Protein AF-0000000080440929 (afdb_homodimer)

Secondary structure (DSSP, 8-state):
--HHHHHHHHTS-HHHHHHHHTT-TTS-HHHHHHHHHHHHHTT-----SSHHHHSSSS---EEEEEES-TTSHHHHHHHHHHHHHHHHTT-EEEEEEPPTT--THHHHHHHHHHHHHTT-SEEEEET-EEEEE-TTTTTT--S-EEEES-EEEESSS--SS-EEEEE-HHHHHHHHHHHHHHTT--SEEEEES-SS--HHHHHHHHHHHHHHHHTTPPP-GGGEEE-TTSHHHHHHHHHHHHHH-TT--EEEESSHHHHHHHHHHHHHTTPPBTTTBEEEEEE--HHHHTSSSPPEEEE--HHHHHHHHHHHHHHHHTT-----EEEEPPEEE----/--HHHHHHHHTS-HHHHHHHHTT-TTS-HHHHHHHHHHHHHTT-----SSHHHHSSSS---EEEEEES-TTSHHHHHHHHHHHHHHHHTT-EEEEEEPPTT--THHHHHHHHHHHHHTTEEEEEEET-EEEEE-TTTTTT--S-EEEES-EEEESSS--SS-EEEEE-HHHHHHHHHHHHHHTT--SEEEEES-SS--HHHHHHHHHHHHHHHHTTPPP-GGGEEE-TTSHHHHHHHHHHHHHH-TT--EEEESSHHHHHHHHHHHHHTTPPBTTTBEEEEEE--HHHHTSSSPPEEEE--HHHHHHHHHHHHHHHHTT-----EEEEPPEEE----

Structure (mmCIF, N/CA/C/O backbone):
data_AF-0000000080440929-model_v1
#
loop_
_entity.id
_entity.type
_entity.pdbx_description
1 polymer 'HTH lacI-type domain-containing protein'
#
loop_
_atom_site.group_PDB
_atom_site.id
_atom_site.type_symbol
_atom_site.label_atom_id
_atom_site.label_alt_id
_atom_site.label_comp_id
_atom_site.label_asym_id
_atom_site.label_entity_id
_atom_site.label_seq_id
_atom_site.pdbx_PDB_ins_code
_atom_site.Cartn_x
_atom_site.Cartn_y
_atom_site.Cartn_z
_atom_site.occupancy
_atom_site.B_iso_or_equiv
_atom_site.auth_seq_id
_atom_site.auth_comp_id
_atom_site.auth_asym_id
_atom_site.auth_atom_id
_atom_site.pdbx_PDB_model_num
ATOM 1 N N . MET A 1 1 ? 13.79 40.424 4.493 1 50.85 1 MET A N 1
ATOM 2 C CA . MET A 1 1 ? 13.232 41.357 3.518 1 50.85 1 MET A CA 1
ATOM 3 C C . MET A 1 1 ? 11.727 41.158 3.375 1 50.85 1 MET A C 1
ATOM 5 O O . MET A 1 1 ? 11.249 40.024 3.314 1 50.85 1 MET A O 1
ATOM 9 N N . ASN A 1 2 ? 10.98 42.193 3.665 1 64.5 2 ASN A N 1
ATOM 10 C CA . ASN A 1 2 ? 9.523 42.126 3.685 1 64.5 2 ASN A CA 1
ATOM 11 C C . ASN A 1 2 ? 8.912 42.828 2.476 1 64.5 2 ASN A C 1
ATOM 13 O O . ASN A 1 2 ? 9.635 43.339 1.619 1 64.5 2 ASN A O 1
ATOM 17 N N . ILE A 1 3 ? 7.655 42.638 2.34 1 71.79 3 ILE A N 1
ATOM 18 C CA . ILE A 1 3 ? 6.923 43.206 1.213 1 71.79 3 ILE A CA 1
ATOM 19 C C . ILE A 1 3 ? 7.24 44.695 1.09 1 71.79 3 ILE A C 1
ATOM 21 O O . ILE A 1 3 ? 7.242 45.247 -0.013 1 71.79 3 ILE A O 1
ATOM 25 N N . LYS A 1 4 ? 7.606 45.338 2.154 1 76.85 4 LYS A N 1
ATOM 26 C CA . LYS A 1 4 ? 7.93 46.762 2.13 1 76.85 4 LYS A CA 1
ATOM 27 C C . LYS A 1 4 ? 9.27 47.01 1.443 1 76.85 4 LYS A C 1
ATOM 29 O O . LYS A 1 4 ? 9.424 47.986 0.706 1 76.85 4 LYS A O 1
ATOM 34 N N . ASP A 1 5 ? 10.173 46.032 1.652 1 78.2 5 ASP A N 1
ATOM 35 C CA . ASP A 1 5 ? 11.485 46.172 1.03 1 78.2 5 ASP A CA 1
ATOM 36 C C . ASP A 1 5 ? 11.398 45.986 -0.484 1 78.2 5 ASP A C 1
ATOM 38 O O . ASP A 1 5 ? 12.05 46.707 -1.241 1 78.2 5 ASP A O 1
ATOM 42 N N . ILE A 1 6 ? 10.549 45.043 -0.817 1 78.5 6 ILE A N 1
ATOM 43 C CA . ILE A 1 6 ? 10.329 44.776 -2.234 1 78.5 6 ILE A CA 1
ATOM 44 C C . ILE A 1 6 ? 9.687 45.993 -2.896 1 78.5 6 ILE A C 1
ATOM 46 O O . ILE A 1 6 ? 10.07 46.379 -4.003 1 78.5 6 ILE A O 1
ATOM 50 N N . ALA A 1 7 ? 8.799 46.552 -2.208 1 81.19 7 ALA A N 1
ATOM 51 C CA . ALA A 1 7 ? 8.118 47.742 -2.712 1 81.19 7 ALA A CA 1
ATOM 52 C C . ALA A 1 7 ? 9.105 48.881 -2.949 1 81.19 7 ALA A C 1
ATOM 54 O O . ALA A 1 7 ? 9.047 49.558 -3.978 1 81.19 7 ALA A O 1
ATOM 55 N N . LYS A 1 8 ? 9.998 48.984 -2.041 1 81.5 8 LYS A N 1
ATOM 56 C CA . LYS A 1 8 ? 11.018 50.024 -2.147 1 81.5 8 LYS A CA 1
ATOM 57 C C . LYS A 1 8 ? 11.965 49.747 -3.311 1 81.5 8 LYS A C 1
ATOM 59 O O . LYS A 1 8 ? 12.312 50.657 -4.066 1 81.5 8 LYS A O 1
ATOM 64 N N . MET A 1 9 ? 12.316 48.527 -3.44 1 81.77 9 MET A N 1
ATOM 65 C CA . MET A 1 9 ? 13.282 48.153 -4.469 1 81.77 9 MET A CA 1
ATOM 66 C C . MET A 1 9 ? 12.66 48.249 -5.858 1 81.77 9 MET A C 1
ATOM 68 O O . MET A 1 9 ? 13.34 48.599 -6.825 1 81.77 9 MET A O 1
ATOM 72 N N . ALA A 1 10 ? 11.36 47.959 -5.944 1 80.88 10 ALA A N 1
ATOM 73 C CA . ALA A 1 10 ? 10.635 47.985 -7.211 1 80.88 10 ALA A CA 1
ATOM 74 C C . ALA A 1 10 ? 9.999 49.352 -7.451 1 80.88 10 ALA A C 1
ATOM 76 O O . ALA A 1 10 ? 9.424 49.598 -8.514 1 80.88 10 ALA A O 1
ATOM 77 N N . ASN A 1 11 ? 10.104 50.278 -6.434 1 85.11 11 ASN A N 1
ATOM 78 C CA . ASN A 1 11 ? 9.55 51.626 -6.487 1 85.11 11 ASN A CA 1
ATOM 79 C C . ASN A 1 11 ? 8.049 51.605 -6.761 1 85.11 11 ASN A C 1
ATOM 81 O O . ASN A 1 11 ? 7.564 52.321 -7.639 1 85.11 11 ASN A O 1
ATOM 85 N N . VAL A 1 12 ? 7.494 50.66 -6.139 1 82.53 12 VAL A N 1
ATOM 86 C CA . VAL A 1 12 ? 6.037 50.58 -6.18 1 82.53 12 VAL A CA 1
ATOM 87 C C . VAL A 1 12 ? 5.48 50.577 -4.758 1 82.53 12 VAL A C 1
ATOM 89 O O . VAL A 1 12 ? 6.235 50.463 -3.789 1 82.53 12 VAL A O 1
ATOM 92 N N . GLY A 1 13 ? 4.142 50.839 -4.526 1 79.7 13 GLY A N 1
ATOM 93 C CA . GLY A 1 13 ? 3.51 50.746 -3.22 1 79.7 13 GLY A CA 1
ATOM 94 C C . GLY A 1 13 ? 3.448 49.327 -2.687 1 79.7 13 GLY A C 1
ATOM 95 O O . GLY A 1 13 ? 3.494 48.366 -3.457 1 79.7 13 GLY A O 1
ATOM 96 N N . VAL A 1 14 ? 3.431 49.227 -1.406 1 78.25 14 VAL A N 1
ATOM 97 C CA . VAL A 1 14 ? 3.346 47.928 -0.748 1 78.25 14 VAL A CA 1
ATOM 98 C C . VAL A 1 14 ? 2.109 47.179 -1.239 1 78.25 14 VAL A C 1
ATOM 100 O O . VAL A 1 14 ? 2.149 45.963 -1.436 1 78.25 14 VAL A O 1
ATOM 103 N N . GLY A 1 15 ? 1.062 47.897 -1.641 1 77.88 15 GLY A N 1
ATOM 104 C CA . GLY A 1 15 ? -0.157 47.315 -2.179 1 77.88 15 GLY A CA 1
ATOM 105 C C . GLY A 1 15 ? 0.027 46.713 -3.559 1 77.88 15 GLY A C 1
ATOM 106 O O . GLY A 1 15 ? -0.554 45.672 -3.871 1 77.88 15 GLY A O 1
ATOM 107 N N . THR A 1 16 ? 0.81 47.331 -4.283 1 78.76 16 THR A N 1
ATOM 108 C CA . THR A 1 16 ? 1.074 46.858 -5.637 1 78.76 16 THR A CA 1
ATOM 109 C C . THR A 1 16 ? 1.875 45.559 -5.61 1 78.76 16 THR A C 1
ATOM 111 O O . THR A 1 16 ? 1.597 44.636 -6.378 1 78.76 16 THR A O 1
ATOM 114 N N . VAL A 1 17 ? 2.89 45.49 -4.636 1 77.22 17 VAL A N 1
ATOM 115 C CA . VAL A 1 17 ? 3.664 44.262 -4.486 1 77.22 17 VAL A CA 1
ATOM 116 C C . VAL A 1 17 ? 2.746 43.121 -4.053 1 77.22 17 VAL A C 1
ATOM 118 O O . VAL A 1 17 ? 2.825 42.014 -4.59 1 77.22 17 VAL A O 1
ATOM 121 N N . SER A 1 18 ? 1.798 43.466 -3.246 1 73.17 18 SER A N 1
ATOM 122 C CA . SER A 1 18 ? 0.812 42.488 -2.798 1 73.17 18 SER A CA 1
ATOM 123 C C . SER A 1 18 ? -0.07 42.024 -3.952 1 73.17 18 SER A C 1
ATOM 125 O O . SER A 1 18 ? -0.334 40.828 -4.097 1 73.17 18 SER A O 1
ATOM 127 N N . ARG A 1 19 ? -0.437 42.91 -4.806 1 75.41 19 ARG A N 1
ATOM 128 C CA . ARG A 1 19 ? -1.277 42.598 -5.958 1 75.41 19 ARG A CA 1
ATOM 129 C C . ARG A 1 19 ? -0.517 41.758 -6.979 1 75.41 19 ARG A C 1
ATOM 131 O O . ARG A 1 19 ? -1.08 40.839 -7.577 1 75.41 19 ARG A O 1
ATOM 138 N N . VAL A 1 20 ? 0.695 41.992 -7.132 1 76.64 20 VAL A N 1
ATOM 139 C CA . VAL A 1 20 ? 1.526 41.243 -8.068 1 76.64 20 VAL A CA 1
ATOM 140 C C . VAL A 1 20 ? 1.769 39.834 -7.531 1 76.64 20 VAL A C 1
ATOM 142 O O . VAL A 1 20 ? 1.653 38.853 -8.269 1 76.64 20 VAL A O 1
ATOM 145 N N . LEU A 1 21 ? 2.039 39.757 -6.184 1 71.59 21 LEU A N 1
ATOM 146 C CA . LEU A 1 21 ? 2.324 38.47 -5.56 1 71.59 21 LEU A CA 1
ATOM 147 C C . LEU A 1 21 ? 1.075 37.595 -5.524 1 71.59 21 LEU A C 1
ATOM 149 O O . LEU A 1 21 ? 1.171 36.367 -5.578 1 71.59 21 LEU A O 1
ATOM 153 N N . ASN A 1 22 ? -0.131 38.275 -5.689 1 66.96 22 ASN A N 1
ATOM 154 C CA . ASN A 1 22 ? -1.413 37.578 -5.672 1 66.96 22 ASN A CA 1
ATOM 155 C C . ASN A 1 22 ? -2.028 37.501 -7.066 1 66.96 22 ASN A C 1
ATOM 157 O O . ASN A 1 22 ? -3.22 37.222 -7.209 1 66.96 22 ASN A O 1
ATOM 161 N N . ASN A 1 23 ? -1.331 37.701 -7.949 1 66.74 23 ASN A N 1
ATOM 162 C CA . ASN A 1 23 ? -1.695 37.665 -9.361 1 66.74 23 ASN A CA 1
ATOM 163 C C . ASN A 1 23 ? -2.976 38.449 -9.63 1 66.74 23 ASN A C 1
ATOM 165 O O . ASN A 1 23 ? -3.834 38.003 -10.394 1 66.74 23 ASN A O 1
ATOM 169 N N . HIS A 1 24 ? -3.138 39.549 -9.053 1 70.11 24 HIS A N 1
ATOM 170 C CA . HIS A 1 24 ? -4.291 40.413 -9.284 1 70.11 24 HIS A CA 1
ATOM 171 C C . HIS A 1 24 ? -4.27 40.995 -10.693 1 70.11 24 HIS A C 1
ATOM 173 O O . HIS A 1 24 ? -3.233 41.476 -11.156 1 70.11 24 HIS A O 1
ATOM 179 N N . PRO A 1 25 ? -5.343 40.79 -11.345 1 71.84 25 PRO A N 1
ATOM 180 C CA . PRO A 1 25 ? -5.401 41.184 -12.754 1 71.84 25 PRO A CA 1
ATOM 181 C C . PRO A 1 25 ? -5.186 42.682 -12.958 1 71.84 25 PRO A C 1
ATOM 183 O O . PRO A 1 25 ? -4.77 43.108 -14.038 1 71.84 25 PRO A O 1
ATOM 186 N N . ASN A 1 26 ? -5.409 43.53 -12.058 1 71.83 26 ASN A N 1
ATOM 187 C CA . ASN A 1 26 ? -5.382 44.969 -12.298 1 71.83 26 ASN A CA 1
ATOM 188 C C . ASN A 1 26 ? -3.991 45.55 -12.066 1 71.83 26 ASN A C 1
ATOM 190 O O . ASN A 1 26 ? -3.855 46.66 -11.548 1 71.83 26 ASN A O 1
ATOM 194 N N . VAL A 1 27 ? -2.982 44.792 -12.325 1 76.71 27 VAL A N 1
ATOM 195 C CA . VAL A 1 27 ? -1.621 45.317 -12.279 1 76.71 27 VAL A CA 1
ATOM 196 C C . VAL A 1 27 ? -1.022 45.325 -13.684 1 76.71 27 VAL A C 1
ATOM 198 O O . VAL A 1 27 ? -1.138 44.343 -14.421 1 76.71 27 VAL A O 1
ATOM 201 N N . LYS A 1 28 ? -0.549 46.509 -14.166 1 80.47 28 LYS A N 1
ATOM 202 C CA . LYS A 1 28 ? 0.058 46.638 -15.487 1 80.47 28 LYS A CA 1
ATOM 203 C C . LYS A 1 28 ? 1.221 45.664 -15.656 1 80.47 28 LYS A C 1
ATOM 205 O O . LYS A 1 28 ? 1.975 45.421 -14.711 1 80.47 28 LYS A O 1
ATOM 210 N N . GLU A 1 29 ? 1.31 45.085 -16.786 1 78.34 29 GLU A N 1
ATOM 211 C CA . GLU A 1 29 ? 2.311 44.064 -17.081 1 78.34 29 GLU A CA 1
ATOM 212 C C . GLU A 1 29 ? 3.722 44.582 -16.817 1 78.34 29 GLU A C 1
ATOM 214 O O . GLU A 1 29 ? 4.582 43.838 -16.34 1 78.34 29 GLU A O 1
ATOM 219 N N . SER A 1 30 ? 4.003 45.861 -17.109 1 81.36 30 SER A N 1
ATOM 220 C CA . SER A 1 30 ? 5.319 46.454 -16.891 1 81.36 30 SER A CA 1
ATOM 221 C C . SER A 1 30 ? 5.668 46.495 -15.407 1 81.36 30 SER A C 1
ATOM 223 O O . SER A 1 30 ? 6.803 46.207 -15.023 1 81.36 30 SER A O 1
ATOM 225 N N . THR A 1 31 ? 4.704 46.673 -14.547 1 80.79 31 THR A N 1
ATOM 226 C CA . THR A 1 31 ? 4.885 46.735 -13.101 1 80.79 31 THR A CA 1
ATOM 227 C C . THR A 1 31 ? 5.046 45.335 -12.516 1 80.79 31 THR A C 1
ATOM 229 O O . THR A 1 31 ? 5.873 45.118 -11.627 1 80.79 31 THR A O 1
ATOM 232 N N . ARG A 1 32 ? 4.3 44.478 -13.029 1 81.48 32 ARG A N 1
ATOM 233 C CA . ARG A 1 32 ? 4.395 43.08 -12.622 1 81.48 32 ARG A CA 1
ATOM 234 C C . ARG A 1 32 ? 5.794 42.53 -12.878 1 81.48 32 ARG A C 1
ATOM 236 O O . ARG A 1 32 ? 6.373 41.866 -12.016 1 81.48 32 ARG A O 1
ATOM 243 N N . LYS A 1 33 ? 6.235 42.794 -14.025 1 81.53 33 LYS A N 1
ATOM 244 C CA . LYS A 1 33 ? 7.569 42.323 -14.387 1 81.53 33 LYS A CA 1
ATOM 245 C C . LYS A 1 33 ? 8.631 42.919 -13.467 1 81.53 33 LYS A C 1
ATOM 247 O O . LYS A 1 33 ? 9.54 42.216 -13.022 1 81.53 33 LYS A O 1
ATOM 252 N N . LYS A 1 34 ? 8.551 44.189 -13.182 1 80.99 34 LYS A N 1
ATOM 253 C CA . LYS A 1 34 ? 9.501 44.878 -12.314 1 80.99 34 LYS A CA 1
ATOM 254 C C . LYS A 1 34 ? 9.515 44.263 -10.917 1 80.99 34 LYS A C 1
ATOM 256 O O . LYS A 1 34 ? 10.582 44.044 -10.34 1 80.99 34 LYS A O 1
ATOM 261 N N . VAL A 1 35 ? 8.333 43.978 -10.381 1 80.63 35 VAL A N 1
ATOM 262 C CA . VAL A 1 35 ? 8.198 43.401 -9.048 1 80.63 35 VAL A CA 1
ATOM 263 C C . VAL A 1 35 ? 8.724 41.967 -9.05 1 80.63 35 VAL A C 1
ATOM 265 O O . VAL A 1 35 ? 9.461 41.569 -8.145 1 80.63 35 VAL A O 1
ATOM 268 N N . MET A 1 36 ? 8.379 41.27 -10.108 1 79.07 36 MET A N 1
ATOM 269 C CA . MET A 1 36 ? 8.817 39.88 -10.198 1 79.07 36 MET A CA 1
ATOM 270 C C . MET A 1 36 ? 10.329 39.796 -10.379 1 79.07 36 MET A C 1
ATOM 272 O O . MET A 1 36 ? 10.971 38.883 -9.859 1 79.07 36 MET A O 1
ATOM 276 N N . ASP A 1 37 ? 10.913 40.69 -11.062 1 77.76 37 ASP A N 1
ATOM 277 C CA . ASP A 1 37 ? 12.36 40.757 -11.243 1 77.76 37 ASP A CA 1
ATOM 278 C C . ASP A 1 37 ? 13.072 40.955 -9.907 1 77.76 37 ASP A C 1
ATOM 280 O O . ASP A 1 37 ? 14.097 40.323 -9.644 1 77.76 37 ASP A O 1
ATOM 284 N N . VAL A 1 38 ? 12.524 41.833 -9.049 1 77.03 38 VAL A N 1
ATOM 285 C CA . VAL A 1 38 ? 13.108 42.077 -7.734 1 77.03 38 VAL A CA 1
ATOM 286 C C . VAL A 1 38 ? 12.956 40.832 -6.862 1 77.03 38 VAL A C 1
ATOM 288 O O . VAL A 1 38 ? 13.898 40.43 -6.174 1 77.03 38 VAL A O 1
ATOM 291 N N . ILE A 1 39 ? 11.79 40.277 -6.992 1 71.28 39 ILE A N 1
ATOM 292 C CA . ILE A 1 39 ? 11.499 39.081 -6.208 1 71.28 39 ILE A CA 1
ATOM 293 C C . ILE A 1 39 ? 12.471 37.967 -6.587 1 71.28 39 ILE A C 1
ATOM 295 O O . ILE A 1 39 ? 13.006 37.279 -5.714 1 71.28 39 ILE A O 1
ATOM 299 N N . ASN A 1 40 ? 12.697 37.925 -7.81 1 69.82 40 ASN A N 1
ATOM 300 C CA . ASN A 1 40 ? 13.622 36.921 -8.325 1 69.82 40 ASN A CA 1
ATOM 301 C C . ASN A 1 40 ? 15.065 37.242 -7.945 1 69.82 40 ASN A C 1
ATOM 303 O O . ASN A 1 40 ? 15.843 36.34 -7.631 1 69.82 40 ASN A O 1
ATOM 307 N N . GLU A 1 41 ? 15.36 38.478 -8.022 1 66.24 41 GLU A N 1
ATOM 308 C CA . GLU A 1 41 ? 16.715 38.934 -7.728 1 66.24 41 GLU A CA 1
ATOM 309 C C . GLU A 1 41 ? 17.062 38.722 -6.257 1 66.24 41 GLU A C 1
ATOM 311 O O . GLU A 1 41 ? 18.197 38.374 -5.925 1 66.24 41 GLU A O 1
ATOM 316 N N . ILE A 1 42 ? 16.034 38.997 -5.381 1 61.01 42 ILE A N 1
ATOM 317 C CA . ILE A 1 42 ? 16.356 38.913 -3.961 1 61.01 42 ILE A CA 1
ATOM 318 C C . ILE A 1 42 ? 15.859 37.584 -3.396 1 61.01 42 ILE A C 1
ATOM 320 O O . ILE A 1 42 ? 15.927 37.352 -2.187 1 61.01 42 ILE A O 1
ATOM 324 N N . ASN A 1 43 ? 15.509 36.745 -4.236 1 54.01 43 ASN A N 1
ATOM 325 C CA . ASN A 1 43 ? 14.959 35.448 -3.854 1 54.01 43 ASN A CA 1
ATOM 326 C C . ASN A 1 43 ? 13.958 35.579 -2.709 1 54.01 43 ASN A C 1
ATOM 328 O O . ASN A 1 43 ? 14.054 34.865 -1.71 1 54.01 43 ASN A O 1
ATOM 332 N N . TYR A 1 44 ? 13.167 36.617 -2.812 1 48.19 44 TYR A N 1
ATOM 333 C CA . TYR A 1 44 ? 12.148 36.885 -1.803 1 48.19 44 TYR A CA 1
ATOM 334 C C . TYR A 1 44 ? 11.059 35.819 -1.831 1 48.19 44 TYR A C 1
ATOM 336 O O . TYR A 1 44 ? 10.519 35.502 -2.893 1 48.19 44 TYR A O 1
ATOM 344 N N . ILE A 1 45 ? 10.987 35.144 -0.812 1 45.42 45 ILE A N 1
ATOM 345 C CA . ILE A 1 45 ? 9.83 34.29 -0.567 1 45.42 45 ILE A CA 1
ATOM 346 C C . ILE A 1 45 ? 8.795 35.048 0.261 1 45.42 45 ILE A C 1
ATOM 348 O O . ILE A 1 45 ? 9.092 35.507 1.367 1 45.42 45 ILE A O 1
ATOM 352 N N . PRO A 1 46 ? 7.718 35.634 -0.351 1 41.75 46 PRO A N 1
ATOM 353 C CA . PRO A 1 46 ? 6.723 36.37 0.432 1 41.75 46 PRO A CA 1
ATOM 354 C C . PRO A 1 46 ? 6.436 35.718 1.783 1 41.75 46 PRO A C 1
ATOM 356 O O . PRO A 1 46 ? 6.341 34.492 1.874 1 41.75 46 PRO A O 1
ATOM 359 N N . ASN A 1 47 ? 7.009 36.229 2.809 1 35.98 47 ASN A N 1
ATOM 360 C CA . ASN A 1 47 ? 6.591 35.804 4.141 1 35.98 47 ASN A CA 1
ATOM 361 C C . ASN A 1 47 ? 5.095 36.013 4.353 1 35.98 47 ASN A C 1
ATOM 363 O O . ASN A 1 47 ? 4.628 37.151 4.438 1 35.98 47 ASN A O 1
ATOM 367 N N . ASN A 1 48 ? 4.219 35.376 3.677 1 33.74 48 ASN A N 1
ATOM 368 C CA . ASN A 1 48 ? 2.791 35.519 3.936 1 33.74 48 ASN A CA 1
ATOM 369 C C . ASN A 1 48 ? 2.489 35.511 5.432 1 33.74 48 ASN A C 1
ATOM 371 O O . ASN A 1 48 ? 1.332 35.376 5.835 1 33.74 48 ASN A O 1
ATOM 375 N N . SER A 1 49 ? 3.338 35.739 6.347 1 30.87 49 SER A N 1
ATOM 376 C CA . SER A 1 49 ? 2.947 35.617 7.748 1 30.87 49 SER A CA 1
ATOM 377 C C . SER A 1 49 ? 1.977 36.723 8.149 1 30.87 49 SER A C 1
ATOM 379 O O . SER A 1 49 ? 1.024 36.481 8.893 1 30.87 49 SER A O 1
ATOM 381 N N . ALA A 1 50 ? 2.273 38.109 8.185 1 31.85 50 ALA A N 1
ATOM 382 C CA . ALA A 1 50 ? 1.527 39.165 8.865 1 31.85 50 ALA A CA 1
ATOM 383 C C . ALA A 1 50 ? 0.219 39.467 8.139 1 31.85 50 ALA A C 1
ATOM 385 O O . ALA A 1 50 ? -0.812 39.701 8.775 1 31.85 50 ALA A O 1
ATOM 386 N N . ARG A 1 51 ? 0.251 40.051 6.967 1 31.32 51 ARG A N 1
ATOM 387 C CA . ARG A 1 51 ? -0.98 40.511 6.332 1 31.32 51 ARG A CA 1
ATOM 388 C C . ARG A 1 51 ? -1.92 39.344 6.051 1 31.32 51 ARG A C 1
ATOM 390 O O . ARG A 1 51 ? -3.14 39.483 6.158 1 31.32 51 ARG A O 1
ATOM 397 N N . ASN A 1 52 ? -1.384 38.214 5.389 1 32.12 52 ASN A N 1
ATOM 398 C CA . ASN A 1 52 ? -2.278 37.097 5.102 1 32.12 52 ASN A CA 1
ATOM 399 C C . ASN A 1 52 ? -2.63 36.321 6.368 1 32.12 52 ASN A C 1
ATOM 401 O O . ASN A 1 52 ? -3.216 35.239 6.295 1 32.12 52 ASN A O 1
ATOM 405 N N . LEU A 1 53 ? -2.325 36.671 7.5 1 30.53 53 LEU A N 1
ATOM 406 C CA . LEU A 1 53 ? -2.792 36.18 8.792 1 30.53 53 LEU A CA 1
ATOM 407 C C . LEU A 1 53 ? -4.274 36.483 8.986 1 30.53 53 LEU A C 1
ATOM 409 O O . LEU A 1 53 ? -5.013 35.662 9.533 1 30.53 53 LEU A O 1
ATOM 413 N N . LYS A 1 54 ? -4.696 37.763 8.962 1 33.31 54 LYS A N 1
ATOM 414 C CA . LYS A 1 54 ? -6.123 38.049 9.085 1 33.31 54 LYS A CA 1
ATOM 415 C C . LYS A 1 54 ? -6.906 37.45 7.92 1 33.31 54 LYS A C 1
ATOM 417 O O . LYS A 1 54 ? -8.003 36.921 8.109 1 33.31 54 LYS A O 1
ATOM 422 N N . GLN A 1 55 ? -6.796 37.883 6.714 1 33.62 55 GLN A N 1
ATOM 423 C CA . GLN A 1 55 ? -7.469 37.348 5.535 1 33.62 55 GLN A CA 1
ATOM 424 C C . GLN A 1 55 ? -6.887 35.994 5.137 1 33.62 55 GLN A C 1
ATOM 426 O O . GLN A 1 55 ? -7.55 35.201 4.466 1 33.62 55 GLN A O 1
ATOM 431 N N . THR A 1 56 ? -5.544 35.663 5.295 1 34.51 56 THR A N 1
ATOM 432 C CA . THR A 1 56 ? -4.787 34.466 4.944 1 34.51 56 THR A CA 1
ATOM 433 C C . THR A 1 56 ? -4.952 33.388 6.011 1 34.51 56 THR A C 1
ATOM 435 O O . THR A 1 56 ? -4.404 32.292 5.884 1 34.51 56 THR A O 1
ATOM 438 N N . LYS A 1 57 ? -5.042 33.689 7.144 1 40.96 57 LYS A N 1
ATOM 439 C CA . LYS A 1 57 ? -5.535 32.827 8.214 1 40.96 57 LYS A CA 1
ATOM 440 C C . LYS A 1 57 ? -6.593 31.857 7.696 1 40.96 57 LYS A C 1
ATOM 442 O O . LYS A 1 57 ? -6.657 30.707 8.136 1 40.96 57 LYS A O 1
ATOM 447 N N . ASN A 1 58 ? -7.595 32.455 7.057 1 40.45 58 ASN A N 1
ATOM 448 C CA . ASN A 1 58 ? -8.796 31.824 6.522 1 40.45 58 ASN A CA 1
ATOM 449 C C . ASN A 1 58 ? -8.478 30.94 5.319 1 40.45 58 ASN A C 1
ATOM 451 O O . ASN A 1 58 ? -9.36 30.261 4.791 1 40.45 58 ASN A O 1
ATOM 455 N N . ASN A 1 59 ? -7.518 31.228 4.508 1 48.92 59 ASN A N 1
ATOM 456 C CA . ASN A 1 59 ? -7.572 30.563 3.21 1 48.92 59 ASN A CA 1
ATOM 457 C C . ASN A 1 59 ? -6.698 29.313 3.184 1 48.92 59 ASN A C 1
ATOM 459 O O . ASN A 1 59 ? -5.78 29.209 2.368 1 48.92 59 ASN A O 1
ATOM 463 N N . SER A 1 60 ? -6.422 28.779 4.116 1 63.9 60 SER A N 1
ATOM 464 C CA . SER A 1 60 ? -5.74 27.499 3.953 1 63.9 60 SER A CA 1
ATOM 465 C C . SER A 1 60 ? -6.353 26.687 2.817 1 63.9 60 SER A C 1
ATOM 467 O O . SER A 1 60 ? -7.576 26.639 2.67 1 63.9 60 SER A O 1
ATOM 469 N N . ARG A 1 61 ? -5.679 26.671 1.684 1 81.04 61 ARG A N 1
ATOM 470 C CA . ARG A 1 61 ? -6.15 25.814 0.601 1 81.04 61 ARG A CA 1
ATOM 471 C C . ARG A 1 61 ? -5.863 24.346 0.901 1 81.04 61 ARG A C 1
ATOM 473 O O . ARG A 1 61 ? -5.437 23.599 0.018 1 81.04 61 ARG A O 1
ATOM 480 N N . ALA A 1 62 ? -6.032 24.083 2.29 1 83.41 62 ALA A N 1
ATOM 481 C CA . ALA A 1 62 ? -5.696 22.716 2.681 1 83.41 62 ALA A CA 1
ATOM 482 C C . ALA A 1 62 ? -6.953 21.863 2.828 1 83.41 62 ALA A C 1
ATOM 484 O O . ALA A 1 62 ? -7.974 22.333 3.335 1 83.41 62 ALA A O 1
ATOM 485 N N . ILE A 1 63 ? -6.876 20.712 2.317 1 90.6 63 ILE A N 1
ATOM 486 C CA . ILE A 1 63 ? -7.884 19.678 2.523 1 90.6 63 ILE A CA 1
ATOM 487 C C . ILE A 1 63 ? -7.312 18.567 3.401 1 90.6 63 ILE A C 1
ATOM 489 O O . ILE A 1 63 ? -6.208 18.076 3.152 1 90.6 63 ILE A O 1
ATOM 493 N N . GLY A 1 64 ? -8.047 18.234 4.497 1 88.92 64 GLY A N 1
ATOM 494 C CA . GLY A 1 64 ? -7.631 17.147 5.37 1 88.92 64 GLY A CA 1
ATOM 495 C C . GLY A 1 64 ? -8.17 15.796 4.938 1 88.92 64 GLY A C 1
ATOM 496 O O . GLY A 1 64 ? -9.348 15.672 4.597 1 88.92 64 GLY A O 1
ATOM 497 N N . VAL A 1 65 ? -7.256 14.862 4.922 1 89.18 65 VAL A N 1
ATOM 498 C CA . VAL A 1 65 ? -7.639 13.482 4.64 1 89.18 65 VAL A CA 1
ATOM 499 C C . VAL A 1 65 ? -7.284 12.594 5.83 1 89.18 65 VAL A C 1
ATOM 501 O O . VAL A 1 65 ? -6.117 12.501 6.218 1 89.18 65 VAL A O 1
ATOM 504 N N . LEU A 1 66 ? -8.293 12.058 6.405 1 86.63 66 LEU A N 1
ATOM 505 C CA . LEU A 1 66 ? -8.109 11.053 7.446 1 86.63 66 LEU A CA 1
ATOM 506 C C . LEU A 1 66 ? -8.268 9.646 6.878 1 86.63 66 LEU A C 1
ATOM 508 O O . LEU A 1 66 ? -9.244 9.361 6.179 1 86.63 66 LEU A O 1
ATOM 512 N N . ILE A 1 67 ? -7.257 8.821 7.178 1 83.26 67 ILE A N 1
ATOM 513 C CA . ILE A 1 67 ? -7.287 7.487 6.59 1 83.26 67 ILE A CA 1
ATOM 514 C C . ILE A 1 67 ? -7.152 6.435 7.688 1 83.26 67 ILE A C 1
ATOM 516 O O . ILE A 1 67 ? -6.343 6.587 8.606 1 83.26 67 ILE A O 1
ATOM 520 N N . ARG A 1 68 ? -7.875 5.367 7.858 1 72.98 68 ARG A N 1
ATOM 521 C CA . ARG A 1 68 ? -7.839 4.286 8.838 1 72.98 68 ARG A CA 1
ATOM 522 C C . ARG A 1 68 ? -6.744 3.279 8.503 1 72.98 68 ARG A C 1
ATOM 524 O O . ARG A 1 68 ? -6.164 2.662 9.399 1 72.98 68 ARG A O 1
ATOM 531 N N . GLY A 1 69 ? -6.277 3.153 7.449 1 65.23 69 GLY A N 1
ATOM 532 C CA . GLY A 1 69 ? -5.333 2.102 7.103 1 65.23 69 GLY A CA 1
ATOM 533 C C . GLY A 1 69 ? -4.473 2.445 5.901 1 65.23 69 GLY A C 1
ATOM 534 O O . GLY A 1 69 ? -4.568 1.794 4.858 1 65.23 69 GLY A O 1
ATOM 535 N N . VAL A 1 70 ? -3.662 3.313 6.243 1 56.86 70 VAL A N 1
ATOM 536 C CA . VAL A 1 70 ? -2.816 3.734 5.132 1 56.86 70 VAL A CA 1
ATOM 537 C C . VAL A 1 70 ? -2.008 2.544 4.618 1 56.86 70 VAL A C 1
ATOM 539 O O . VAL A 1 70 ? -1.562 2.539 3.468 1 56.86 70 VAL A O 1
ATOM 542 N N . PHE A 1 71 ? -2.146 1.384 5.372 1 62.3 71 PHE A N 1
ATOM 543 C CA . PHE A 1 71 ? -1.287 0.241 5.089 1 62.3 71 PHE A CA 1
ATOM 544 C C . PHE A 1 71 ? -1.98 -0.736 4.146 1 62.3 71 PHE A C 1
ATOM 546 O O . PHE A 1 71 ? -1.364 -1.694 3.674 1 62.3 71 PHE A O 1
ATOM 553 N N . ASN A 1 72 ? -3.111 -0.382 3.987 1 71.18 72 ASN A N 1
ATOM 554 C CA . ASN A 1 72 ? -3.827 -1.199 3.014 1 71.18 72 ASN A CA 1
ATOM 555 C C . ASN A 1 72 ? -3.57 -0.725 1.587 1 71.18 72 ASN A C 1
ATOM 557 O O . ASN A 1 72 ? -3.873 0.419 1.244 1 71.18 72 ASN A O 1
ATOM 561 N N . PRO A 1 73 ? -2.952 -1.605 0.786 1 74.36 73 PRO A N 1
ATOM 562 C CA . PRO A 1 73 ? -2.618 -1.185 -0.577 1 74.36 73 PRO A CA 1
ATOM 563 C C . PRO A 1 73 ? -3.825 -0.644 -1.34 1 74.36 73 PRO A C 1
ATOM 565 O O . PRO A 1 73 ? -3.671 0.196 -2.231 1 74.36 73 PRO A O 1
ATOM 568 N N . PHE A 1 74 ? -4.94 -1.11 -0.996 1 78.6 74 PHE A N 1
ATOM 569 C CA . PHE A 1 74 ? -6.152 -0.601 -1.627 1 78.6 74 PHE A CA 1
ATOM 570 C C . PHE A 1 74 ? -6.307 0.894 -1.375 1 78.6 74 PHE A C 1
ATOM 572 O O . PHE A 1 74 ? -6.576 1.66 -2.302 1 78.6 74 PHE A O 1
ATOM 579 N N . PHE A 1 75 ? -6.065 1.379 -0.242 1 80.3 75 PHE A N 1
ATOM 580 C CA . PHE A 1 75 ? -6.227 2.78 0.127 1 80.3 75 PHE A CA 1
ATOM 581 C C . PHE A 1 75 ? -5.063 3.615 -0.394 1 80.3 75 PHE A C 1
ATOM 583 O O . PHE A 1 75 ? -5.243 4.777 -0.763 1 80.3 75 PHE A O 1
ATOM 590 N N . SER A 1 76 ? -3.9 2.968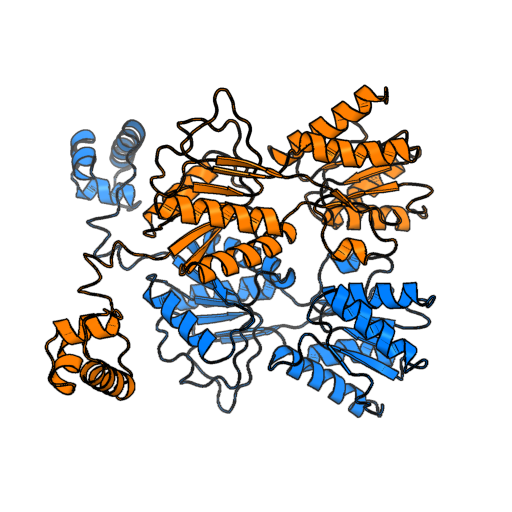 -0.342 1 76.56 76 SER A N 1
ATOM 591 C CA . SER A 1 76 ? -2.74 3.72 -0.809 1 76.56 76 SER A CA 1
ATOM 592 C C . SER A 1 76 ? -2.926 4.183 -2.25 1 76.56 76 SER A C 1
ATOM 594 O O . SER A 1 76 ? -2.552 5.304 -2.601 1 76.56 76 SER A O 1
ATOM 596 N N . GLN A 1 77 ? -3.492 3.364 -3.054 1 77.61 77 GLN A N 1
ATOM 597 C CA . GLN A 1 77 ? -3.737 3.719 -4.448 1 77.61 77 GLN A CA 1
ATOM 598 C C . GLN A 1 77 ? -4.796 4.812 -4.56 1 77.61 77 GLN A C 1
ATOM 600 O O . GLN A 1 77 ? -4.728 5.659 -5.453 1 77.61 77 GLN A O 1
ATOM 605 N N . MET A 1 78 ? -5.714 4.809 -3.667 1 85.74 78 MET A N 1
ATOM 606 C CA . MET A 1 78 ? -6.751 5.836 -3.673 1 85.74 78 MET A CA 1
ATOM 607 C C . MET A 1 78 ? -6.18 7.19 -3.264 1 85.74 78 MET A C 1
ATOM 609 O O . MET A 1 78 ? -6.575 8.224 -3.804 1 85.74 78 MET A O 1
ATOM 613 N N . VAL A 1 79 ? -5.305 7.135 -2.317 1 83.09 79 VAL A N 1
ATOM 614 C CA . VAL A 1 79 ? -4.704 8.361 -1.804 1 83.09 79 VAL A CA 1
ATOM 615 C C . VAL A 1 79 ? -3.977 9.091 -2.931 1 83.09 79 VAL A C 1
ATOM 617 O O . VAL A 1 79 ? -4.001 10.323 -2.998 1 83.09 79 VAL A O 1
ATOM 620 N N . ASP A 1 80 ? -3.412 8.32 -3.78 1 79.56 80 ASP A N 1
ATOM 621 C CA . ASP A 1 80 ? -2.717 8.919 -4.916 1 79.56 80 ASP A CA 1
ATOM 622 C C . ASP A 1 80 ? -3.686 9.693 -5.806 1 79.56 80 ASP A C 1
ATOM 624 O O . ASP A 1 80 ? -3.411 10.833 -6.188 1 79.56 80 ASP A O 1
ATOM 628 N N . THR A 1 81 ? -4.736 9.09 -6.117 1 86.47 81 THR A N 1
ATOM 629 C CA . THR A 1 81 ? -5.757 9.719 -6.947 1 86.47 81 THR A CA 1
ATOM 630 C C . THR A 1 81 ? -6.339 10.946 -6.251 1 86.47 81 THR A C 1
ATOM 632 O O . THR A 1 81 ? -6.516 11.994 -6.874 1 86.47 81 THR A O 1
ATOM 635 N N . ILE A 1 82 ? -6.56 10.828 -4.992 1 90.98 82 ILE A N 1
ATOM 636 C CA . ILE A 1 82 ? -7.121 11.918 -4.202 1 90.98 82 ILE A CA 1
ATOM 637 C C . ILE A 1 82 ? -6.154 13.1 -4.193 1 90.98 82 ILE A C 1
ATOM 639 O O . ILE A 1 82 ? -6.559 14.243 -4.418 1 90.98 82 ILE A O 1
ATOM 643 N N . ASN A 1 83 ? -4.964 12.801 -3.982 1 84.92 83 ASN A N 1
ATOM 644 C CA . ASN A 1 83 ? -3.954 13.854 -3.956 1 84.92 83 ASN A CA 1
ATOM 645 C C . ASN A 1 83 ? -3.872 14.584 -5.293 1 84.92 83 ASN A C 1
ATOM 647 O O . ASN A 1 83 ? -3.822 15.815 -5.331 1 84.92 83 ASN A O 1
ATOM 651 N N . LYS A 1 84 ? -3.797 13.836 -6.34 1 85.15 84 LYS A N 1
ATOM 652 C CA . LYS A 1 84 ? -3.717 14.423 -7.674 1 85.15 84 LYS A CA 1
ATOM 653 C C . LYS A 1 84 ? -4.906 15.34 -7.943 1 85.15 84 LYS A C 1
ATOM 655 O O . LYS A 1 84 ? -4.734 16.465 -8.417 1 85.15 84 LYS A O 1
ATOM 660 N N . LYS A 1 85 ? -6.047 14.883 -7.563 1 91.93 85 LYS A N 1
ATOM 661 C CA . LYS A 1 85 ? -7.269 15.642 -7.813 1 91.93 85 LYS A CA 1
ATOM 662 C C . LYS A 1 85 ? -7.326 16.895 -6.944 1 91.93 85 LYS A C 1
ATOM 664 O O . LYS A 1 85 ? -7.743 17.959 -7.407 1 91.93 85 LYS A O 1
ATOM 669 N N . ILE A 1 86 ? -6.927 16.787 -5.733 1 90.93 86 ILE A N 1
ATOM 670 C CA . ILE A 1 86 ? -6.906 17.922 -4.817 1 90.93 86 ILE A CA 1
ATOM 671 C C . ILE A 1 86 ? -5.938 18.984 -5.332 1 90.93 86 ILE A C 1
ATOM 673 O O . ILE A 1 86 ? -6.269 20.171 -5.366 1 90.93 86 ILE A O 1
ATOM 677 N N . THR A 1 87 ? -4.837 18.528 -5.771 1 84.29 87 THR A N 1
ATOM 678 C CA . THR A 1 87 ? -3.815 19.434 -6.285 1 84.29 87 THR A CA 1
ATOM 679 C C . THR A 1 87 ? -4.29 20.114 -7.566 1 84.29 87 THR A C 1
ATOM 681 O O . THR A 1 87 ? -4.113 21.322 -7.736 1 84.29 87 THR A O 1
ATOM 684 N N . GLU A 1 88 ? -4.869 19.363 -8.399 1 89.29 88 GLU A N 1
ATOM 685 C CA . GLU A 1 88 ? -5.399 19.897 -9.649 1 89.29 88 GLU A CA 1
ATOM 686 C C . GLU A 1 88 ? -6.457 20.965 -9.388 1 89.29 88 GLU A C 1
ATOM 688 O O . GLU A 1 88 ? -6.622 21.89 -10.186 1 89.29 88 GLU A O 1
ATOM 693 N N . ALA A 1 89 ? -7.114 20.828 -8.27 1 92.51 89 ALA A N 1
ATOM 694 C CA . ALA A 1 89 ? -8.168 21.776 -7.92 1 92.51 89 ALA A CA 1
ATOM 695 C C . ALA A 1 89 ? -7.591 23.004 -7.22 1 92.51 89 ALA A C 1
ATOM 697 O O . ALA A 1 89 ? -8.327 23.925 -6.861 1 92.51 89 ALA A O 1
ATOM 698 N N . GLY A 1 90 ? -6.272 22.979 -6.989 1 87.09 90 GLY A N 1
ATOM 699 C CA . GLY A 1 90 ? -5.617 24.15 -6.43 1 87.09 90 GLY A CA 1
ATOM 700 C C . GLY A 1 90 ? -5.501 24.104 -4.918 1 87.09 90 GLY A C 1
ATOM 701 O O . GLY A 1 90 ? -5.298 25.136 -4.275 1 87.09 90 GLY A O 1
ATOM 702 N N . TYR A 1 91 ? -5.732 22.895 -4.351 1 87.79 91 TYR A N 1
ATOM 703 C CA . TYR A 1 91 ? -5.635 22.734 -2.904 1 87.79 91 TYR A CA 1
ATOM 704 C C . TYR A 1 91 ? -4.415 21.901 -2.529 1 87.79 91 TYR A C 1
ATOM 706 O O . TYR A 1 91 ? -3.784 21.288 -3.393 1 87.79 91 TYR A O 1
ATOM 714 N N . THR A 1 92 ? -4.091 21.963 -1.236 1 80.02 92 THR A N 1
ATOM 715 C CA . THR A 1 92 ? -3.057 21.104 -0.671 1 80.02 92 THR A CA 1
ATOM 716 C C . THR A 1 92 ? -3.672 20.033 0.226 1 80.02 92 THR A C 1
ATOM 718 O O . THR A 1 92 ? -4.634 20.3 0.95 1 80.02 92 THR A O 1
ATOM 721 N N . MET A 1 93 ? -3.082 18.879 0.138 1 84.64 93 MET A N 1
ATOM 722 C CA . MET A 1 93 ? -3.599 17.779 0.948 1 84.64 93 MET A CA 1
ATOM 723 C C . MET A 1 93 ? -2.78 17.612 2.224 1 84.64 93 MET A C 1
ATOM 725 O O . MET A 1 93 ? -1.549 17.613 2.182 1 84.64 93 MET A O 1
ATOM 729 N N . ILE A 1 94 ? -3.513 17.456 3.309 1 78.98 94 ILE A N 1
ATOM 730 C CA . ILE A 1 94 ? -2.921 17.065 4.584 1 78.98 94 ILE A CA 1
ATOM 731 C C . ILE A 1 94 ? -3.455 15.696 5.002 1 78.98 94 ILE A C 1
ATOM 733 O O . ILE A 1 94 ? -4.662 15.522 5.182 1 78.98 94 ILE A O 1
ATOM 737 N N . LEU A 1 95 ? -2.498 14.799 5.122 1 80.21 95 LEU A N 1
ATOM 738 C CA . LEU A 1 95 ? -2.897 13.425 5.407 1 80.21 95 LEU A CA 1
ATOM 739 C C . LEU A 1 95 ? -2.617 13.07 6.863 1 80.21 95 LEU A C 1
ATOM 741 O O . LEU A 1 95 ? -1.555 13.401 7.395 1 80.21 95 LEU A O 1
ATOM 745 N N . ARG A 1 96 ? -3.649 12.508 7.471 1 77.34 96 ARG A N 1
ATOM 746 C CA . ARG A 1 96 ? -3.506 11.99 8.828 1 77.34 96 ARG A CA 1
ATOM 747 C C . ARG A 1 96 ? -3.995 10.549 8.918 1 77.34 96 ARG A C 1
ATOM 749 O O . ARG A 1 96 ? -5.005 10.191 8.307 1 77.34 96 ARG A O 1
ATOM 756 N N . GLN A 1 97 ? -3.248 9.743 9.621 1 75.43 97 GLN A N 1
ATOM 757 C CA . GLN A 1 97 ? -3.629 8.342 9.768 1 75.43 97 GLN A CA 1
ATOM 758 C C . GLN A 1 97 ? -4.288 8.09 11.121 1 75.43 97 GLN A C 1
ATOM 760 O O . GLN A 1 97 ? -3.869 8.65 12.135 1 75.43 97 GLN A O 1
ATOM 765 N N . ASN A 1 98 ? -5.339 7.322 11.017 1 67.26 98 ASN A N 1
ATOM 766 C CA . ASN A 1 98 ? -5.978 6.807 12.223 1 67.26 98 ASN A CA 1
ATOM 767 C C . ASN A 1 98 ? -5.589 5.355 12.486 1 67.26 98 ASN A C 1
ATOM 769 O O . ASN A 1 98 ? -5.442 4.567 11.549 1 67.26 98 ASN A O 1
ATOM 773 N N . ASP A 1 99 ? -5.182 5.068 13.679 1 59.46 99 ASP A N 1
ATOM 774 C CA . ASP A 1 99 ? -4.87 3.686 14.029 1 59.46 99 ASP A CA 1
ATOM 775 C C . ASP A 1 99 ? -6.093 2.787 13.863 1 59.46 99 ASP A C 1
ATOM 777 O O . ASP A 1 99 ? -7.225 3.225 14.079 1 59.46 99 ASP A O 1
ATOM 781 N N . TYR A 1 100 ? -5.928 1.606 13.296 1 53.42 100 TYR A N 1
ATOM 782 C CA . TYR A 1 100 ? -6.998 0.631 13.118 1 53.42 100 TYR A CA 1
ATOM 783 C C . TYR A 1 100 ? -7.716 0.363 14.435 1 53.42 100 TYR A C 1
ATOM 785 O O . TYR A 1 100 ? -8.9 0.017 14.445 1 53.42 100 TYR A O 1
ATOM 793 N N . ALA A 1 101 ? -6.946 0.487 15.391 1 50.32 101 ALA A N 1
ATOM 794 C CA . ALA A 1 101 ? -7.528 0.095 16.673 1 50.32 101 ALA A CA 1
ATOM 795 C C . ALA A 1 101 ? -8.587 1.097 17.124 1 50.32 101 ALA A C 1
ATOM 797 O O . ALA A 1 101 ? -9.398 0.8 18.004 1 50.32 101 ALA A O 1
ATOM 798 N N . ARG A 1 102 ? -8.651 2.215 16.366 1 53.75 102 ARG A N 1
ATOM 799 C CA . ARG A 1 102 ? -9.598 3.232 16.812 1 53.75 102 ARG A CA 1
ATOM 800 C C . ARG A 1 102 ? -10.893 3.164 16.009 1 53.75 102 ARG A C 1
ATOM 802 O O . ARG A 1 102 ? -10.867 2.941 14.797 1 53.75 102 ARG A O 1
ATOM 809 N N . SER A 1 103 ? -12.01 2.86 16.683 1 57.02 103 SER A N 1
ATOM 810 C CA . SER A 1 103 ? -13.298 2.802 15.999 1 57.02 103 SER A CA 1
ATOM 811 C C . SER A 1 103 ? -14.313 3.736 16.651 1 57.02 103 SER A C 1
ATOM 813 O O . SER A 1 103 ? -14.062 4.278 17.729 1 57.02 103 SER A O 1
ATOM 815 N N . GLY A 1 104 ? -15.285 4.095 15.866 1 60.87 104 GLY A N 1
ATOM 816 C CA . GLY A 1 104 ? -16.445 4.822 16.356 1 60.87 104 GLY A CA 1
ATOM 817 C C . GLY A 1 104 ? -16.135 6.261 16.723 1 60.87 104 GLY A C 1
ATOM 818 O O . GLY A 1 104 ? -15.587 7.01 15.911 1 60.87 104 GLY A O 1
ATOM 819 N N . ASP A 1 105 ? -16.378 6.586 17.92 1 63.2 105 ASP A N 1
ATOM 820 C CA . ASP A 1 105 ? -16.333 7.952 18.432 1 63.2 105 ASP A CA 1
ATOM 821 C C . ASP A 1 105 ? -14.918 8.522 18.355 1 63.2 105 ASP A C 1
ATOM 823 O O . ASP A 1 105 ? -14.737 9.721 18.136 1 63.2 105 ASP A O 1
ATOM 827 N N . ASP A 1 106 ? -14.061 7.613 18.409 1 70.57 106 ASP A N 1
ATOM 828 C CA . ASP A 1 106 ? -12.674 8.066 18.383 1 70.57 106 ASP A CA 1
ATOM 829 C C . ASP A 1 106 ? -12.294 8.594 17.002 1 70.57 106 ASP A C 1
ATOM 831 O O . ASP A 1 106 ? -11.542 9.564 16.887 1 70.57 106 ASP A O 1
ATOM 835 N N . GLU A 1 107 ? -12.91 8.027 16.047 1 74 107 GLU A N 1
ATOM 836 C CA . GLU A 1 107 ? -12.638 8.467 14.682 1 74 107 GLU A CA 1
ATOM 837 C C . GLU A 1 107 ? -13.197 9.864 14.431 1 74 107 GLU A C 1
ATOM 839 O O . GLU A 1 107 ? -12.535 10.703 13.816 1 74 107 GLU A O 1
ATOM 844 N N . VAL A 1 108 ? -14.39 10.073 14.966 1 75.95 108 VAL A N 1
ATOM 845 C CA . VAL A 1 108 ? -15.038 11.369 14.793 1 75.95 108 VAL A CA 1
ATOM 846 C C . VAL A 1 108 ? -14.247 12.445 15.534 1 75.95 108 VAL A C 1
ATOM 848 O O . VAL A 1 108 ? -14.046 13.544 15.013 1 75.95 108 VAL A O 1
ATOM 851 N N . ARG A 1 109 ? -13.783 12.106 16.632 1 74.67 109 ARG A N 1
ATOM 852 C CA . ARG A 1 109 ? -12.991 13.043 17.423 1 74.67 109 ARG A CA 1
ATOM 853 C C . ARG A 1 109 ? -11.708 13.426 16.695 1 74.67 109 ARG A C 1
ATOM 855 O O . ARG A 1 109 ? -11.29 14.585 16.73 1 74.67 109 ARG A O 1
ATOM 862 N N . ASN A 1 110 ? -11.159 12.465 16.073 1 75.05 110 ASN A N 1
ATOM 863 C CA . ASN A 1 110 ? -9.934 12.727 15.324 1 75.05 110 ASN A CA 1
ATOM 864 C C . ASN A 1 110 ? -10.19 13.648 14.135 1 75.05 110 ASN A C 1
ATOM 866 O O . ASN A 1 110 ? -9.355 14.493 13.808 1 75.05 110 ASN A O 1
ATOM 870 N N . LEU A 1 111 ? -11.288 13.45 13.557 1 76.38 111 LEU A N 1
ATOM 871 C CA . LEU A 1 111 ? -11.68 14.316 12.451 1 76.38 111 LEU A CA 1
ATOM 872 C C . LEU A 1 111 ? -11.856 15.755 12.923 1 76.38 111 LEU A C 1
ATOM 874 O O . LEU A 1 111 ? -11.392 16.69 12.266 1 76.38 111 LEU A O 1
ATOM 878 N N . ILE A 1 112 ? -12.513 15.851 14.04 1 73.53 112 ILE A N 1
ATOM 879 C CA . ILE A 1 112 ? -12.753 17.167 14.623 1 73.53 112 ILE A CA 1
ATOM 880 C C . ILE A 1 112 ? -11.421 17.831 14.964 1 73.53 112 ILE A C 1
ATOM 882 O O . ILE A 1 112 ? -11.212 19.008 14.662 1 73.53 112 ILE A O 1
ATOM 886 N N . ALA A 1 113 ? -10.583 17.078 15.516 1 71.6 113 ALA A N 1
ATOM 887 C CA . ALA A 1 113 ? -9.273 17.588 15.913 1 71.6 113 ALA A CA 1
ATOM 888 C C . ALA A 1 113 ? -8.478 18.062 14.699 1 71.6 113 ALA A C 1
ATOM 890 O O . ALA A 1 113 ? -7.816 19.101 14.75 1 71.6 113 ALA A O 1
ATOM 891 N N . LEU A 1 114 ? -8.519 17.299 13.691 1 71.82 114 LEU A N 1
ATOM 892 C CA . LEU A 1 114 ? -7.82 17.652 12.46 1 71.82 114 LEU A CA 1
ATOM 893 C C . LEU A 1 114 ? -8.346 18.967 11.894 1 71.82 114 LEU A C 1
ATOM 895 O O . LEU A 1 114 ? -7.567 19.807 11.437 1 71.82 114 LEU A O 1
ATOM 899 N N . GLY A 1 115 ? -9.561 19.16 11.951 1 68.8 115 GLY A N 1
ATOM 900 C CA . GLY A 1 115 ? -10.178 20.384 11.464 1 68.8 115 GLY A CA 1
ATOM 901 C C . GLY A 1 115 ? -9.825 21.602 12.295 1 68.8 115 GLY A C 1
ATOM 902 O O . GLY A 1 115 ? -9.623 22.692 11.755 1 68.8 115 GLY A O 1
ATOM 903 N N . LYS A 1 116 ? -9.757 21.388 13.524 1 66.03 116 LYS A N 1
ATOM 904 C CA . LYS A 1 116 ? -9.511 22.496 14.442 1 66.03 116 LYS A CA 1
ATOM 905 C C . LYS A 1 116 ? -8.043 22.911 14.421 1 66.03 116 LYS A C 1
ATOM 907 O O . LYS A 1 116 ? -7.723 24.091 14.582 1 66.03 116 LYS A O 1
ATOM 912 N N . GLU A 1 117 ? -7.207 21.941 14.264 1 64.28 117 GLU A N 1
ATOM 913 C CA . GLU A 1 117 ? -5.772 22.2 14.336 1 64.28 117 GLU A CA 1
ATOM 914 C C . GLU A 1 117 ? -5.286 22.961 13.106 1 64.28 117 GLU A C 1
ATOM 916 O O . GLU A 1 117 ? -4.36 23.77 13.196 1 64.28 117 GLU A O 1
ATOM 921 N N . ILE A 1 118 ? -5.903 22.572 12.031 1 63.98 118 ILE A N 1
ATOM 922 C CA . ILE A 1 118 ? -5.525 23.158 10.75 1 63.98 118 ILE A CA 1
ATOM 923 C C . ILE A 1 118 ? -6.747 23.796 10.094 1 63.98 118 ILE A C 1
ATOM 925 O O . ILE A 1 118 ? -7.863 23.284 10.214 1 63.98 118 ILE A O 1
ATOM 929 N N . ARG A 1 119 ? -6.764 25.05 9.852 1 74.64 119 ARG A N 1
ATOM 930 C CA . ARG A 1 119 ? -7.874 25.665 9.131 1 74.64 119 ARG A CA 1
ATOM 931 C C . ARG A 1 119 ? -8.103 24.978 7.789 1 74.64 119 ARG A C 1
ATOM 933 O O . ARG A 1 119 ? -7.574 25.413 6.764 1 74.64 119 ARG A O 1
ATOM 940 N N . LEU A 1 120 ? -8.878 23.917 7.759 1 83.87 120 LEU A N 1
ATOM 941 C CA . LEU A 1 120 ? -9.124 23.116 6.564 1 83.87 120 LEU A CA 1
ATOM 942 C C . LEU A 1 120 ? -10.345 23.629 5.808 1 83.87 120 LEU A C 1
ATOM 944 O O . LEU A 1 120 ? -11.305 24.103 6.419 1 83.87 120 LEU A O 1
ATOM 948 N N . GLN A 1 121 ? -10.25 23.559 4.538 1 91.3 121 GLN A N 1
ATOM 949 C CA . GLN A 1 121 ? -11.382 23.952 3.706 1 91.3 121 GLN A CA 1
ATOM 950 C C . GLN A 1 121 ? -12.349 22.788 3.507 1 91.3 121 GLN A C 1
ATOM 952 O O . GLN A 1 121 ? -13.494 22.989 3.096 1 91.3 121 GLN A O 1
ATOM 957 N N . GLY A 1 122 ? -11.891 21.628 3.733 1 94.02 122 GLY A N 1
ATOM 958 C CA . GLY A 1 122 ? -12.674 20.411 3.583 1 94.02 122 GLY A CA 1
ATOM 959 C C . GLY A 1 122 ? -11.996 19.189 4.173 1 94.02 122 GLY A C 1
ATOM 960 O O . GLY A 1 122 ? -10.804 19.224 4.485 1 94.02 122 GLY A O 1
ATOM 961 N N . LEU A 1 123 ? -12.845 18.119 4.315 1 93.71 123 LEU A N 1
ATOM 962 C CA . LEU A 1 123 ? -12.366 16.887 4.932 1 93.71 123 LEU A CA 1
ATOM 963 C C . LEU A 1 123 ? -12.815 15.669 4.132 1 93.71 123 LEU A C 1
ATOM 965 O O . LEU A 1 123 ? -13.95 15.619 3.653 1 93.71 123 LEU A O 1
ATOM 969 N N . ILE A 1 124 ? -11.861 14.8 4.026 1 93.91 124 ILE A N 1
ATOM 970 C CA . ILE A 1 124 ? -12.161 13.487 3.465 1 93.91 124 ILE A CA 1
ATOM 971 C C . ILE A 1 124 ? -11.829 12.401 4.486 1 93.91 124 ILE A C 1
ATOM 973 O O . ILE A 1 124 ? -10.757 12.42 5.095 1 93.91 124 ILE A O 1
ATOM 977 N N . TYR A 1 125 ? -12.708 11.568 4.722 1 91.19 125 TYR A N 1
ATOM 978 C CA . TYR A 1 125 ? -12.451 10.379 5.527 1 91.19 125 TYR A CA 1
ATOM 979 C C . TYR A 1 125 ? -12.458 9.124 4.663 1 91.19 125 TYR A C 1
ATOM 981 O O . TYR A 1 125 ? -13.51 8.704 4.176 1 91.19 125 TYR A O 1
ATOM 989 N N . LEU A 1 126 ? -11.309 8.581 4.538 1 89.44 126 LEU A N 1
ATOM 990 C CA . LEU A 1 126 ? -11.116 7.403 3.7 1 89.44 126 LEU A CA 1
ATOM 991 C C . LEU A 1 126 ? -11.15 6.129 4.537 1 89.44 126 LEU A C 1
ATOM 993 O O . LEU A 1 126 ? -10.265 5.9 5.364 1 89.44 126 LEU A O 1
ATOM 997 N N . GLY A 1 127 ? -12.144 5.266 4.337 1 86.57 127 GLY A N 1
ATOM 998 C CA . GLY A 1 127 ? -12.246 4 5.044 1 86.57 127 GLY A CA 1
ATOM 999 C C . GLY A 1 127 ? -12.911 4.126 6.402 1 86.57 127 GLY A C 1
ATOM 1000 O O . GLY A 1 127 ? -12.541 3.427 7.347 1 86.57 127 GLY A O 1
ATOM 1001 N N . CYS A 1 128 ? -13.846 4.967 6.517 1 80.68 128 CYS A N 1
ATOM 1002 C CA . CYS A 1 128 ? -14.553 5.21 7.77 1 80.68 128 CYS A CA 1
ATOM 1003 C C . CYS A 1 128 ? -15.245 3.943 8.26 1 80.68 128 CYS A C 1
ATOM 1005 O O . CYS A 1 128 ? -15.797 3.184 7.462 1 80.68 128 CYS A O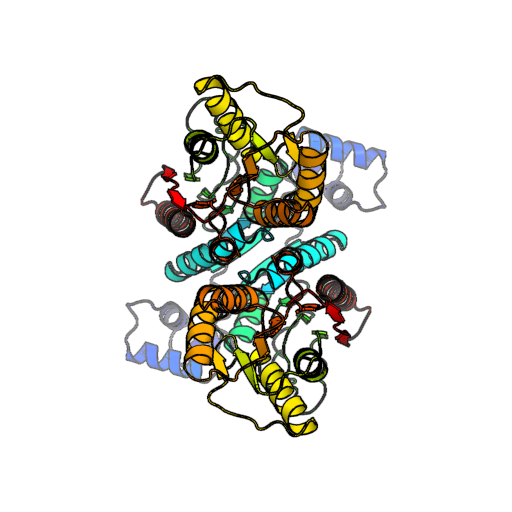 1
ATOM 1007 N N . ASN A 1 129 ? -15.083 3.704 9.538 1 80.14 129 ASN A N 1
ATOM 1008 C CA . ASN A 1 129 ? -15.737 2.585 10.21 1 80.14 129 ASN A CA 1
ATOM 1009 C C . ASN A 1 129 ? -16.627 3.061 11.354 1 80.14 129 ASN A C 1
ATOM 1011 O O . ASN A 1 129 ? -16.351 2.777 12.521 1 80.14 129 ASN A O 1
ATOM 1015 N N . ILE A 1 130 ? -17.694 3.775 11.018 1 77.59 130 ILE A N 1
ATOM 1016 C CA . ILE A 1 130 ? -18.612 4.312 12.017 1 77.59 130 ILE A CA 1
ATOM 1017 C C . ILE A 1 130 ? -19.978 3.644 11.876 1 77.59 130 ILE A C 1
ATOM 1019 O O . ILE A 1 130 ? -20.561 3.635 10.789 1 77.59 130 ILE A O 1
ATOM 1023 N N . ASP A 1 131 ? -20.269 3.148 12.94 1 73.5 131 ASP A N 1
ATOM 1024 C CA . ASP A 1 131 ? -21.578 2.501 12.972 1 73.5 131 ASP A CA 1
ATOM 1025 C C . ASP A 1 131 ? -22.679 3.506 13.302 1 73.5 131 ASP A C 1
ATOM 1027 O O . ASP A 1 131 ? -22.485 4.398 14.13 1 73.5 131 ASP A O 1
ATOM 1031 N N . GLU A 1 132 ? -23.813 3.462 12.632 1 76.27 132 GLU A N 1
ATOM 1032 C CA . GLU A 1 132 ? -25.038 4.193 12.942 1 76.27 132 GLU A CA 1
ATOM 1033 C C . GLU A 1 132 ? -24.817 5.701 12.862 1 76.27 132 GLU A C 1
ATOM 1035 O O . GLU A 1 132 ? -25.082 6.424 13.824 1 76.27 132 GLU A O 1
ATOM 1040 N N . ILE A 1 133 ? -24.405 6.117 11.808 1 80.37 133 ILE A N 1
ATOM 1041 C CA . ILE A 1 133 ? -24.216 7.548 11.592 1 80.37 133 ILE A CA 1
ATOM 1042 C C . ILE A 1 133 ? -25.566 8.259 11.635 1 80.37 133 ILE A C 1
ATOM 1044 O O . ILE A 1 133 ? -26.535 7.804 11.023 1 80.37 133 ILE A O 1
ATOM 1048 N N . ASN A 1 134 ? -25.625 9.31 12.439 1 79.83 134 ASN A N 1
ATOM 1049 C CA . ASN A 1 134 ? -26.802 10.17 12.501 1 79.83 134 ASN A CA 1
ATOM 1050 C C . ASN A 1 134 ? -26.423 11.646 12.415 1 79.83 134 ASN A C 1
ATOM 1052 O O . ASN A 1 134 ? -25.267 11.98 12.149 1 79.83 134 ASN A O 1
ATOM 1056 N N . GLU A 1 135 ? -27.4 12.538 12.521 1 77.57 135 GLU A N 1
ATOM 1057 C CA . GLU A 1 135 ? -27.2 13.972 12.335 1 77.57 135 GLU A CA 1
ATOM 1058 C C . GLU A 1 135 ? -26.224 14.532 13.367 1 77.57 135 GLU A C 1
ATOM 1060 O O . GLU A 1 135 ? -25.572 15.549 13.124 1 77.57 135 GLU A O 1
ATOM 1065 N N . GLU A 1 136 ? -26.076 13.745 14.426 1 82.52 136 GLU A N 1
ATOM 1066 C CA . GLU A 1 136 ? -25.258 14.246 15.526 1 82.52 136 GLU A CA 1
ATOM 1067 C C . GLU A 1 136 ? -23.802 13.818 15.371 1 82.52 136 GLU A C 1
ATOM 1069 O O . GLU A 1 136 ? -22.91 14.39 16.002 1 82.52 136 GLU A O 1
ATOM 1074 N N . THR A 1 137 ? -23.642 12.864 14.589 1 83.14 137 THR A N 1
ATOM 1075 C CA . THR A 1 137 ? -22.326 12.238 14.516 1 83.14 137 THR A CA 1
ATOM 1076 C C . THR A 1 137 ? -21.266 13.256 14.106 1 83.14 137 THR A C 1
ATOM 1078 O O . THR A 1 137 ? -20.192 13.319 14.709 1 83.14 137 THR A O 1
ATOM 1081 N N . PHE A 1 138 ? -21.664 14.123 13.068 1 87.48 138 PHE A N 1
ATOM 1082 C CA . PHE A 1 138 ? -20.673 15.049 12.534 1 87.48 138 PHE A CA 1
ATOM 1083 C C . PHE A 1 138 ? -21.087 16.493 12.792 1 87.48 138 PHE A C 1
ATOM 1085 O O . PHE A 1 138 ? -20.668 17.402 12.073 1 87.48 138 PHE A O 1
ATOM 1092 N N . LYS A 1 139 ? -21.853 16.755 13.753 1 85.66 139 LYS A N 1
ATOM 1093 C CA . LYS A 1 139 ? -22.44 18.065 14.016 1 85.66 139 LYS A CA 1
ATOM 1094 C C . LYS A 1 139 ? -21.362 19.097 14.333 1 85.66 139 LYS A C 1
ATOM 1096 O O . LYS A 1 139 ? -21.526 20.284 14.044 1 85.66 139 LYS A O 1
ATOM 1101 N N . ASP A 1 140 ? -20.251 18.624 14.891 1 85.54 140 ASP A N 1
ATOM 1102 C CA . ASP A 1 140 ? -19.215 19.548 15.342 1 85.54 140 ASP A CA 1
ATOM 1103 C C . ASP A 1 140 ? -18.175 19.782 14.248 1 85.54 140 ASP A C 1
ATOM 1105 O O . ASP A 1 140 ? -17.154 20.432 14.484 1 85.54 140 ASP A O 1
ATOM 1109 N N . ILE A 1 141 ? -18.443 19.243 13.115 1 87.2 141 ILE A N 1
ATOM 1110 C CA . ILE A 1 141 ? -17.574 19.478 11.966 1 87.2 141 ILE A CA 1
ATOM 1111 C C . ILE A 1 141 ? -18.188 20.548 11.065 1 87.2 141 ILE A C 1
ATOM 1113 O O . ILE A 1 141 ? -19.259 20.344 10.489 1 87.2 141 ILE A O 1
ATOM 1117 N N . ASN A 1 142 ? -17.512 21.592 10.911 1 85.89 142 ASN A N 1
ATOM 1118 C CA . ASN A 1 142 ? -18.05 22.73 10.175 1 85.89 142 ASN A CA 1
ATOM 1119 C C . ASN A 1 142 ? -17.616 22.708 8.712 1 85.89 142 ASN A C 1
ATOM 1121 O O . ASN A 1 142 ? -18.209 23.388 7.873 1 85.89 142 ASN A O 1
ATOM 1125 N N . GLU A 1 143 ? -16.617 21.966 8.463 1 90.44 143 GLU A N 1
ATOM 1126 C CA . GLU A 1 143 ? -16.098 21.871 7.102 1 90.44 143 GLU A CA 1
ATOM 1127 C C . GLU A 1 143 ? -16.864 20.83 6.29 1 90.44 143 GLU A C 1
ATOM 1129 O O . GLU A 1 143 ? -17.347 19.839 6.841 1 90.44 143 GLU A O 1
ATOM 1134 N N . PRO A 1 144 ? -17.005 21.079 4.981 1 94.75 144 PRO A N 1
ATOM 1135 C CA . PRO A 1 144 ? -17.554 20.012 4.139 1 94.75 144 PRO A CA 1
ATOM 1136 C C . PRO A 1 144 ? -16.846 18.675 4.346 1 94.75 144 PRO A C 1
ATOM 1138 O O . PRO A 1 144 ? -15.616 18.63 4.431 1 94.75 144 PRO A O 1
ATOM 1141 N N . LEU A 1 145 ? -17.653 17.607 4.461 1 94.42 145 LEU A N 1
ATOM 1142 C CA . LEU A 1 145 ? -17.131 16.282 4.779 1 94.42 145 LEU A CA 1
ATOM 1143 C C . LEU A 1 145 ? -17.612 15.251 3.763 1 94.42 145 LEU A C 1
ATOM 1145 O O . LEU A 1 145 ? -18.805 15.183 3.459 1 94.42 145 LEU A O 1
ATOM 1149 N N . VAL A 1 146 ? -16.653 14.52 3.242 1 95.46 146 VAL A N 1
ATOM 1150 C CA . VAL A 1 146 ? -16.995 13.423 2.343 1 95.46 146 VAL A CA 1
ATOM 1151 C C . VAL A 1 146 ? -16.39 12.121 2.864 1 95.46 146 VAL A C 1
ATOM 1153 O O . VAL A 1 146 ? -15.19 12.054 3.141 1 95.46 146 VAL A O 1
ATOM 1156 N N . LEU A 1 147 ? -17.2 11.132 3.058 1 93.15 147 LEU A N 1
ATOM 1157 C CA . LEU A 1 147 ? -16.754 9.78 3.38 1 93.15 147 LEU A CA 1
ATOM 1158 C C . LEU A 1 147 ? -16.547 8.959 2.111 1 93.15 147 LEU A C 1
ATOM 1160 O O . LEU A 1 147 ? -17.457 8.843 1.287 1 93.15 147 LEU A O 1
ATOM 1164 N N . ILE A 1 148 ? -15.305 8.457 1.949 1 93.37 148 ILE A N 1
ATOM 1165 C CA . ILE A 1 148 ? -15.006 7.637 0.78 1 93.37 148 ILE A CA 1
ATOM 1166 C C . ILE A 1 148 ? -14.711 6.204 1.217 1 93.37 148 ILE A C 1
ATOM 1168 O O . ILE A 1 148 ? -13.905 5.978 2.123 1 93.37 148 ILE A O 1
ATOM 1172 N N . SER A 1 149 ? -15.303 5.224 0.521 1 88.59 149 SER A N 1
ATOM 1173 C CA . SER A 1 149 ? -15.08 3.801 0.753 1 88.59 149 SER A CA 1
ATOM 1174 C C . SER A 1 149 ? -15.386 3.422 2.198 1 88.59 149 SER A C 1
ATOM 1176 O O . SER A 1 149 ? -14.65 2.645 2.811 1 88.59 149 SER A O 1
ATOM 1178 N N . GLY A 1 150 ? -16.257 4.146 2.778 1 79.28 150 GLY A N 1
ATOM 1179 C CA . GLY A 1 150 ? -16.695 3.826 4.127 1 79.28 150 GLY A CA 1
ATOM 1180 C C . GLY A 1 150 ? -17.957 2.985 4.161 1 79.28 150 GLY A C 1
ATOM 1181 O O . GLY A 1 150 ? -18.574 2.74 3.123 1 79.28 150 GLY A O 1
ATOM 1182 N N . SER A 1 151 ? -18.004 2.253 5.241 1 66.14 151 SER A N 1
ATOM 1183 C CA . SER A 1 151 ? -19.274 1.579 5.49 1 66.14 151 SER A CA 1
ATOM 1184 C C . SER A 1 151 ? -20.131 2.363 6.479 1 66.14 151 SER A C 1
ATOM 1186 O O . SER A 1 151 ? -19.616 2.91 7.457 1 66.14 151 SER A O 1
ATOM 1188 N N . LYS A 1 152 ? -21.324 2.741 5.92 1 63.64 152 LYS A N 1
ATOM 1189 C CA . LYS A 1 152 ? -22.239 3.485 6.78 1 63.64 152 LYS A CA 1
ATOM 1190 C C . LYS A 1 152 ? -23.553 2.732 6.968 1 63.64 152 LYS A C 1
ATOM 1192 O O . LYS A 1 152 ? -24.001 2.022 6.065 1 63.64 152 LYS A O 1
ATOM 1197 N N . SER A 1 153 ? -23.798 2.509 8.166 1 60.43 153 SER A N 1
ATOM 1198 C CA . SER A 1 153 ? -25.176 2.11 8.435 1 60.43 153 SER A CA 1
ATOM 1199 C C . SER A 1 153 ? -25.987 3.272 8.998 1 60.43 153 SER A C 1
ATOM 1201 O O . SER A 1 153 ? -25.456 4.111 9.728 1 60.43 153 SER A O 1
ATOM 1203 N N . TYR A 1 154 ? -27.038 3.594 8.144 1 56.36 154 TYR A N 1
ATOM 1204 C CA . TYR A 1 154 ? -27.923 4.65 8.623 1 56.36 154 TYR A CA 1
ATOM 1205 C C . TYR A 1 154 ? -28.954 4.097 9.598 1 56.36 154 TYR A C 1
ATOM 1207 O O . TYR A 1 154 ? -29.476 2.997 9.402 1 56.36 154 TYR A O 1
ATOM 1215 N N . LYS A 1 155 ? -28.946 4.502 10.783 1 54.15 155 LYS A N 1
ATOM 1216 C CA . LYS A 1 155 ? -30.074 4.11 11.623 1 54.15 155 LYS A CA 1
ATOM 1217 C C . LYS A 1 155 ? -31.401 4.512 10.986 1 54.15 155 LYS A C 1
ATOM 1219 O O . LYS A 1 155 ? -32.38 3.766 11.053 1 54.15 155 LYS A O 1
ATOM 1224 N N . LYS A 1 156 ? -31.701 5.778 10.854 1 56.57 156 LYS A N 1
ATOM 1225 C CA . LYS A 1 156 ? -33.014 6.164 10.345 1 56.57 156 LYS A CA 1
ATOM 1226 C C . LYS A 1 156 ? -32.892 6.919 9.024 1 56.57 156 LYS A C 1
ATOM 1228 O O . LYS A 1 156 ? -33.099 6.344 7.953 1 56.57 156 LYS A O 1
ATOM 1233 N N . ASP A 1 157 ? -32.876 8.21 9.053 1 56.67 157 ASP A N 1
ATOM 1234 C CA . ASP A 1 157 ? -33.072 9.126 7.934 1 56.67 157 ASP A CA 1
ATOM 1235 C C . ASP A 1 157 ? -31.735 9.571 7.348 1 56.67 157 ASP A C 1
ATOM 1237 O O . ASP A 1 157 ? -30.698 9.471 8.007 1 56.67 157 ASP A O 1
ATOM 1241 N N . LYS A 1 158 ? -31.66 9.702 6.036 1 63.79 158 LYS A N 1
ATOM 1242 C CA . LYS A 1 158 ? -30.532 10.325 5.351 1 63.79 158 LYS A CA 1
ATOM 1243 C C . LYS A 1 158 ? -30.011 11.528 6.132 1 63.79 158 LYS A C 1
ATOM 1245 O O . LYS A 1 158 ? -30.795 12.33 6.644 1 63.79 158 LYS A O 1
ATOM 1250 N N . VAL A 1 159 ? -28.756 11.506 6.503 1 73.6 159 VAL A N 1
ATOM 1251 C CA . VAL A 1 159 ? -28.093 12.603 7.2 1 73.6 159 VAL A CA 1
ATOM 1252 C C . VAL A 1 159 ? -27.535 13.598 6.186 1 73.6 159 VAL A C 1
ATOM 1254 O O . VAL A 1 159 ? -26.962 13.202 5.168 1 73.6 159 VAL A O 1
ATOM 1257 N N . ASN A 1 160 ? -27.815 14.843 6.355 1 79.97 160 ASN A N 1
ATOM 1258 C CA . ASN A 1 160 ? -27.5 15.851 5.349 1 79.97 160 ASN A CA 1
ATOM 1259 C C . ASN A 1 160 ? -26.282 16.68 5.748 1 79.97 160 ASN A C 1
ATOM 1261 O O . ASN A 1 160 ? -26.111 17.806 5.278 1 79.97 160 ASN A O 1
ATOM 1265 N N . ASN A 1 161 ? -25.508 16.136 6.567 1 88.24 161 ASN A N 1
ATOM 1266 C CA . ASN A 1 161 ? -24.386 16.974 6.975 1 88.24 161 ASN A CA 1
ATOM 1267 C C . ASN A 1 161 ? -23.051 16.368 6.551 1 88.24 161 ASN A C 1
ATOM 1269 O O . ASN A 1 161 ? -21.996 16.776 7.04 1 88.24 161 ASN A O 1
ATOM 1273 N N . PHE A 1 162 ? -23.208 15.357 5.665 1 91.83 162 PHE A N 1
ATOM 1274 C CA . PHE A 1 162 ? -22.008 14.817 5.036 1 91.83 162 PHE A CA 1
ATOM 1275 C C . PHE A 1 162 ? -22.347 14.143 3.712 1 91.83 162 PHE A C 1
ATOM 1277 O O . PHE A 1 162 ? -23.516 13.873 3.428 1 91.83 162 PHE A O 1
ATOM 1284 N N . SER A 1 163 ? -21.368 13.993 2.864 1 93.8 163 SER A N 1
ATOM 1285 C CA . SER A 1 163 ? -21.486 13.239 1.62 1 93.8 163 SER A CA 1
ATOM 1286 C C . SER A 1 163 ? -20.719 11.923 1.697 1 93.8 163 SER A C 1
ATOM 1288 O O . SER A 1 163 ? -19.888 11.734 2.588 1 93.8 163 SER A O 1
ATOM 1290 N N . SER A 1 164 ? -21.083 11.004 0.839 1 94.11 164 SER A N 1
ATOM 1291 C CA . SER A 1 164 ? -20.37 9.731 0.832 1 94.11 164 SER A CA 1
ATOM 1292 C C . SER A 1 164 ? -20.339 9.122 -0.566 1 94.11 164 SER A C 1
ATOM 1294 O O . SER A 1 164 ? -21.262 9.324 -1.357 1 94.11 164 SER A O 1
ATOM 1296 N N . VAL A 1 165 ? -19.241 8.511 -0.895 1 95.62 165 VAL A N 1
ATOM 1297 C CA . VAL A 1 165 ? -19.067 7.701 -2.096 1 95.62 165 VAL A CA 1
ATOM 1298 C C . VAL A 1 165 ? -18.579 6.306 -1.712 1 95.62 165 VAL A C 1
ATOM 1300 O O . VAL A 1 165 ? -17.583 6.165 -0.999 1 95.62 165 VAL A O 1
ATOM 1303 N N . GLY A 1 166 ? -19.25 5.304 -2.098 1 94.55 166 GLY A N 1
ATOM 1304 C CA . GLY A 1 166 ? -18.877 3.939 -1.765 1 94.55 166 GLY A CA 1
ATOM 1305 C C . GLY A 1 166 ? -19.576 2.903 -2.626 1 94.55 166 GLY A C 1
ATOM 1306 O O . GLY A 1 166 ? -20.042 3.213 -3.724 1 94.55 166 GLY A O 1
ATOM 1307 N N . ILE A 1 167 ? -19.498 1.71 -2.149 1 95.22 167 ILE A N 1
ATOM 1308 C CA . ILE A 1 167 ? -20.155 0.601 -2.831 1 95.22 167 ILE A CA 1
ATOM 1309 C C . ILE A 1 167 ? -21.142 -0.077 -1.883 1 95.22 167 ILE A C 1
ATOM 1311 O O . ILE A 1 167 ? -21.146 0.199 -0.681 1 95.22 167 ILE A O 1
ATOM 1315 N N . ASN A 1 168 ? -22.039 -0.855 -2.441 1 94.39 168 ASN A N 1
ATOM 1316 C CA . ASN A 1 168 ? -22.886 -1.716 -1.622 1 94.39 168 ASN A CA 1
ATOM 1317 C C . ASN A 1 168 ? -22.165 -3.002 -1.229 1 94.39 168 ASN A C 1
ATOM 1319 O O . ASN A 1 168 ? -22.036 -3.919 -2.041 1 94.39 168 ASN A O 1
ATOM 1323 N N . GLN A 1 169 ? -21.735 -3.036 -0.018 1 94.2 169 GLN A N 1
ATOM 1324 C CA . GLN A 1 169 ? -20.903 -4.137 0.457 1 94.2 169 GLN A CA 1
ATOM 1325 C C . GLN A 1 169 ? -21.654 -5.464 0.387 1 94.2 169 GLN A C 1
ATOM 1327 O O . GLN A 1 169 ? -21.075 -6.492 0.027 1 94.2 169 GLN A O 1
ATOM 1332 N N . ILE A 1 170 ? -22.879 -5.429 0.716 1 95.5 170 ILE A N 1
ATOM 1333 C CA . ILE A 1 170 ? -23.683 -6.645 0.759 1 95.5 170 ILE A CA 1
ATOM 1334 C C . ILE A 1 170 ? -23.833 -7.215 -0.65 1 95.5 170 ILE A C 1
ATOM 1336 O O . ILE A 1 170 ? -23.527 -8.385 -0.888 1 95.5 170 ILE A O 1
ATOM 1340 N N . ASP A 1 171 ? -24.17 -6.39 -1.583 1 96.68 171 ASP A N 1
ATOM 1341 C CA . ASP A 1 171 ? -24.386 -6.835 -2.956 1 96.68 171 ASP A CA 1
ATOM 1342 C C . ASP A 1 171 ? -23.076 -7.284 -3.601 1 96.68 171 ASP A C 1
ATOM 1344 O O . ASP A 1 171 ? -23.057 -8.237 -4.382 1 96.68 171 ASP A O 1
ATOM 1348 N N . SER A 1 172 ? -22.067 -6.602 -3.277 1 97.49 172 SER A N 1
ATOM 1349 C CA . SER A 1 172 ? -20.766 -6.947 -3.841 1 97.49 172 SER A CA 1
ATOM 1350 C C . SER A 1 172 ? -20.279 -8.296 -3.324 1 97.49 172 SER A C 1
ATOM 1352 O O . SER A 1 172 ? -19.728 -9.096 -4.084 1 97.49 172 SER A O 1
ATOM 1354 N N . ALA A 1 173 ? -20.5 -8.498 -2.051 1 97.78 173 ALA A N 1
ATOM 1355 C CA . ALA A 1 173 ? -20.132 -9.79 -1.477 1 97.78 173 ALA A CA 1
ATOM 1356 C C . ALA A 1 173 ? -20.991 -10.911 -2.054 1 97.78 173 ALA A C 1
ATOM 1358 O O . ALA A 1 173 ? -20.49 -12.002 -2.339 1 97.78 173 ALA A O 1
ATOM 1359 N N . LYS A 1 174 ? -22.249 -10.624 -2.232 1 98.18 174 LYS A N 1
ATOM 1360 C CA . LYS A 1 174 ? -23.148 -11.589 -2.857 1 98.18 174 LYS A CA 1
ATOM 1361 C C . LYS A 1 174 ? -22.646 -11.992 -4.241 1 98.18 174 LYS A C 1
ATOM 1363 O O . LYS A 1 174 ? -22.659 -13.174 -4.592 1 98.18 174 LYS A O 1
ATOM 1368 N N . MET A 1 175 ? -22.218 -11.023 -4.961 1 98.31 175 MET A N 1
ATOM 1369 C CA . MET A 1 175 ? -21.718 -11.262 -6.312 1 98.31 175 MET A CA 1
ATOM 1370 C C . MET A 1 175 ? -20.532 -12.221 -6.292 1 98.31 175 MET A C 1
ATOM 1372 O O . MET A 1 175 ? -20.446 -13.126 -7.122 1 98.31 175 MET A O 1
ATOM 1376 N N . ALA A 1 176 ? -19.667 -12.046 -5.372 1 98.53 176 ALA A N 1
ATOM 1377 C CA . ALA A 1 176 ? -18.475 -12.882 -5.245 1 98.53 176 ALA A CA 1
ATOM 1378 C C . ALA A 1 176 ? -18.85 -14.333 -4.957 1 98.53 176 ALA A C 1
ATOM 1380 O O . ALA A 1 176 ? -18.377 -15.249 -5.634 1 98.53 176 ALA A O 1
ATOM 1381 N N . VAL A 1 177 ? -19.701 -14.532 -4.02 1 98.69 177 VAL A N 1
ATOM 1382 C CA . VAL A 1 177 ? -20.076 -15.874 -3.585 1 98.69 177 VAL A CA 1
ATOM 1383 C C . VAL A 1 177 ? -20.971 -16.527 -4.637 1 98.69 177 VAL A C 1
ATOM 1385 O O . VAL A 1 177 ? -20.864 -17.729 -4.892 1 98.69 177 VAL A O 1
ATOM 1388 N N . ASP A 1 178 ? -21.825 -15.733 -5.235 1 98.58 178 ASP A N 1
ATOM 1389 C CA . ASP A 1 178 ? -22.675 -16.238 -6.309 1 98.58 178 ASP A CA 1
ATOM 1390 C C . ASP A 1 178 ? -21.836 -16.813 -7.448 1 98.58 178 ASP A C 1
ATOM 1392 O O . ASP A 1 178 ? -22.21 -17.818 -8.055 1 98.58 178 ASP A O 1
ATOM 1396 N N . HIS A 1 179 ? -20.771 -16.179 -7.74 1 98.65 179 HIS A N 1
ATOM 1397 C CA . HIS A 1 179 ? -19.858 -16.678 -8.762 1 98.65 179 HIS A CA 1
ATOM 1398 C C . HIS A 1 179 ? -19.371 -18.084 -8.427 1 98.65 179 HIS A C 1
ATOM 1400 O O . HIS A 1 179 ? -19.339 -18.958 -9.297 1 98.65 179 HIS A O 1
ATOM 1406 N N . LEU A 1 180 ? -18.998 -18.296 -7.166 1 98.69 180 LEU A N 1
ATOM 1407 C CA . LEU A 1 180 ? -18.551 -19.613 -6.725 1 98.69 180 LEU A CA 1
ATOM 1408 C C . LEU A 1 180 ? -19.661 -20.646 -6.889 1 98.69 180 LEU A C 1
ATOM 1410 O O . LEU A 1 180 ? -19.419 -21.749 -7.384 1 98.69 180 LEU A O 1
ATOM 1414 N N . ILE A 1 181 ? -20.863 -20.314 -6.532 1 98.49 181 ILE A N 1
ATOM 1415 C CA . ILE A 1 181 ? -22.01 -21.212 -6.601 1 98.49 181 ILE A CA 1
ATOM 1416 C C . ILE A 1 181 ? -22.299 -21.57 -8.057 1 98.49 181 ILE A C 1
ATOM 1418 O O . ILE A 1 181 ? -22.507 -22.741 -8.385 1 98.49 181 ILE A O 1
ATOM 1422 N N . LYS A 1 182 ? -22.249 -20.54 -8.874 1 97.95 182 LYS A N 1
ATOM 1423 C CA . LYS A 1 182 ? -22.521 -20.745 -10.294 1 97.95 182 LYS A CA 1
ATOM 1424 C C . LYS A 1 182 ? -21.461 -21.638 -10.934 1 97.95 182 LYS A C 1
ATOM 1426 O O . LYS A 1 182 ? -21.727 -22.309 -11.933 1 97.95 182 LYS A O 1
ATOM 1431 N N . LYS A 1 183 ? -20.293 -21.66 -10.35 1 97.33 183 LYS A N 1
ATOM 1432 C CA . LYS A 1 183 ? -19.214 -22.51 -10.846 1 97.33 183 LYS A CA 1
ATOM 1433 C C . LYS A 1 183 ? -19.299 -23.911 -10.248 1 97.33 183 LYS A C 1
ATOM 1435 O O . LYS A 1 183 ? -18.439 -24.755 -10.507 1 97.33 183 LYS A O 1
ATOM 1440 N N . GLY A 1 184 ? -20.278 -24.105 -9.309 1 96.97 184 GLY A N 1
ATOM 1441 C CA . GLY A 1 184 ? -20.569 -25.454 -8.852 1 96.97 184 GLY A CA 1
ATOM 1442 C C . GLY A 1 184 ? -20.156 -25.699 -7.412 1 96.97 184 GLY A C 1
ATOM 1443 O O . GLY A 1 184 ? -20.319 -26.805 -6.894 1 96.97 184 GLY A O 1
ATOM 1444 N N . CYS A 1 185 ? -19.618 -24.694 -6.743 1 97.97 185 CYS A N 1
ATOM 1445 C CA . CYS A 1 185 ? -19.215 -24.864 -5.351 1 97.97 185 CYS A CA 1
ATOM 1446 C C . CYS A 1 185 ? -20.43 -25.066 -4.453 1 97.97 185 CYS A C 1
ATOM 1448 O O . CYS A 1 185 ? -21.464 -24.425 -4.647 1 97.97 185 CYS A O 1
ATOM 1450 N N . LYS A 1 186 ? -20.271 -25.894 -3.463 1 96.25 186 LYS A N 1
ATOM 1451 C CA . LYS A 1 186 ? -21.39 -26.244 -2.593 1 96.25 186 LYS A CA 1
ATOM 1452 C C . LYS A 1 186 ? -21.054 -25.973 -1.129 1 96.25 186 LYS A C 1
ATOM 1454 O O . LYS A 1 186 ? -21.951 -25.795 -0.303 1 96.25 186 LYS A O 1
ATOM 1459 N N . LYS A 1 187 ? -19.836 -26.118 -0.802 1 98.05 187 LYS A N 1
ATOM 1460 C CA . LYS A 1 187 ? -19.367 -25.824 0.549 1 98.05 187 LYS A CA 1
ATOM 1461 C C . LYS A 1 187 ? -18.336 -24.698 0.54 1 98.05 187 LYS A C 1
ATOM 1463 O O . LYS A 1 187 ? -17.153 -24.935 0.288 1 98.05 187 LYS A O 1
ATOM 1468 N N . ILE A 1 188 ? -18.831 -23.579 0.889 1 98.59 188 ILE A N 1
ATOM 1469 C CA . ILE A 1 188 ? -18.048 -22.369 0.658 1 98.59 188 ILE A CA 1
ATOM 1470 C C . ILE A 1 188 ? -17.642 -21.754 1.996 1 98.59 188 ILE A C 1
ATOM 1472 O O . ILE A 1 188 ? -18.499 -21.417 2.817 1 98.59 188 ILE A O 1
ATOM 1476 N N . ALA A 1 189 ? -16.343 -21.614 2.234 1 98.78 189 ALA A N 1
ATOM 1477 C CA . ALA A 1 189 ? -15.807 -20.945 3.417 1 98.78 189 ALA A CA 1
ATOM 1478 C C . ALA A 1 189 ? -15.634 -19.449 3.17 1 98.78 189 ALA A C 1
ATOM 1480 O O . ALA A 1 189 ? -15.584 -19.005 2.02 1 98.78 189 ALA A O 1
ATOM 1481 N N . ILE A 1 190 ? -15.565 -18.711 4.264 1 98.67 190 ILE A N 1
ATOM 1482 C CA . ILE A 1 190 ? -15.31 -17.276 4.186 1 98.67 190 ILE A CA 1
ATOM 1483 C C . ILE A 1 190 ? -14.161 -16.905 5.121 1 98.67 190 ILE A C 1
ATOM 1485 O O . ILE A 1 190 ? -14.089 -17.396 6.251 1 98.67 190 ILE A O 1
ATOM 1489 N N . ILE A 1 191 ? -13.237 -16.125 4.576 1 98.27 191 ILE A N 1
ATOM 1490 C CA . ILE A 1 191 ? -12.16 -15.561 5.382 1 98.27 191 ILE A CA 1
ATOM 1491 C C . ILE A 1 191 ? -12.38 -14.06 5.559 1 98.27 191 ILE A C 1
ATOM 1493 O O . ILE A 1 191 ? -12.279 -13.294 4.598 1 98.27 191 ILE A O 1
ATOM 1497 N N . LEU A 1 192 ? -12.632 -13.638 6.755 1 96.63 192 LEU A N 1
ATOM 1498 C CA . LEU A 1 192 ? -12.876 -12.248 7.124 1 96.63 192 LEU A CA 1
ATOM 1499 C C . LEU A 1 192 ? -11.607 -11.598 7.664 1 96.63 192 LEU A C 1
ATOM 1501 O O . LEU A 1 192 ? -10.61 -12.282 7.91 1 96.63 192 LEU A O 1
ATOM 1505 N N . GLY A 1 193 ? -11.629 -10.307 7.729 1 92.03 193 GLY A N 1
ATOM 1506 C CA . GLY A 1 193 ? -10.484 -9.574 8.246 1 92.03 193 GLY A CA 1
ATOM 1507 C C . GLY A 1 193 ? -10.303 -9.73 9.744 1 92.03 193 GLY A C 1
ATOM 1508 O O . GLY A 1 193 ? -9.459 -10.509 10.194 1 92.03 193 GLY A O 1
ATOM 1509 N N . THR A 1 194 ? -11.043 -9.044 10.503 1 85.28 194 THR A N 1
ATOM 1510 C CA . THR A 1 194 ? -10.915 -9.111 11.954 1 85.28 194 THR A CA 1
ATOM 1511 C C . THR A 1 194 ? -12.257 -9.439 12.601 1 85.28 194 THR A C 1
ATOM 1513 O O . THR A 1 194 ? -13.311 -9.229 11.997 1 85.28 194 THR A O 1
ATOM 1516 N N . LYS A 1 195 ? -12.088 -10.01 13.722 1 78.26 195 LYS A N 1
ATOM 1517 C CA . LYS A 1 195 ? -13.29 -10.356 14.475 1 78.26 195 LYS A CA 1
ATOM 1518 C C . LYS A 1 195 ? -13.959 -9.11 15.048 1 78.26 195 LYS A C 1
ATOM 1520 O O . LYS A 1 195 ? -15.176 -9.083 15.238 1 78.26 195 LYS A O 1
ATOM 1525 N N . ASP A 1 196 ? -13.097 -8.201 15.18 1 69.91 196 ASP A N 1
ATOM 1526 C CA . ASP A 1 196 ? -13.607 -7.013 15.859 1 69.91 196 ASP A CA 1
ATOM 1527 C C . ASP A 1 196 ? -14.635 -6.286 14.995 1 69.91 196 ASP A C 1
ATOM 1529 O O . ASP A 1 196 ? -14.949 -6.729 13.889 1 69.91 196 ASP A O 1
ATOM 1533 N N . GLU A 1 197 ? -15.252 -5.312 15.455 1 64.19 197 GLU A N 1
ATOM 1534 C CA . GLU A 1 197 ? -16.438 -4.568 15.043 1 64.19 197 GLU A CA 1
ATOM 1535 C C . GLU A 1 197 ? -16.19 -3.81 13.742 1 64.19 197 GLU A C 1
ATOM 1537 O O . GLU A 1 197 ? -16.613 -2.661 13.597 1 64.19 197 GLU A O 1
ATOM 1542 N N . SER A 1 198 ? -15.545 -4.542 12.755 1 78.08 198 SER A N 1
ATOM 1543 C CA . SER A 1 198 ? -15.491 -3.916 11.438 1 78.08 198 SER A CA 1
ATOM 1544 C C . SER A 1 198 ? -16.851 -3.959 10.75 1 78.08 198 SER A C 1
ATOM 1546 O O . SER A 1 198 ? -17.409 -5.037 10.534 1 78.08 198 SER A O 1
ATOM 1548 N N . ILE A 1 199 ? -17.35 -2.888 10.403 1 81.67 199 ILE A N 1
ATOM 1549 C CA . ILE A 1 199 ? -18.648 -2.784 9.746 1 81.67 199 ILE A CA 1
ATOM 1550 C C . ILE A 1 199 ? -18.56 -3.36 8.335 1 81.67 199 ILE A C 1
ATOM 1552 O O . ILE A 1 199 ? -19.505 -3.989 7.854 1 81.67 199 ILE A O 1
ATOM 1556 N N . ILE A 1 200 ? -17.477 -3.195 7.731 1 86.21 200 ILE A N 1
ATOM 1557 C CA . ILE A 1 200 ? -17.275 -3.707 6.38 1 86.21 200 ILE A CA 1
ATOM 1558 C C . ILE A 1 200 ? -17.343 -5.232 6.391 1 86.21 200 ILE A C 1
ATOM 1560 O O . ILE A 1 200 ? -18.038 -5.835 5.57 1 86.21 200 ILE A O 1
ATOM 1564 N N . ASP A 1 201 ? -16.676 -5.823 7.318 1 89.65 201 ASP A N 1
ATOM 1565 C CA . ASP A 1 201 ? -16.693 -7.279 7.42 1 89.65 201 ASP A CA 1
ATOM 1566 C C . ASP A 1 201 ? -18.099 -7.792 7.721 1 89.65 201 ASP A C 1
ATOM 1568 O O . ASP A 1 201 ? -18.519 -8.819 7.184 1 89.65 201 ASP A O 1
ATOM 1572 N N . LYS A 1 202 ? -18.79 -7.043 8.524 1 90.93 202 LYS A N 1
ATOM 1573 C CA . LYS A 1 202 ? -20.152 -7.44 8.869 1 90.93 202 LYS A CA 1
ATOM 1574 C C . LYS A 1 202 ? -21.059 -7.415 7.642 1 90.93 202 LYS A C 1
ATOM 1576 O O . LYS A 1 202 ? -21.863 -8.327 7.439 1 90.93 202 LYS A O 1
ATOM 1581 N N . GLN A 1 203 ? -20.911 -6.431 6.888 1 92.37 203 GLN A N 1
ATOM 1582 C CA . GLN A 1 203 ? -21.749 -6.284 5.703 1 92.37 203 GLN A CA 1
ATOM 1583 C C . GLN A 1 203 ? -21.408 -7.338 4.654 1 92.37 203 GLN A C 1
ATOM 1585 O O . GLN A 1 203 ? -22.303 -7.92 4.037 1 92.37 203 GLN A O 1
ATOM 1590 N N . ARG A 1 204 ? -20.16 -7.592 4.459 1 94.88 204 ARG A N 1
ATOM 1591 C CA . ARG A 1 204 ? -19.759 -8.623 3.507 1 94.88 204 ARG A CA 1
ATOM 1592 C C . ARG A 1 204 ? -20.195 -10.005 3.981 1 94.88 204 ARG A C 1
ATOM 1594 O O . ARG A 1 204 ? -20.625 -10.835 3.178 1 94.88 204 ARG A O 1
ATOM 1601 N N . PHE A 1 205 ? -20.1 -10.193 5.284 1 96.4 205 PHE A N 1
ATOM 1602 C CA . PHE A 1 205 ? -20.577 -11.44 5.87 1 96.4 205 PHE A CA 1
ATOM 1603 C C . PHE A 1 205 ? -22.077 -11.601 5.654 1 96.4 205 PHE A C 1
ATOM 1605 O O . PHE A 1 205 ? -22.553 -12.699 5.36 1 96.4 205 PHE A O 1
ATOM 1612 N N . LYS A 1 206 ? -22.8 -10.5 5.809 1 95.65 206 LYS A N 1
ATOM 1613 C CA . LYS A 1 206 ? -24.236 -10.525 5.549 1 95.65 206 LYS A CA 1
ATOM 1614 C C . LYS A 1 206 ? -24.528 -10.932 4.108 1 95.65 206 LYS A C 1
ATOM 1616 O O . LYS A 1 206 ? -25.446 -11.714 3.852 1 95.65 206 LYS A O 1
ATOM 1621 N N . GLY A 1 207 ? -23.743 -10.385 3.186 1 97.8 207 GLY A N 1
ATOM 1622 C CA . GLY A 1 207 ? -23.893 -10.772 1.793 1 97.8 207 GLY A CA 1
ATOM 1623 C C . GLY A 1 207 ? -23.639 -12.249 1.553 1 97.8 207 GLY A C 1
ATOM 1624 O O . GLY A 1 207 ? -24.391 -12.904 0.828 1 97.8 207 GLY A O 1
ATOM 1625 N N . TYR A 1 208 ? -22.622 -12.776 2.239 1 98.29 208 TYR A N 1
ATOM 1626 C CA . TYR A 1 208 ? -22.269 -14.19 2.197 1 98.29 208 TYR A CA 1
ATOM 1627 C C . TYR A 1 208 ? -23.421 -15.055 2.695 1 98.29 208 TYR A C 1
ATOM 1629 O O . TYR A 1 208 ? -23.857 -15.978 2.003 1 98.29 208 TYR A O 1
ATOM 1637 N N . LYS A 1 209 ? -23.951 -14.715 3.795 1 98.12 209 LYS A N 1
ATOM 1638 C CA . LYS A 1 209 ? -25.038 -15.488 4.388 1 98.12 209 LYS A CA 1
ATOM 1639 C C . LYS A 1 209 ? -26.291 -15.431 3.519 1 98.12 209 LYS A C 1
ATOM 1641 O O . LYS A 1 209 ? -26.964 -16.445 3.323 1 98.12 209 LYS A O 1
ATOM 1646 N N . LYS A 1 210 ? -26.599 -14.276 3.039 1 97.95 210 LYS A N 1
ATOM 1647 C CA . LYS A 1 210 ? -27.807 -14.068 2.245 1 97.95 210 LYS A CA 1
ATOM 1648 C C . LYS A 1 210 ? -27.793 -14.932 0.987 1 97.95 210 LYS A C 1
ATOM 1650 O O . LYS A 1 210 ? -28.781 -15.6 0.677 1 97.95 210 LYS A O 1
ATOM 1655 N N . ILE A 1 211 ? -26.67 -14.935 0.285 1 98.24 211 ILE A N 1
ATOM 1656 C CA . ILE A 1 211 ? -26.608 -15.643 -0.99 1 98.24 211 ILE A CA 1
ATOM 1657 C C . ILE A 1 211 ? -26.617 -17.15 -0.743 1 98.24 211 ILE A C 1
ATOM 1659 O O . ILE A 1 211 ? -27.159 -17.913 -1.546 1 98.24 211 ILE A O 1
ATOM 1663 N N . LEU A 1 212 ? -26.036 -17.625 0.376 1 98.18 212 LEU A N 1
ATOM 1664 C CA . LEU A 1 212 ? -26.147 -19.034 0.737 1 98.18 212 LEU A CA 1
ATOM 1665 C C . LEU A 1 212 ? -27.605 -19.429 0.943 1 98.18 212 LEU A C 1
ATOM 1667 O O . LEU A 1 212 ? -28.063 -20.437 0.4 1 98.18 212 LEU A O 1
ATOM 1671 N N . SER A 1 213 ? -28.278 -18.592 1.658 1 97.72 213 SER A N 1
ATOM 1672 C CA . SER A 1 213 ? -29.686 -18.846 1.948 1 97.72 213 SER A CA 1
ATOM 1673 C C . SER A 1 213 ? -30.521 -18.853 0.672 1 97.72 213 SER A C 1
ATOM 1675 O O . SER A 1 213 ? -31.364 -19.732 0.48 1 97.72 213 SER A O 1
ATOM 1677 N N . GLU A 1 214 ? -30.297 -17.94 -0.189 1 97.69 214 GLU A N 1
ATOM 1678 C CA . GLU A 1 214 ? -31.039 -17.818 -1.44 1 97.69 214 GLU A CA 1
ATOM 1679 C C . GLU A 1 214 ? -30.83 -19.042 -2.327 1 97.69 214 GLU A C 1
ATOM 1681 O O . GLU A 1 214 ? -31.673 -19.356 -3.17 1 97.69 214 GLU A O 1
ATOM 1686 N N . ASN A 1 215 ? -29.749 -19.699 -2.13 1 97.55 215 ASN A N 1
ATOM 1687 C CA . ASN A 1 215 ? -29.439 -20.863 -2.953 1 97.55 215 ASN A CA 1
ATOM 1688 C C . ASN A 1 215 ? -29.607 -22.163 -2.172 1 97.55 215 ASN A C 1
ATOM 1690 O O . ASN A 1 215 ? -29.169 -23.224 -2.621 1 97.55 215 ASN A O 1
ATOM 1694 N N . LYS A 1 216 ? -30.083 -22.044 -0.941 1 97.04 216 LYS A N 1
ATOM 1695 C CA . LYS A 1 216 ? -30.406 -23.177 -0.079 1 97.04 216 LYS A CA 1
ATOM 1696 C C . LYS A 1 216 ? -29.151 -23.961 0.293 1 97.04 216 LYS A C 1
ATOM 1698 O O . LYS A 1 216 ? -29.166 -25.194 0.317 1 97.04 216 LYS A O 1
ATOM 1703 N N . ILE A 1 217 ? -28.063 -23.283 0.395 1 97.01 217 ILE A N 1
ATOM 1704 C CA . ILE A 1 217 ? -26.83 -23.863 0.914 1 97.01 217 ILE A CA 1
ATOM 1705 C C . ILE A 1 217 ? -26.751 -23.644 2.423 1 97.01 217 ILE A C 1
ATOM 1707 O O . ILE A 1 217 ? -26.973 -22.531 2.907 1 97.01 217 ILE A O 1
ATOM 1711 N N . GLU A 1 218 ? -26.482 -24.647 3.114 1 93.87 218 GLU A N 1
ATOM 1712 C CA . GLU A 1 218 ? -26.491 -24.584 4.573 1 93.87 218 GLU A CA 1
ATOM 1713 C C . GLU A 1 218 ? -25.327 -23.749 5.097 1 93.87 218 GLU A C 1
ATOM 1715 O O . GLU A 1 218 ? -24.185 -23.929 4.67 1 93.87 218 GLU A O 1
ATOM 1720 N N . PHE A 1 219 ? -25.693 -22.877 5.907 1 95.54 219 PHE A N 1
ATOM 1721 C CA . PHE A 1 219 ? -24.693 -22.078 6.605 1 95.54 219 PHE A CA 1
ATOM 1722 C C . PHE A 1 219 ? -23.999 -22.901 7.684 1 95.54 219 PHE A C 1
ATOM 1724 O O . PHE A 1 219 ? -24.649 -23.65 8.415 1 95.54 219 PHE A O 1
ATOM 1731 N N . ASN A 1 220 ? -22.695 -22.843 7.739 1 96.34 220 ASN A N 1
ATOM 1732 C CA . ASN A 1 220 ? -21.887 -23.564 8.716 1 96.34 220 ASN A CA 1
ATOM 1733 C C . ASN A 1 220 ? -20.881 -22.644 9.401 1 96.34 220 ASN A C 1
ATOM 1735 O O . ASN A 1 220 ? -19.964 -22.132 8.758 1 96.34 220 ASN A O 1
ATOM 1739 N N . GLU A 1 221 ? -20.954 -22.495 10.667 1 95.71 221 GLU A N 1
ATOM 1740 C CA . GLU A 1 221 ? -20.118 -21.585 11.443 1 95.71 221 GLU A CA 1
ATOM 1741 C C . GLU A 1 221 ? -18.657 -22.028 11.427 1 95.71 221 GLU A C 1
ATOM 1743 O O . GLU A 1 221 ? -17.753 -21.209 11.607 1 95.71 221 GLU A O 1
ATOM 1748 N N . ASP A 1 222 ? -18.422 -23.288 11.14 1 96.38 222 ASP A N 1
ATOM 1749 C CA . ASP A 1 222 ? -17.066 -23.829 11.136 1 96.38 222 ASP A CA 1
ATOM 1750 C C . ASP A 1 222 ? -16.297 -23.375 9.897 1 96.38 222 ASP A C 1
ATOM 1752 O O . ASP A 1 222 ? -15.078 -23.541 9.821 1 96.38 222 ASP A O 1
ATOM 1756 N N . LEU A 1 223 ? -17.046 -22.734 8.974 1 97.94 223 LEU A N 1
ATOM 1757 C CA . LEU A 1 223 ? -16.435 -22.32 7.716 1 97.94 223 LEU A CA 1
ATOM 1758 C C . LEU A 1 223 ? -16.109 -20.83 7.735 1 97.94 223 LEU A C 1
ATOM 1760 O O . LEU A 1 223 ? -15.839 -20.236 6.689 1 97.94 223 LEU A O 1
ATOM 1764 N N . ILE A 1 224 ? -16.131 -20.241 8.972 1 97.39 224 ILE A N 1
ATOM 1765 C CA . ILE A 1 224 ? -15.781 -18.838 9.163 1 97.39 224 ILE A CA 1
ATOM 1766 C C . ILE A 1 224 ? -14.388 -18.732 9.779 1 97.39 224 ILE A C 1
ATOM 1768 O O . ILE A 1 224 ? -14.083 -19.413 10.762 1 97.39 224 ILE A O 1
ATOM 1772 N N . ALA A 1 225 ? -13.545 -17.922 9.197 1 97.35 225 ALA A N 1
ATOM 1773 C CA . ALA A 1 225 ? -12.226 -17.67 9.77 1 97.35 225 ALA A CA 1
ATOM 1774 C C . ALA A 1 225 ? -11.835 -16.202 9.622 1 97.35 225 ALA A C 1
ATOM 1776 O O . ALA A 1 225 ? -12.492 -15.448 8.9 1 97.35 225 ALA A O 1
ATOM 1777 N N . TYR A 1 226 ? -10.799 -15.844 10.342 1 96.28 226 TYR A N 1
ATOM 1778 C CA . TYR A 1 226 ? -10.316 -14.467 10.369 1 96.28 226 TYR A CA 1
ATOM 1779 C C . TYR A 1 226 ? -8.837 -14.401 10.008 1 96.28 226 TYR A C 1
ATOM 1781 O O . TYR A 1 226 ? -7.988 -14.902 10.749 1 96.28 226 TYR A O 1
ATOM 1789 N N . GLY A 1 227 ? -8.585 -13.762 8.893 1 94.81 227 GLY A N 1
ATOM 1790 C CA . GLY A 1 227 ? -7.233 -13.737 8.358 1 94.81 227 GLY A CA 1
ATOM 1791 C C . GLY A 1 227 ? -6.462 -12.488 8.743 1 94.81 227 GLY A C 1
ATOM 1792 O O . GLY A 1 227 ? -5.301 -12.327 8.362 1 94.81 227 GLY A O 1
ATOM 1793 N N . GLU A 1 228 ? -7.123 -11.551 9.333 1 89.3 228 GLU A N 1
ATOM 1794 C CA . GLU A 1 228 ? -6.516 -10.344 9.886 1 89.3 228 GLU A CA 1
ATOM 1795 C C . GLU A 1 228 ? -5.963 -9.447 8.782 1 89.3 228 GLU A C 1
ATOM 1797 O O . GLU A 1 228 ? -4.939 -8.787 8.966 1 89.3 228 GLU A O 1
ATOM 1802 N N . TYR A 1 229 ? -6.428 -9.594 7.659 1 88.02 229 TYR A N 1
ATOM 1803 C CA . TYR A 1 229 ? -6.048 -8.795 6.499 1 88.02 229 TYR A CA 1
ATOM 1804 C C . TYR A 1 229 ? -4.585 -9.022 6.137 1 88.02 229 TYR A C 1
ATOM 1806 O O . TYR A 1 229 ? -3.91 -8.109 5.655 1 88.02 229 TYR A O 1
ATOM 1814 N N . THR A 1 230 ? -4.085 -10.175 6.427 1 89.77 230 THR A N 1
ATOM 1815 C CA . THR A 1 230 ? -2.72 -10.534 6.057 1 89.77 230 THR A CA 1
ATOM 1816 C C . THR A 1 230 ? -2.703 -11.823 5.24 1 89.77 230 THR A C 1
ATOM 1818 O O . THR A 1 230 ? -3.576 -12.677 5.401 1 89.77 230 THR A O 1
ATOM 1821 N N . SER A 1 231 ? -1.71 -11.95 4.465 1 94.73 231 SER A N 1
ATOM 1822 C CA . SER A 1 231 ? -1.527 -13.202 3.738 1 94.73 231 SER A CA 1
ATOM 1823 C C . SER A 1 231 ? -1.241 -14.358 4.691 1 94.73 231 SER A C 1
ATOM 1825 O O . SER A 1 231 ? -1.799 -15.447 4.54 1 94.73 231 SER A O 1
ATOM 1827 N N . LEU A 1 232 ? -0.416 -14.101 5.691 1 95.61 232 LEU A N 1
ATOM 1828 C CA . LEU A 1 232 ? -0.054 -15.141 6.649 1 95.61 232 LEU A CA 1
ATOM 1829 C C . LEU A 1 232 ? -1.281 -15.625 7.414 1 95.61 232 LEU A C 1
ATOM 1831 O O . LEU A 1 232 ? -1.507 -16.832 7.534 1 95.61 232 LEU A O 1
ATOM 1835 N N . GLY A 1 233 ? -2.03 -14.676 7.913 1 96.17 233 GLY A N 1
ATOM 1836 C CA . GLY A 1 233 ? -3.233 -15.051 8.638 1 96.17 233 GLY A CA 1
ATOM 1837 C C . GLY A 1 233 ? -4.198 -15.876 7.808 1 96.17 233 GLY A C 1
ATOM 1838 O O . GLY A 1 233 ? -4.718 -16.89 8.276 1 96.17 233 GLY A O 1
ATOM 1839 N N . ALA A 1 234 ? -4.409 -15.479 6.598 1 97.8 234 ALA A N 1
ATOM 1840 C CA . ALA A 1 234 ? -5.323 -16.199 5.716 1 97.8 234 ALA A CA 1
ATOM 1841 C C . ALA A 1 234 ? -4.753 -17.561 5.329 1 97.8 234 ALA A C 1
ATOM 1843 O O . ALA A 1 234 ? -5.499 -18.53 5.169 1 97.8 234 ALA A O 1
ATOM 1844 N N . TYR A 1 235 ? -3.443 -17.602 5.131 1 98.29 235 TYR A N 1
ATOM 1845 C CA . TYR A 1 235 ? -2.76 -18.858 4.845 1 98.29 235 TYR A CA 1
ATOM 1846 C C . TYR A 1 235 ? -3.023 -19.884 5.941 1 98.29 235 TYR A C 1
ATOM 1848 O O . TYR A 1 235 ? -3.465 -21.001 5.661 1 98.29 235 TYR A O 1
ATOM 1856 N N . GLU A 1 236 ? -2.835 -19.491 7.137 1 98.44 236 GLU A N 1
ATOM 1857 C CA . GLU A 1 236 ? -2.995 -20.38 8.284 1 98.44 236 GLU A CA 1
ATOM 1858 C C . GLU A 1 236 ? -4.449 -20.811 8.449 1 98.44 236 GLU A C 1
ATOM 1860 O O . GLU A 1 236 ? -4.731 -21.988 8.685 1 98.44 236 GLU A O 1
ATOM 1865 N N . GLN A 1 237 ? -5.308 -19.864 8.288 1 98.28 237 GLN A N 1
ATOM 1866 C CA . GLN A 1 237 ? -6.725 -20.147 8.491 1 98.28 237 GLN A CA 1
ATOM 1867 C C . GLN A 1 237 ? -7.268 -21.052 7.388 1 98.28 237 GLN A C 1
ATOM 1869 O O . GLN A 1 237 ? -8.119 -21.907 7.642 1 98.28 237 GLN A O 1
ATOM 1874 N N . THR A 1 238 ? -6.867 -20.849 6.2 1 98.54 238 THR A N 1
ATOM 1875 C CA . THR A 1 238 ? -7.292 -21.699 5.094 1 98.54 238 THR A CA 1
ATOM 1876 C C . THR A 1 238 ? -6.8 -23.13 5.291 1 98.54 238 THR A C 1
ATOM 1878 O O . THR A 1 238 ? -7.552 -24.084 5.085 1 98.54 238 THR A O 1
ATOM 1881 N N . LYS A 1 239 ? -5.573 -23.278 5.692 1 98.31 239 LYS A N 1
ATOM 1882 C CA . LYS A 1 239 ? -5.055 -24.611 5.988 1 98.31 239 LYS A CA 1
ATOM 1883 C C . LYS A 1 239 ? -5.901 -25.307 7.05 1 98.31 239 LYS A C 1
ATOM 1885 O O . LYS A 1 239 ? -6.239 -26.484 6.908 1 98.31 239 LYS A O 1
ATOM 1890 N N . ARG A 1 240 ? -6.213 -24.552 8.047 1 98.11 240 ARG A N 1
ATOM 1891 C CA . ARG A 1 240 ? -7.027 -25.099 9.128 1 98.11 240 ARG A CA 1
ATOM 1892 C C . ARG A 1 240 ? -8.39 -25.55 8.614 1 98.11 240 ARG A C 1
ATOM 1894 O O . ARG A 1 240 ? -8.816 -26.677 8.874 1 98.11 240 ARG A O 1
ATOM 1901 N N . ILE A 1 241 ? -9.07 -24.731 7.852 1 98.14 241 ILE A N 1
ATOM 1902 C CA . ILE A 1 241 ? -10.418 -25.001 7.363 1 98.14 241 ILE A CA 1
ATOM 1903 C C . ILE A 1 241 ? -10.402 -26.231 6.459 1 98.14 241 ILE A C 1
ATOM 1905 O O . ILE A 1 241 ? -11.235 -27.129 6.607 1 98.14 241 ILE A O 1
ATOM 1909 N N . LEU A 1 242 ? -9.468 -26.322 5.577 1 97.69 242 LEU A N 1
ATOM 1910 C CA . LEU A 1 242 ? -9.429 -27.399 4.594 1 97.69 242 LEU A CA 1
ATOM 1911 C C . LEU A 1 242 ? -9.027 -28.717 5.247 1 97.69 242 LEU A C 1
ATOM 1913 O O . LEU A 1 242 ? -9.415 -29.79 4.78 1 97.69 242 LEU A O 1
ATOM 1917 N N . SER A 1 243 ? -8.266 -28.606 6.31 1 96.21 243 SER A N 1
ATOM 1918 C CA . SER A 1 243 ? -7.857 -29.814 7.018 1 96.21 243 SER A CA 1
ATOM 1919 C C . SER A 1 243 ? -9 -30.38 7.854 1 96.21 243 SER A C 1
ATOM 1921 O O . SER A 1 243 ? -9.08 -31.591 8.067 1 96.21 243 SER A O 1
ATOM 1923 N N . THR A 1 244 ? -9.852 -29.504 8.312 1 95.97 244 THR A N 1
ATOM 1924 C CA . THR A 1 244 ? -10.945 -29.934 9.177 1 95.97 244 THR A CA 1
ATOM 1925 C C . THR A 1 244 ? -12.215 -30.174 8.365 1 95.97 244 THR A C 1
ATOM 1927 O O . THR A 1 244 ? -13.139 -30.843 8.832 1 95.97 244 THR A O 1
ATOM 1930 N N . ASN A 1 245 ? -12.3 -29.583 7.216 1 95.17 245 ASN A N 1
ATOM 1931 C CA . ASN A 1 245 ? -13.424 -29.713 6.295 1 95.17 245 ASN A CA 1
ATOM 1932 C C . ASN A 1 245 ? -12.955 -30.049 4.882 1 95.17 245 ASN A C 1
ATOM 1934 O O . ASN A 1 245 ? -12.923 -29.178 4.01 1 95.17 245 ASN A O 1
ATOM 1938 N N . ASN A 1 246 ? -12.731 -31.292 4.587 1 91.95 246 ASN A N 1
ATOM 1939 C CA . ASN A 1 246 ? -12.074 -31.715 3.355 1 91.95 246 ASN A CA 1
ATOM 1940 C C . ASN A 1 246 ? -13.013 -31.614 2.156 1 91.95 246 ASN A C 1
ATOM 1942 O O . ASN A 1 246 ? -12.587 -31.781 1.012 1 91.95 246 ASN A O 1
ATOM 1946 N N . ASP A 1 247 ? -14.258 -31.225 2.425 1 95.8 247 ASP A N 1
ATOM 1947 C CA . ASP A 1 247 ? -15.214 -31.139 1.326 1 95.8 247 ASP A CA 1
ATOM 1948 C C . ASP A 1 247 ? -15.47 -29.686 0.933 1 95.8 247 ASP A C 1
ATOM 1950 O O . ASP A 1 247 ? -16.315 -29.407 0.079 1 95.8 247 ASP A O 1
ATOM 1954 N N . VAL A 1 248 ? -14.713 -28.782 1.535 1 98.06 248 VAL A N 1
ATOM 1955 C CA . VAL A 1 248 ? -14.768 -27.388 1.108 1 98.06 248 VAL A CA 1
ATOM 1956 C C . VAL A 1 248 ? -14.24 -27.264 -0.32 1 98.06 248 VAL A C 1
ATOM 1958 O O . VAL A 1 248 ? -13.157 -27.764 -0.634 1 98.06 248 VAL A O 1
ATOM 1961 N N . ASP A 1 249 ? -15.014 -26.615 -1.106 1 98.43 249 ASP A N 1
ATOM 1962 C CA . ASP A 1 249 ? -14.612 -26.526 -2.506 1 98.43 249 ASP A CA 1
ATOM 1963 C C . ASP A 1 249 ? -14.614 -25.077 -2.987 1 98.43 249 ASP A C 1
ATOM 1965 O O . ASP A 1 249 ? -14.295 -24.801 -4.146 1 98.43 249 ASP A O 1
ATOM 1969 N N . GLY A 1 250 ? -14.982 -24.09 -2.135 1 98.55 250 GLY A N 1
ATOM 1970 C CA . GLY A 1 250 ? -14.934 -22.664 -2.419 1 98.55 250 GLY A CA 1
ATOM 1971 C C . GLY A 1 250 ? -14.506 -21.832 -1.224 1 98.55 250 GLY A C 1
ATOM 1972 O O . GLY A 1 250 ? -14.86 -22.144 -0.085 1 98.55 250 GLY A O 1
ATOM 1973 N N . VAL A 1 251 ? -13.754 -20.825 -1.452 1 98.83 251 VAL A N 1
ATOM 1974 C CA . VAL A 1 251 ? -13.342 -19.894 -0.407 1 98.83 251 VAL A CA 1
ATOM 1975 C C . VAL A 1 251 ? -13.542 -18.457 -0.886 1 98.83 251 VAL A C 1
ATOM 1977 O O . VAL A 1 251 ? -13.046 -18.076 -1.949 1 98.83 251 VAL A O 1
ATOM 1980 N N . PHE A 1 252 ? -14.276 -17.684 -0.147 1 98.87 252 PHE A N 1
ATOM 1981 C CA . PHE A 1 252 ? -14.418 -16.247 -0.354 1 98.87 252 PHE A CA 1
ATOM 1982 C C . PHE A 1 252 ? -13.56 -15.47 0.637 1 98.87 252 PHE A C 1
ATOM 1984 O O . PHE A 1 252 ? -13.8 -15.518 1.845 1 98.87 252 PHE A O 1
ATOM 1991 N N . CYS A 1 253 ? -12.555 -14.819 0.08 1 98.59 253 CYS A N 1
ATOM 1992 C CA . CYS A 1 253 ? -11.724 -13.945 0.899 1 98.59 253 CYS A CA 1
ATOM 1993 C C . CYS A 1 253 ? -12.16 -12.491 0.761 1 98.59 253 CYS A C 1
ATOM 1995 O O . CYS A 1 253 ? -12.227 -11.961 -0.349 1 98.59 253 CYS A O 1
ATOM 1997 N N . THR A 1 254 ? -12.312 -11.817 1.823 1 96.65 254 THR A N 1
ATOM 1998 C CA . THR A 1 254 ? -12.887 -10.477 1.783 1 96.65 254 THR A CA 1
ATOM 1999 C C . THR A 1 254 ? -11.816 -9.438 1.462 1 96.65 254 THR A C 1
ATOM 2001 O O . THR A 1 254 ? -12.053 -8.235 1.588 1 96.65 254 THR A O 1
ATOM 2004 N N . SER A 1 255 ? -10.64 -9.885 1.078 1 94.49 255 SER A N 1
ATOM 2005 C CA . SER A 1 255 ? -9.557 -9.037 0.591 1 94.49 255 SER A CA 1
ATOM 2006 C C . SER A 1 255 ? -8.616 -9.814 -0.324 1 94.49 255 SER A C 1
ATOM 2008 O O . SER A 1 255 ? -8.397 -11.01 -0.126 1 94.49 255 SER A O 1
ATOM 2010 N N . ASP A 1 256 ? -8.011 -9.091 -1.195 1 95.29 256 ASP A N 1
ATOM 2011 C CA . ASP A 1 256 ? -7.098 -9.728 -2.139 1 95.29 256 ASP A CA 1
ATOM 2012 C C . ASP A 1 256 ? -5.821 -10.19 -1.441 1 95.29 256 ASP A C 1
ATOM 2014 O O . ASP A 1 256 ? -5.247 -11.219 -1.804 1 95.29 256 ASP A O 1
ATOM 2018 N N . ILE A 1 257 ? -5.363 -9.465 -0.48 1 92.62 257 ILE A N 1
ATOM 2019 C CA . ILE A 1 257 ? -4.169 -9.845 0.266 1 92.62 257 ILE A CA 1
ATOM 2020 C C . ILE A 1 257 ? -4.396 -11.19 0.953 1 92.62 257 ILE A C 1
ATOM 2022 O O . ILE A 1 257 ? -3.519 -12.058 0.939 1 92.62 257 ILE A O 1
ATOM 2026 N N . MET A 1 258 ? -5.534 -11.377 1.5 1 95.74 258 MET A N 1
ATOM 2027 C CA . MET A 1 258 ? -5.882 -12.641 2.143 1 95.74 258 MET A CA 1
ATOM 2028 C C . MET A 1 258 ? -6.074 -13.744 1.107 1 95.74 258 MET A C 1
ATOM 2030 O O . MET A 1 258 ? -5.711 -14.897 1.346 1 95.74 258 MET A O 1
ATOM 2034 N N . ALA A 1 259 ? -6.627 -13.38 -0.062 1 98 259 ALA A N 1
ATOM 2035 C CA . ALA A 1 259 ? -6.813 -14.365 -1.124 1 98 259 ALA A CA 1
ATOM 2036 C C . ALA A 1 259 ? -5.475 -14.945 -1.574 1 98 259 ALA A C 1
ATOM 2038 O O . ALA A 1 259 ? -5.383 -16.131 -1.899 1 98 259 ALA A O 1
ATOM 2039 N N . ILE A 1 260 ? -4.46 -14.118 -1.556 1 96.92 260 ILE A N 1
ATOM 2040 C CA . ILE A 1 260 ? -3.12 -14.567 -1.916 1 96.92 260 ILE A CA 1
ATOM 2041 C C . ILE A 1 260 ? -2.65 -15.633 -0.928 1 96.92 260 ILE A C 1
ATOM 2043 O O . ILE A 1 260 ? -2.19 -16.703 -1.333 1 96.92 260 ILE A O 1
ATOM 2047 N N . GLY A 1 261 ? -2.8 -15.348 0.35 1 97.9 261 GLY A N 1
ATOM 2048 C CA . GLY A 1 261 ? -2.435 -16.315 1.373 1 97.9 261 GLY A CA 1
ATOM 2049 C C . GLY A 1 261 ? -3.244 -17.596 1.299 1 97.9 261 GLY A C 1
ATOM 2050 O O . GLY A 1 261 ? -2.694 -18.692 1.432 1 97.9 261 GLY A O 1
ATOM 2051 N N . ALA A 1 262 ? -4.504 -17.442 1.05 1 98.59 262 ALA A N 1
ATOM 2052 C CA . ALA A 1 262 ? -5.393 -18.596 0.941 1 98.59 262 ALA A CA 1
ATOM 2053 C C . ALA A 1 262 ? -5.015 -19.468 -0.253 1 98.59 262 ALA A C 1
ATOM 2055 O O . ALA A 1 262 ? -5.014 -20.698 -0.157 1 98.59 262 ALA A O 1
ATOM 2056 N N . THR A 1 263 ? -4.72 -18.86 -1.38 1 98.37 263 THR A N 1
ATOM 2057 C CA . THR A 1 263 ? -4.334 -19.582 -2.587 1 98.37 263 THR A CA 1
ATOM 2058 C C . THR A 1 263 ? -3.068 -20.399 -2.347 1 98.37 263 THR A C 1
ATOM 2060 O O . THR A 1 263 ? -2.998 -21.57 -2.727 1 98.37 263 THR A O 1
ATOM 2063 N N . LYS A 1 264 ? -2.11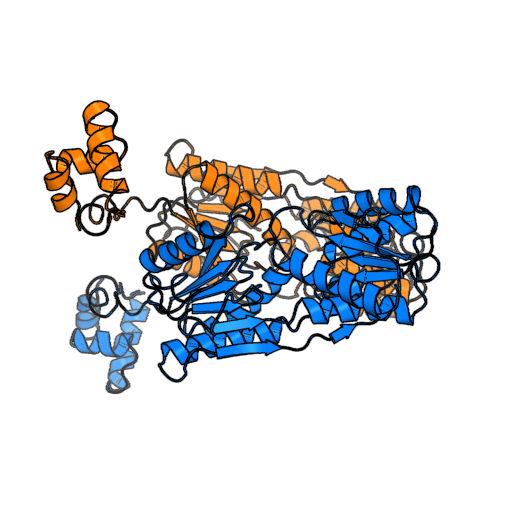5 -19.759 -1.692 1 98.07 264 LYS A N 1
ATOM 2064 C CA . LYS A 1 264 ? -0.873 -20.457 -1.375 1 98.07 264 LYS A CA 1
ATOM 2065 C C . LYS A 1 264 ? -1.135 -21.67 -0.486 1 98.07 264 LYS A C 1
ATOM 2067 O O . LYS A 1 264 ? -0.503 -22.715 -0.651 1 98.07 264 LYS A O 1
ATOM 2072 N N . ALA A 1 265 ? -2.002 -21.514 0.476 1 98.25 265 ALA A N 1
ATOM 2073 C CA . ALA A 1 265 ? -2.352 -22.614 1.371 1 98.25 265 ALA A CA 1
ATOM 2074 C C . ALA A 1 265 ? -2.895 -23.806 0.588 1 98.25 265 ALA A C 1
ATOM 2076 O O . ALA A 1 265 ? -2.533 -24.953 0.861 1 98.25 265 ALA A O 1
ATOM 2077 N N . ILE A 1 266 ? -3.75 -23.585 -0.393 1 98.15 266 ILE A N 1
ATOM 2078 C CA . ILE A 1 266 ? -4.339 -24.639 -1.212 1 98.15 266 ILE A CA 1
ATOM 2079 C C . ILE A 1 266 ? -3.238 -25.388 -1.96 1 98.15 266 ILE A C 1
ATOM 2081 O O . ILE A 1 266 ? -3.209 -26.621 -1.964 1 98.15 266 ILE A O 1
ATOM 2085 N N . PHE A 1 267 ? -2.313 -24.641 -2.51 1 97.03 267 PHE A N 1
ATOM 2086 C CA . PHE A 1 267 ? -1.185 -25.247 -3.208 1 97.03 267 PHE A CA 1
ATOM 2087 C C . PHE A 1 267 ? -0.369 -26.12 -2.261 1 97.03 267 PHE A C 1
ATOM 2089 O O . PHE A 1 267 ? -0.022 -27.254 -2.597 1 97.03 267 PHE A O 1
ATOM 2096 N N . ASP A 1 268 ? -0.129 -25.572 -1.135 1 96.96 268 ASP A N 1
ATOM 2097 C CA . ASP A 1 268 ? 0.76 -26.26 -0.205 1 96.96 268 ASP A CA 1
ATOM 2098 C C . ASP A 1 268 ? 0.11 -27.531 0.338 1 96.96 268 ASP A C 1
ATOM 2100 O O . ASP A 1 268 ? 0.8 -28.423 0.836 1 96.96 268 ASP A O 1
ATOM 2104 N N . LEU A 1 269 ? -1.146 -27.614 0.228 1 97.46 269 LEU A N 1
ATOM 2105 C CA . LEU A 1 269 ? -1.872 -28.807 0.651 1 97.46 269 LEU A CA 1
ATOM 2106 C C . LEU A 1 269 ? -1.972 -29.814 -0.489 1 97.46 269 LEU A C 1
ATOM 2108 O O . LEU A 1 269 ? -2.59 -30.871 -0.337 1 97.46 269 LEU A O 1
ATOM 2112 N N . GLY A 1 270 ? -1.388 -29.463 -1.644 1 96.63 270 GLY A N 1
ATOM 2113 C CA . GLY A 1 270 ? -1.355 -30.371 -2.779 1 96.63 270 GLY A CA 1
ATOM 2114 C C . GLY A 1 270 ? -2.636 -30.356 -3.592 1 96.63 270 GLY A C 1
ATOM 2115 O O . GLY A 1 270 ? -2.9 -31.283 -4.361 1 96.63 270 GLY A O 1
ATOM 2116 N N . LEU A 1 271 ? -3.452 -29.318 -3.405 1 97.59 271 LEU A N 1
ATOM 2117 C CA . LEU A 1 271 ? -4.72 -29.191 -4.115 1 97.59 271 LEU A CA 1
ATOM 2118 C C . LEU A 1 271 ? -4.584 -28.25 -5.308 1 97.59 271 LEU A C 1
ATOM 2120 O O . LEU A 1 271 ? -3.667 -27.427 -5.352 1 97.59 271 LEU A O 1
ATOM 2124 N N . LYS A 1 272 ? -5.487 -28.364 -6.248 1 97.15 272 LYS A N 1
ATOM 2125 C CA . LYS A 1 272 ? -5.482 -27.516 -7.437 1 97.15 272 LYS A CA 1
ATOM 2126 C C . LYS A 1 272 ? -6.485 -26.374 -7.302 1 97.15 272 LYS A C 1
ATOM 2128 O O . LYS A 1 272 ? -7.68 -26.609 -7.109 1 97.15 272 LYS A O 1
ATOM 2133 N N . VAL A 1 273 ? -6.005 -25.226 -7.467 1 97.7 273 VAL A N 1
ATOM 2134 C CA . VAL A 1 273 ? -6.854 -24.042 -7.397 1 97.7 273 VAL A CA 1
ATOM 2135 C C . VAL A 1 273 ? -7.737 -23.965 -8.64 1 97.7 273 VAL A C 1
ATOM 2137 O O . VAL A 1 273 ? -7.251 -24.108 -9.765 1 97.7 273 VAL A O 1
ATOM 2140 N N . GLY A 1 274 ? -8.994 -23.693 -8.46 1 96.87 274 GLY A N 1
ATOM 2141 C CA . GLY A 1 274 ? -9.937 -23.599 -9.563 1 96.87 274 GLY A CA 1
ATOM 2142 C C . GLY A 1 274 ? -10.525 -24.939 -9.962 1 96.87 274 GLY A C 1
ATOM 2143 O O . GLY A 1 274 ? -11.467 -24.998 -10.755 1 96.87 274 GLY A O 1
ATOM 2144 N N . LYS A 1 275 ? -10.023 -25.988 -9.4 1 96.98 275 LYS A N 1
ATOM 2145 C CA . LYS A 1 275 ? -10.521 -27.331 -9.682 1 96.98 275 LYS A CA 1
ATOM 2146 C C . LYS A 1 275 ? -10.956 -28.036 -8.4 1 96.98 275 LYS A C 1
ATOM 2148 O O . LYS A 1 275 ? -12.127 -28.388 -8.246 1 96.98 275 LYS A O 1
ATOM 2153 N N . ASP A 1 276 ? -10.021 -28.217 -7.472 1 97.81 276 ASP A N 1
ATOM 2154 C CA . ASP A 1 276 ? -10.358 -28.832 -6.192 1 97.81 276 ASP A CA 1
ATOM 2155 C C . ASP A 1 276 ? -11.028 -27.826 -5.258 1 97.81 276 ASP A C 1
ATOM 2157 O O . ASP A 1 276 ? -11.988 -28.161 -4.562 1 97.81 276 ASP A O 1
ATOM 2161 N N . VAL A 1 277 ? -10.431 -26.622 -5.21 1 98.46 277 VAL A N 1
ATOM 2162 C CA . VAL A 1 277 ? -10.954 -25.516 -4.415 1 98.46 277 VAL A CA 1
ATOM 2163 C C . VAL A 1 277 ? -10.913 -24.227 -5.234 1 98.46 277 VAL A C 1
ATOM 2165 O O . VAL A 1 277 ? -9.873 -23.874 -5.796 1 98.46 277 VAL A O 1
ATOM 2168 N N . SER A 1 278 ? -12.024 -23.581 -5.352 1 98.67 278 SER A N 1
ATOM 2169 C CA . SER A 1 278 ? -12.099 -22.294 -6.035 1 98.67 278 SER A CA 1
ATOM 2170 C C . SER A 1 278 ? -11.976 -21.137 -5.05 1 98.67 278 SER A C 1
ATOM 2172 O O . SER A 1 278 ? -12.39 -21.252 -3.894 1 98.67 278 SER A O 1
ATOM 2174 N N . ILE A 1 279 ? -11.403 -20.026 -5.553 1 98.56 279 ILE A N 1
ATOM 2175 C CA . ILE A 1 279 ? -11.167 -18.89 -4.669 1 98.56 279 ILE A CA 1
ATOM 2176 C C . ILE A 1 279 ? -11.63 -17.603 -5.348 1 98.56 279 ILE A C 1
ATOM 2178 O O . ILE A 1 279 ? -11.417 -17.416 -6.548 1 98.56 279 ILE A O 1
ATOM 2182 N N . VAL A 1 280 ? -12.245 -16.728 -4.594 1 98.78 280 VAL A N 1
ATOM 2183 C CA . VAL A 1 280 ? -12.58 -15.373 -5.017 1 98.78 280 VAL A CA 1
ATOM 2184 C C . VAL A 1 280 ? -12.096 -14.37 -3.972 1 98.78 280 VAL A C 1
ATOM 2186 O O . VAL A 1 280 ? -12.24 -14.6 -2.769 1 98.78 280 VAL A O 1
ATOM 2189 N N . GLY A 1 281 ? -11.447 -13.352 -4.438 1 98.31 281 GLY A N 1
ATOM 2190 C CA . GLY A 1 281 ? -11.007 -12.267 -3.575 1 98.31 281 GLY A CA 1
ATOM 2191 C C . GLY A 1 281 ? -11.888 -11.036 -3.668 1 98.31 281 GLY A C 1
ATOM 2192 O O . GLY A 1 281 ? -13.002 -11.102 -4.192 1 98.31 281 GLY A O 1
ATOM 2193 N N . PHE A 1 282 ? -11.406 -9.918 -3.072 1 97.09 282 PHE A N 1
ATOM 2194 C CA . PHE A 1 282 ? -12.129 -8.653 -3.008 1 97.09 282 PHE A CA 1
ATOM 2195 C C . PHE A 1 282 ? -11.162 -7.476 -2.984 1 97.09 282 PHE A C 1
ATOM 2197 O O . PHE A 1 282 ? -10.137 -7.522 -2.299 1 97.09 282 PHE A O 1
ATOM 2204 N N . ASP A 1 283 ? -11.504 -6.393 -3.73 1 93.84 283 ASP A N 1
ATOM 2205 C CA . ASP A 1 283 ? -10.792 -5.121 -3.812 1 93.84 283 ASP A CA 1
ATOM 2206 C C . ASP A 1 283 ? -10.39 -4.809 -5.252 1 93.84 283 ASP A C 1
ATOM 2208 O O . ASP A 1 283 ? -10.36 -3.645 -5.655 1 93.84 283 ASP A O 1
ATOM 2212 N N . GLY A 1 284 ? -9.995 -5.835 -5.971 1 94.44 284 GLY A N 1
ATOM 2213 C CA . GLY A 1 284 ? -9.606 -5.629 -7.357 1 94.44 284 GLY A CA 1
ATOM 2214 C C . GLY A 1 284 ? -8.201 -5.078 -7.507 1 94.44 284 GLY A C 1
ATOM 2215 O O . GLY A 1 284 ? -7.954 -4.216 -8.353 1 94.44 284 GLY A O 1
ATOM 2216 N N . MET A 1 285 ? -7.257 -5.58 -6.73 1 90.07 285 MET A N 1
ATOM 2217 C CA . MET A 1 285 ? -5.87 -5.132 -6.822 1 90.07 285 MET A CA 1
ATOM 2218 C C . MET A 1 285 ? -5.197 -5.697 -8.068 1 90.07 285 MET A C 1
ATOM 2220 O O . MET A 1 285 ? -5.446 -6.842 -8.448 1 90.07 285 MET A O 1
ATOM 2224 N N . ASP A 1 286 ? -4.223 -4.994 -8.581 1 87.28 286 ASP A N 1
ATOM 2225 C CA . ASP A 1 286 ? -3.553 -5.396 -9.814 1 87.28 286 ASP A CA 1
ATOM 2226 C C . ASP A 1 286 ? -2.735 -6.669 -9.604 1 87.28 286 ASP A C 1
ATOM 2228 O O . ASP A 1 286 ? -2.684 -7.532 -10.483 1 87.28 286 ASP A O 1
ATOM 2232 N N . MET A 1 287 ? -2.17 -6.801 -8.467 1 88.98 287 MET A N 1
ATOM 2233 C CA . MET A 1 287 ? -1.227 -7.886 -8.211 1 88.98 287 MET A CA 1
ATOM 2234 C C . MET A 1 287 ? -1.905 -9.243 -8.361 1 88.98 287 MET A C 1
ATOM 2236 O O . MET A 1 287 ? -1.268 -10.219 -8.762 1 88.98 287 MET A O 1
ATOM 2240 N N . VAL A 1 288 ? -3.183 -9.348 -8.065 1 94.46 288 VAL A N 1
ATOM 2241 C CA . VAL A 1 288 ? -3.852 -10.644 -8.088 1 94.46 288 VAL A CA 1
ATOM 2242 C C . VAL A 1 288 ? -4.074 -11.085 -9.533 1 94.46 288 VAL A C 1
ATOM 2244 O O . VAL A 1 288 ? -4.217 -12.279 -9.81 1 94.46 288 VAL A O 1
ATOM 2247 N N . LYS A 1 289 ? -4.109 -10.092 -10.469 1 95.12 289 LYS A N 1
ATOM 2248 C CA . LYS A 1 289 ? -4.209 -10.41 -11.891 1 95.12 289 LYS A CA 1
ATOM 2249 C C . LYS A 1 289 ? -2.929 -11.066 -12.399 1 95.12 289 LYS A C 1
ATOM 2251 O O . LYS A 1 289 ? -2.954 -11.808 -13.384 1 95.12 289 LYS A O 1
ATOM 2256 N N . PHE A 1 290 ? -1.851 -10.832 -11.631 1 96.5 290 PHE A N 1
ATOM 2257 C CA . PHE A 1 290 ? -0.549 -11.327 -12.062 1 96.5 290 PHE A CA 1
ATOM 2258 C C . PHE A 1 290 ? -0.077 -12.463 -11.162 1 96.5 290 PHE A C 1
ATOM 2260 O O . PHE A 1 290 ? 1.069 -12.906 -11.263 1 96.5 290 PHE A O 1
ATOM 2267 N N . TYR A 1 291 ? -0.921 -12.848 -10.26 1 96.19 291 TYR A N 1
ATOM 2268 C CA . TYR A 1 291 ? -0.679 -14.083 -9.523 1 96.19 291 TYR A CA 1
ATOM 2269 C C . TYR A 1 291 ? -0.874 -15.3 -10.419 1 96.19 291 TYR A C 1
ATOM 2271 O O . TYR A 1 291 ? -1.63 -15.248 -11.392 1 96.19 291 TYR A O 1
ATOM 2279 N N . ASN A 1 292 ? -0.122 -16.444 -10.164 1 93.48 292 ASN A N 1
ATOM 2280 C CA . ASN A 1 292 ? -0.322 -17.67 -10.93 1 93.48 292 ASN A CA 1
ATOM 2281 C C . ASN A 1 292 ? -0.887 -18.789 -10.06 1 93.48 292 ASN A C 1
ATOM 2283 O O . ASN A 1 292 ? -0.18 -19.34 -9.213 1 93.48 292 ASN A O 1
ATOM 2287 N N . PRO A 1 293 ? -2.12 -19.212 -10.334 1 95.15 293 PRO A N 1
ATOM 2288 C CA . PRO A 1 293 ? -3.076 -18.697 -11.317 1 95.15 293 PRO A CA 1
ATOM 2289 C C . PRO A 1 293 ? -3.655 -17.34 -10.922 1 95.15 293 PRO A C 1
ATOM 2291 O O . PRO A 1 293 ? -3.702 -17.007 -9.735 1 95.15 293 PRO A O 1
ATOM 2294 N N . SER A 1 294 ? -4.079 -16.551 -11.921 1 97.12 294 SER A N 1
ATOM 2295 C CA . SER A 1 294 ? -4.711 -15.273 -11.611 1 97.12 294 SER A CA 1
ATOM 2296 C C . SER A 1 294 ? -5.913 -15.459 -10.691 1 97.12 294 SER A C 1
ATOM 2298 O O . SER A 1 294 ? -6.693 -16.399 -10.862 1 97.12 294 SER A O 1
ATOM 2300 N N . ILE A 1 295 ? -6.11 -14.597 -9.8 1 98.16 295 ILE A N 1
ATOM 2301 C CA . ILE A 1 295 ? -7.133 -14.757 -8.772 1 98.16 295 ILE A CA 1
ATOM 2302 C C . ILE A 1 295 ? -8.379 -13.962 -9.156 1 98.16 295 ILE A C 1
ATOM 2304 O O . ILE A 1 295 ? -8.295 -12.767 -9.45 1 98.16 295 ILE A O 1
ATOM 2308 N N . THR A 1 296 ? -9.544 -14.621 -9.201 1 98.69 296 THR A N 1
ATOM 2309 C CA . THR A 1 296 ? -10.836 -13.968 -9.385 1 98.69 296 THR A CA 1
ATOM 2310 C C . THR A 1 296 ? -11.128 -13.013 -8.232 1 98.69 296 THR A C 1
ATOM 2312 O O . THR A 1 296 ? -10.884 -13.341 -7.069 1 98.69 296 THR A O 1
ATOM 2315 N N . THR A 1 297 ? -11.621 -11.783 -8.553 1 98.54 297 THR A N 1
ATOM 2316 C CA . THR A 1 297 ? -11.806 -10.81 -7.483 1 98.54 297 THR A CA 1
ATOM 2317 C C . THR A 1 297 ? -12.895 -9.805 -7.847 1 98.54 297 THR A C 1
ATOM 2319 O O . THR A 1 297 ? -13.126 -9.533 -9.027 1 98.54 297 THR A O 1
ATOM 2322 N N . VAL A 1 298 ? -13.587 -9.317 -6.836 1 98.41 298 VAL A N 1
ATOM 2323 C CA . VAL A 1 298 ? -14.49 -8.182 -7.003 1 98.41 298 VAL A CA 1
ATOM 2324 C C . VAL A 1 298 ? -13.681 -6.897 -7.159 1 98.41 298 VAL A C 1
ATOM 2326 O O . VAL A 1 298 ? -12.857 -6.566 -6.303 1 98.41 298 VAL A O 1
ATOM 2329 N N . VAL A 1 299 ? -13.903 -6.212 -8.218 1 97.45 299 VAL A N 1
ATOM 2330 C CA . VAL A 1 299 ? -13.168 -4.987 -8.514 1 97.45 299 VAL A CA 1
ATOM 2331 C C . VAL A 1 299 ? -13.975 -3.776 -8.053 1 97.45 299 VAL A C 1
ATOM 2333 O O . VAL A 1 299 ? -15.081 -3.536 -8.543 1 97.45 299 VAL A O 1
ATOM 2336 N N . GLN A 1 300 ? -13.462 -3.085 -7.104 1 95.97 300 GLN A N 1
ATOM 2337 C CA . GLN A 1 300 ? -14.046 -1.812 -6.695 1 95.97 300 GLN A CA 1
ATOM 2338 C C . GLN A 1 300 ? -13.603 -0.681 -7.619 1 95.97 300 GLN A C 1
ATOM 2340 O O . GLN A 1 300 ? -12.462 -0.666 -8.087 1 95.97 300 GLN A O 1
ATOM 2345 N N . PRO A 1 301 ? -14.496 0.204 -7.873 1 95.67 301 PRO A N 1
ATOM 2346 C CA . PRO A 1 301 ? -14.114 1.348 -8.705 1 95.67 301 PRO A CA 1
ATOM 2347 C C . PRO A 1 301 ? -13.328 2.404 -7.932 1 95.67 301 PRO A C 1
ATOM 2349 O O . PRO A 1 301 ? -13.798 3.533 -7.77 1 95.67 301 PRO A O 1
ATOM 2352 N N . ARG A 1 302 ? -12.192 2.107 -7.558 1 92.33 302 ARG A N 1
ATOM 2353 C CA . ARG A 1 302 ? -11.372 2.882 -6.632 1 92.33 302 ARG A CA 1
ATOM 2354 C C . ARG A 1 302 ? -11.096 4.278 -7.181 1 92.33 302 ARG A C 1
ATOM 2356 O O . ARG A 1 302 ? -11.255 5.272 -6.47 1 92.33 302 ARG A O 1
ATOM 2363 N N . ASP A 1 303 ? -10.646 4.353 -8.44 1 92.36 303 ASP A N 1
ATOM 2364 C CA . ASP A 1 303 ? -10.292 5.64 -9.03 1 92.36 303 ASP A CA 1
ATOM 2365 C C . ASP A 1 303 ? -11.519 6.54 -9.161 1 92.36 303 ASP A C 1
ATOM 2367 O O . ASP A 1 303 ? -11.446 7.741 -8.894 1 92.36 303 ASP A O 1
ATOM 2371 N N . GLU A 1 304 ? -12.577 5.929 -9.534 1 96.24 304 GLU A N 1
ATOM 2372 C CA . GLU A 1 304 ? -13.823 6.678 -9.657 1 96.24 304 GLU A CA 1
ATOM 2373 C C . GLU A 1 304 ? -14.31 7.168 -8.296 1 96.24 304 GLU A C 1
ATOM 2375 O O . GLU A 1 304 ? -14.764 8.306 -8.166 1 96.24 304 GLU A O 1
ATOM 2380 N N . MET A 1 305 ? -14.232 6.308 -7.342 1 95.9 305 MET A N 1
ATOM 2381 C CA . MET A 1 305 ? -14.638 6.664 -5.986 1 95.9 305 MET A CA 1
ATOM 2382 C C . MET A 1 305 ? -13.822 7.843 -5.466 1 95.9 305 MET A C 1
ATOM 2384 O O . MET A 1 305 ? -14.38 8.797 -4.919 1 95.9 305 MET A O 1
ATOM 2388 N N . ALA A 1 306 ? -12.56 7.737 -5.678 1 94.58 306 ALA A N 1
ATOM 2389 C CA . ALA A 1 306 ? -11.656 8.788 -5.22 1 94.58 306 ALA A CA 1
ATOM 2390 C C . ALA A 1 306 ? -11.93 10.103 -5.944 1 94.58 306 ALA A C 1
ATOM 2392 O O . ALA A 1 306 ? -12.072 11.151 -5.309 1 94.58 306 ALA A O 1
ATOM 2393 N N . SER A 1 307 ? -12.042 10.033 -7.24 1 96.43 307 SER A N 1
ATOM 2394 C CA . SER A 1 307 ? -12.25 11.222 -8.061 1 96.43 307 SER A CA 1
ATOM 2395 C C . SER A 1 307 ? -13.581 11.891 -7.738 1 96.43 307 SER A C 1
ATOM 2397 O O . SER A 1 307 ? -13.64 13.106 -7.539 1 96.43 307 SER A O 1
ATOM 2399 N N . LEU A 1 308 ? -14.606 11.087 -7.646 1 96.84 308 LEU A N 1
ATOM 2400 C CA . LEU A 1 308 ? -15.936 11.61 -7.35 1 96.84 308 LEU A CA 1
ATOM 2401 C C . LEU A 1 308 ? -15.983 12.215 -5.951 1 96.84 308 LEU A C 1
ATOM 2403 O O . LEU A 1 308 ? -16.625 13.247 -5.738 1 96.84 308 LEU A O 1
ATOM 2407 N N . GLY A 1 309 ? -15.339 11.513 -5.029 1 97.02 309 GLY A N 1
ATOM 2408 C CA . GLY A 1 309 ? -15.288 12.04 -3.674 1 97.02 309 GLY A CA 1
ATOM 2409 C C . GLY A 1 309 ? -14.68 13.427 -3.596 1 97.02 309 GLY A C 1
ATOM 2410 O O . GLY A 1 309 ? -15.22 14.31 -2.926 1 97.02 309 GLY A O 1
ATOM 2411 N N . VAL A 1 310 ? -13.601 13.661 -4.288 1 96.97 310 VAL A N 1
ATOM 2412 C CA . VAL A 1 310 ? -12.931 14.957 -4.289 1 96.97 310 VAL A CA 1
ATOM 2413 C C . VAL A 1 310 ? -13.79 15.983 -5.025 1 96.97 310 VAL A C 1
ATOM 2415 O O . VAL A 1 310 ? -13.919 17.127 -4.582 1 96.97 310 VAL A O 1
ATOM 2418 N N . ASP A 1 311 ? -14.391 15.578 -6.152 1 97.58 311 ASP A N 1
ATOM 2419 C CA . ASP A 1 311 ? -15.251 16.482 -6.911 1 97.58 311 ASP A CA 1
ATOM 2420 C C . ASP A 1 311 ? -16.395 17.006 -6.047 1 97.58 311 ASP A C 1
ATOM 2422 O O . ASP A 1 311 ? -16.682 18.205 -6.047 1 97.58 311 ASP A O 1
ATOM 2426 N N . ILE A 1 312 ? -17.008 16.122 -5.317 1 97.38 312 ILE A N 1
ATOM 2427 C CA . ILE A 1 312 ? -18.108 16.499 -4.437 1 97.38 312 ILE A CA 1
ATOM 2428 C C . ILE A 1 312 ? -17.612 17.487 -3.385 1 97.38 312 ILE A C 1
ATOM 2430 O O . ILE A 1 312 ? -18.254 18.51 -3.133 1 97.38 312 ILE A O 1
ATOM 2434 N N . LEU A 1 313 ? -16.478 17.175 -2.811 1 97.42 313 LEU A N 1
ATOM 2435 C CA . LEU A 1 313 ? -15.927 18.034 -1.768 1 97.42 313 LEU A CA 1
ATOM 2436 C C . LEU A 1 313 ? -15.66 19.437 -2.305 1 97.42 313 LEU A C 1
ATOM 2438 O O . LEU A 1 313 ? -16.03 20.428 -1.672 1 97.42 313 LEU A O 1
ATOM 2442 N N . VAL A 1 314 ? -15.02 19.517 -3.442 1 96.8 314 VAL A N 1
ATOM 2443 C CA . VAL A 1 314 ? -14.661 20.801 -4.035 1 96.8 314 VAL A CA 1
ATOM 2444 C C . VAL A 1 314 ? -15.925 21.596 -4.351 1 96.8 314 VAL A C 1
ATOM 2446 O O . VAL A 1 314 ? -15.982 22.805 -4.113 1 96.8 314 VAL A O 1
ATOM 2449 N N . ASP A 1 315 ? -16.92 20.91 -4.865 1 97.17 315 ASP A N 1
ATOM 2450 C CA . ASP A 1 315 ? -18.193 21.567 -5.144 1 97.17 315 ASP A CA 1
ATOM 2451 C C . ASP A 1 315 ? -18.824 22.11 -3.863 1 97.17 315 ASP A C 1
ATOM 2453 O O . ASP A 1 315 ? -19.415 23.192 -3.867 1 97.17 315 ASP A O 1
ATOM 2457 N N . LEU A 1 316 ? -18.747 21.371 -2.792 1 96.38 316 LEU A N 1
ATOM 2458 C CA . LEU A 1 316 ? -19.281 21.804 -1.506 1 96.38 316 LEU A CA 1
ATOM 2459 C C . LEU A 1 316 ? -18.531 23.027 -0.989 1 96.38 316 LEU A C 1
ATOM 2461 O O . LEU A 1 316 ? -19.144 23.964 -0.471 1 96.38 316 LEU A O 1
ATOM 2465 N N . ILE A 1 317 ? -17.197 22.972 -1.137 1 94.56 317 ILE A N 1
ATOM 2466 C CA . ILE A 1 317 ? -16.36 24.083 -0.696 1 94.56 317 ILE A CA 1
ATOM 2467 C C . ILE A 1 317 ? -16.743 25.351 -1.455 1 94.56 317 ILE A C 1
ATOM 2469 O O . ILE A 1 317 ? -16.784 26.439 -0.876 1 94.56 317 ILE A O 1
ATOM 2473 N N . LYS A 1 318 ? -17.086 25.19 -2.683 1 94.01 318 LYS A N 1
ATOM 2474 C CA . LYS A 1 318 ? -17.418 26.327 -3.537 1 94.01 318 LYS A CA 1
ATOM 2475 C C . LYS A 1 318 ? -18.908 26.649 -3.469 1 94.01 318 LYS A C 1
ATOM 2477 O O . LYS A 1 318 ? -19.407 27.469 -4.242 1 94.01 318 LYS A O 1
ATOM 2482 N N . ASN A 1 319 ? -19.625 25.961 -2.699 1 93.27 319 ASN A N 1
ATOM 2483 C CA . ASN A 1 319 ? -21.06 26.145 -2.507 1 93.27 319 ASN A CA 1
ATOM 2484 C C . ASN A 1 319 ? -21.832 25.924 -3.805 1 93.27 319 ASN A C 1
ATOM 2486 O O . ASN A 1 319 ? -22.752 26.681 -4.122 1 93.27 319 ASN A O 1
ATOM 2490 N N . LYS A 1 320 ? -21.374 24.928 -4.55 1 91.87 320 LYS A N 1
ATOM 2491 C CA . LYS A 1 320 ? -21.997 24.632 -5.837 1 91.87 320 LYS A CA 1
ATOM 2492 C C . LYS A 1 320 ? -22.887 23.396 -5.745 1 91.87 320 LYS A C 1
ATOM 2494 O O . LYS A 1 320 ? -23.54 23.021 -6.721 1 91.87 320 LYS A O 1
ATOM 2499 N N . SER A 1 321 ? -22.86 22.754 -4.673 1 90.07 321 SER A N 1
ATOM 2500 C CA . SER A 1 321 ? -23.628 21.521 -4.534 1 90.07 321 SER A CA 1
ATOM 2501 C C . SER A 1 321 ? -24.037 21.285 -3.084 1 90.07 321 SER A C 1
ATOM 2503 O O . SER A 1 321 ? -23.538 21.953 -2.176 1 90.07 321 SER A O 1
ATOM 2505 N N . GLU A 1 322 ? -24.979 20.399 -2.933 1 92.21 322 GLU A N 1
ATOM 2506 C CA . GLU A 1 322 ? -25.374 19.895 -1.621 1 92.21 322 GLU A CA 1
ATOM 2507 C C . GLU A 1 322 ? -24.748 18.531 -1.342 1 92.21 322 GLU A C 1
ATOM 2509 O O . GLU A 1 322 ? -24.094 17.953 -2.212 1 92.21 322 GLU A O 1
ATOM 2514 N N . HIS A 1 323 ? -24.945 18.104 -0.178 1 92.91 323 HIS A N 1
ATOM 2515 C CA . HIS A 1 323 ? -24.439 16.787 0.191 1 92.91 323 HIS A CA 1
ATOM 2516 C C . HIS A 1 323 ? -25.128 15.688 -0.611 1 92.91 323 HIS A C 1
ATOM 2518 O O . HIS A 1 323 ? -26.331 15.763 -0.87 1 92.91 323 HIS A O 1
ATOM 2524 N N . LYS A 1 324 ? -24.289 14.737 -1.022 1 92.43 324 LYS A N 1
ATOM 2525 C CA . LYS A 1 324 ? -24.77 13.614 -1.821 1 92.43 324 LYS A CA 1
ATOM 2526 C C . LYS A 1 324 ? -24.206 12.292 -1.307 1 92.43 324 LYS A C 1
ATOM 2528 O O . LYS A 1 324 ? -23.137 12.264 -0.693 1 92.43 324 LYS A O 1
ATOM 2533 N N . HIS A 1 325 ? -25.013 11.319 -1.515 1 92.53 325 HIS A N 1
ATOM 2534 C CA . HIS A 1 325 ? -24.596 9.953 -1.218 1 92.53 325 HIS A CA 1
ATOM 2535 C C . HIS A 1 325 ? -24.669 9.073 -2.462 1 92.53 325 HIS A C 1
ATOM 2537 O O . HIS A 1 325 ? -25.757 8.806 -2.976 1 92.53 325 HIS A O 1
ATOM 2543 N N . ILE A 1 326 ? -23.479 8.643 -2.947 1 93.77 326 ILE A N 1
ATOM 2544 C CA . ILE A 1 326 ? -23.407 7.927 -4.216 1 93.77 326 ILE A CA 1
ATOM 2545 C C . ILE A 1 326 ? -22.896 6.508 -3.98 1 93.77 326 ILE A C 1
ATOM 2547 O O . ILE A 1 326 ? -21.909 6.307 -3.267 1 93.77 326 ILE A O 1
ATOM 2551 N N . GLU A 1 327 ? -23.554 5.567 -4.495 1 94.5 327 GLU A N 1
ATOM 2552 C CA . GLU A 1 327 ? -23.124 4.173 -4.516 1 94.5 327 GLU A CA 1
ATOM 2553 C C . GLU A 1 327 ? -22.721 3.741 -5.923 1 94.5 327 GLU A C 1
ATOM 2555 O O . GLU A 1 327 ? -23.508 3.863 -6.865 1 94.5 327 GLU A O 1
ATOM 2560 N N . LEU A 1 328 ? -21.518 3.304 -6.065 1 96.48 328 LEU A N 1
ATOM 2561 C CA . LEU A 1 328 ? -20.997 2.884 -7.361 1 96.48 328 LEU A CA 1
ATOM 2562 C C . LEU A 1 328 ? -21.085 1.369 -7.517 1 96.48 328 LEU A C 1
ATOM 2564 O O . LEU A 1 328 ? -21.178 0.643 -6.525 1 96.48 328 LEU A O 1
ATOM 2568 N N . LYS A 1 329 ? -21.013 0.948 -8.721 1 96.11 329 LYS A N 1
ATOM 2569 C CA . LYS A 1 329 ? -21.126 -0.473 -9.034 1 96.11 329 LYS A CA 1
ATOM 2570 C C . LYS A 1 329 ? -19.759 -1.151 -9.016 1 96.11 329 LYS A C 1
ATOM 2572 O O . LYS A 1 329 ? -18.765 -0.565 -9.45 1 96.11 329 LYS A O 1
ATOM 2577 N N . THR A 1 330 ? -19.738 -2.334 -8.533 1 97.44 330 THR A N 1
ATOM 2578 C CA . THR A 1 330 ? -18.552 -3.181 -8.604 1 97.44 330 THR A CA 1
ATOM 2579 C C . THR A 1 330 ? -18.656 -4.16 -9.77 1 97.44 330 THR A C 1
ATOM 2581 O O . THR A 1 330 ? -19.736 -4.352 -10.331 1 97.44 330 THR A O 1
ATOM 2584 N N . GLU A 1 331 ? -17.515 -4.633 -10.173 1 97.65 331 GLU A N 1
ATOM 2585 C CA . GLU A 1 331 ? -17.442 -5.647 -11.22 1 97.65 331 GLU A CA 1
ATOM 2586 C C . GLU A 1 331 ? -16.616 -6.849 -10.769 1 97.65 331 GLU A C 1
ATOM 2588 O O . GLU A 1 331 ? -15.856 -6.758 -9.803 1 97.65 331 GLU A O 1
ATOM 2593 N N . LEU A 1 332 ? -16.858 -7.974 -11.441 1 98.13 332 LEU A N 1
ATOM 2594 C CA . LEU A 1 332 ? -16.081 -9.175 -11.156 1 98.13 332 LEU A CA 1
ATOM 2595 C C . LEU A 1 332 ? -15.016 -9.399 -12.224 1 98.13 332 LEU A C 1
ATOM 2597 O O . LEU A 1 332 ? -15.329 -9.476 -13.414 1 98.13 332 LEU A O 1
ATOM 2601 N N . PHE A 1 333 ? -13.81 -9.378 -11.85 1 98.18 333 PHE A N 1
ATOM 2602 C CA . PHE A 1 333 ? -12.738 -9.878 -12.702 1 98.18 333 PHE A CA 1
ATOM 2603 C C . PHE A 1 333 ? -12.598 -11.39 -12.566 1 98.18 333 PHE A C 1
ATOM 2605 O O . PHE A 1 333 ? -12.27 -11.894 -11.49 1 98.18 333 PHE A O 1
ATOM 2612 N N . GLU A 1 334 ? -12.797 -12.062 -13.584 1 98.08 334 GLU A N 1
ATOM 2613 C CA . GLU A 1 334 ? -12.712 -13.519 -13.558 1 98.08 334 GLU A CA 1
ATOM 2614 C C . GLU A 1 334 ? -11.307 -13.997 -13.911 1 98.08 334 GLU A C 1
ATOM 2616 O O . GLU A 1 334 ? -10.908 -13.962 -15.077 1 98.08 334 GLU A O 1
ATOM 2621 N N . GLY A 1 335 ? -10.601 -14.379 -12.865 1 97.19 335 GLY A N 1
ATOM 2622 C CA . GLY A 1 335 ? -9.304 -15.002 -13.073 1 97.19 335 GLY A CA 1
ATOM 2623 C C . GLY A 1 335 ? -9.382 -16.511 -13.206 1 97.19 335 GLY A C 1
ATOM 2624 O O . GLY A 1 335 ? -10.443 -17.059 -13.515 1 97.19 335 GLY A O 1
ATOM 2625 N N . ASP A 1 336 ? -8.306 -17.202 -12.94 1 96.45 336 ASP A N 1
ATOM 2626 C CA . ASP A 1 336 ? -8.204 -18.64 -13.167 1 96.45 336 ASP A CA 1
ATOM 2627 C C . ASP A 1 336 ? -8.47 -19.419 -11.882 1 96.45 336 ASP A C 1
ATOM 2629 O O . ASP A 1 336 ? -8.434 -20.651 -11.877 1 96.45 336 ASP A O 1
ATOM 2633 N N . SER A 1 337 ? -8.783 -18.769 -10.862 1 97.27 337 SER A N 1
ATOM 2634 C CA . SER A 1 337 ? -8.881 -19.422 -9.561 1 97.27 337 SER A CA 1
ATOM 2635 C C . SER A 1 337 ? -10.3 -19.91 -9.292 1 97.27 337 SER A C 1
ATOM 2637 O O . SER A 1 337 ? -10.519 -20.743 -8.411 1 97.27 337 SER A O 1
ATOM 2639 N N . MET B 1 1 ? -17.667 28.15 26.799 1 51.07 1 MET B N 1
ATOM 2640 C CA . MET B 1 1 ? -17.156 28.078 28.165 1 51.07 1 MET B CA 1
ATOM 2641 C C . MET B 1 1 ? -15.633 28 28.173 1 51.07 1 MET B C 1
ATOM 2643 O O . MET B 1 1 ? -15.041 27.257 27.388 1 51.07 1 MET B O 1
ATOM 2647 N N . ASN B 1 2 ? -15.021 28.989 28.795 1 64.58 2 ASN B N 1
ATOM 2648 C CA . ASN B 1 2 ? -13.567 29.111 28.794 1 64.58 2 ASN B CA 1
ATOM 2649 C C . ASN B 1 2 ? -12.973 28.743 30.15 1 64.58 2 ASN B C 1
ATOM 2651 O O . ASN B 1 2 ? -13.701 28.366 31.07 1 64.58 2 ASN B O 1
ATOM 2655 N N . ILE B 1 3 ? -11.698 28.662 30.157 1 71.87 3 ILE B N 1
ATOM 2656 C CA . ILE B 1 3 ? -10.973 28.278 31.364 1 71.87 3 ILE B CA 1
ATOM 2657 C C . ILE B 1 3 ? -11.444 29.129 32.541 1 71.87 3 ILE B C 1
ATOM 2659 O O . ILE B 1 3 ? -11.452 28.668 33.685 1 71.87 3 ILE B O 1
ATOM 2663 N N . LYS B 1 4 ? -11.93 30.3 32.288 1 76.55 4 LYS B N 1
ATOM 2664 C CA . LYS B 1 4 ? -12.405 31.181 33.351 1 76.55 4 LYS B CA 1
ATOM 2665 C C . LYS B 1 4 ? -13.726 30.682 33.93 1 76.55 4 LYS B C 1
ATOM 2667 O O . LYS B 1 4 ? -13.948 30.76 35.14 1 76.55 4 LYS B O 1
ATOM 2672 N N . ASP B 1 5 ? -14.524 30.1 3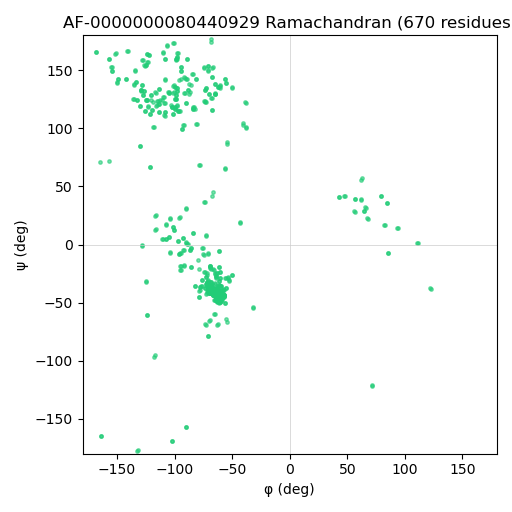3.029 1 78.17 5 ASP B N 1
ATOM 2673 C CA . ASP B 1 5 ? -15.809 29.58 33.485 1 78.17 5 ASP B CA 1
ATOM 2674 C C . ASP B 1 5 ? -15.622 28.341 34.358 1 78.17 5 ASP B C 1
ATOM 2676 O O . ASP B 1 5 ? -16.307 28.179 35.369 1 78.17 5 ASP B O 1
ATOM 2680 N N . ILE B 1 6 ? -14.658 27.564 33.908 1 78.66 6 ILE B N 1
ATOM 2681 C CA . ILE B 1 6 ? -14.337 26.356 34.661 1 78.66 6 ILE B CA 1
ATOM 2682 C C . ILE B 1 6 ? -13.798 26.736 36.038 1 78.66 6 ILE B C 1
ATOM 2684 O O . ILE B 1 6 ? -14.162 26.123 37.045 1 78.66 6 ILE B O 1
ATOM 2688 N N . ALA B 1 7 ? -13.018 27.719 36.045 1 81.5 7 ALA B N 1
ATOM 2689 C CA . ALA B 1 7 ? -12.445 28.201 37.299 1 81.5 7 ALA B CA 1
ATOM 2690 C C . ALA B 1 7 ? -13.536 28.665 38.259 1 81.5 7 ALA B C 1
ATOM 2692 O O . ALA B 1 7 ? -13.498 28.35 39.451 1 81.5 7 ALA B O 1
ATOM 2693 N N . LYS B 1 8 ? -14.474 29.313 37.695 1 81.51 8 LYS B N 1
ATOM 2694 C CA . LYS B 1 8 ? -15.593 29.804 38.494 1 81.51 8 LYS B CA 1
ATOM 2695 C C . LYS B 1 8 ? -16.442 28.649 39.018 1 81.51 8 LYS B C 1
ATOM 2697 O O . LYS B 1 8 ? -16.845 28.647 40.183 1 81.51 8 LYS B O 1
ATOM 2702 N N . MET B 1 9 ? -16.642 27.717 38.175 1 81.81 9 MET B N 1
ATOM 2703 C CA . MET B 1 9 ? -17.507 26.597 38.536 1 81.81 9 MET B CA 1
ATOM 2704 C C . MET B 1 9 ? -16.827 25.692 39.558 1 81.81 9 MET B C 1
ATOM 2706 O O . MET B 1 9 ? -17.489 25.125 40.429 1 81.81 9 MET B O 1
ATOM 2710 N N . ALA B 1 10 ? -15.516 25.589 39.46 1 80.93 10 ALA B N 1
ATOM 2711 C CA . ALA B 1 10 ? -14.732 24.741 40.355 1 80.93 10 ALA B CA 1
ATOM 2712 C C . ALA B 1 10 ? -14.236 25.53 41.563 1 80.93 10 ALA B C 1
ATOM 2714 O O . ALA B 1 10 ? -13.631 24.964 42.476 1 80.93 10 ALA B O 1
ATOM 2715 N N . ASN B 1 11 ? -14.494 26.882 41.574 1 85.14 11 ASN B N 1
ATOM 2716 C CA . ASN B 1 11 ? -14.085 27.789 42.641 1 85.14 11 ASN B CA 1
ATOM 2717 C C . ASN B 1 11 ? -12.578 27.737 42.875 1 85.14 11 ASN B C 1
ATOM 2719 O O . ASN B 1 11 ? -12.127 27.595 44.013 1 85.14 11 ASN B O 1
ATOM 2723 N N . VAL B 1 12 ? -11.951 27.643 41.782 1 82.36 12 VAL B N 1
ATOM 2724 C CA . VAL B 1 12 ? -10.494 27.72 41.816 1 82.36 12 VAL B CA 1
ATOM 2725 C C . VAL B 1 12 ? -10.014 28.838 40.893 1 82.36 12 VAL B C 1
ATOM 2727 O O . VAL B 1 12 ? -10.8 29.398 40.125 1 82.36 12 VAL B O 1
ATOM 2730 N N . GLY B 1 13 ? -8.726 29.326 40.991 1 79.69 13 GLY B N 1
ATOM 2731 C CA . GLY B 1 13 ? -8.156 30.308 40.082 1 79.69 13 GLY B CA 1
ATOM 2732 C C . GLY B 1 13 ? -7.97 29.78 38.672 1 79.69 13 GLY B C 1
ATOM 2733 O O . GLY B 1 13 ? -7.871 28.569 38.465 1 79.69 13 GLY B O 1
ATOM 2734 N N . VAL B 1 14 ? -8.02 30.673 37.75 1 78.25 14 VAL B N 1
ATOM 2735 C CA . VAL B 1 14 ? -7.829 30.319 36.347 1 78.25 14 VAL B CA 1
ATOM 2736 C C . VAL B 1 14 ? -6.494 29.599 36.173 1 78.25 14 VAL B C 1
ATOM 2738 O O . VAL B 1 14 ? -6.392 28.647 35.395 1 78.25 14 VAL B O 1
ATOM 2741 N N . GLY B 1 15 ? -5.51 29.881 37.009 1 77.73 15 GLY B N 1
ATOM 2742 C CA . GLY B 1 15 ? -4.208 29.234 36.989 1 77.73 15 GLY B CA 1
ATOM 2743 C C . GLY B 1 15 ? -4.253 27.789 37.45 1 77.73 15 GLY B C 1
ATOM 2744 O O . GLY B 1 15 ? -3.547 26.937 36.907 1 77.73 15 GLY B O 1
ATOM 2745 N N . THR B 1 16 ? -5.064 27.587 38.365 1 78.65 16 THR B N 1
ATOM 2746 C CA . THR B 1 16 ? -5.204 26.237 38.9 1 78.65 16 THR B CA 1
ATOM 2747 C C . THR B 1 16 ? -5.858 25.315 37.875 1 78.65 16 THR B C 1
ATOM 2749 O O . THR B 1 16 ? -5.441 24.167 37.709 1 78.65 16 THR B O 1
ATOM 2752 N N . VAL B 1 17 ? -6.908 25.872 37.141 1 77.18 17 VAL B N 1
ATOM 2753 C CA . VAL B 1 17 ? -7.551 25.092 36.089 1 77.18 17 VAL B CA 1
ATOM 2754 C C . VAL B 1 17 ? -6.538 24.767 34.993 1 77.18 17 VAL B C 1
ATOM 2756 O O . VAL B 1 17 ? -6.47 23.63 34.52 1 77.18 17 VAL B O 1
ATOM 2759 N N . SER B 1 18 ? -5.682 25.695 34.75 1 73.17 18 SER B N 1
ATOM 2760 C CA . SER B 1 18 ? -4.62 25.494 33.769 1 73.17 18 SER B CA 1
ATOM 2761 C C . SER B 1 18 ? -3.635 24.425 34.232 1 73.17 18 SER B C 1
ATOM 2763 O O . SER B 1 18 ? -3.237 23.561 33.448 1 73.17 18 SER B O 1
ATOM 2765 N N . ARG B 1 19 ? -3.33 24.407 35.478 1 75.45 19 ARG B N 1
ATOM 2766 C CA . ARG B 1 19 ? -2.404 23.435 36.051 1 75.45 19 ARG B CA 1
ATOM 2767 C C . ARG B 1 19 ? -3.017 22.038 36.067 1 75.45 19 ARG B C 1
ATOM 2769 O O . ARG B 1 19 ? -2.328 21.05 35.806 1 75.45 19 ARG B O 1
ATOM 2776 N N . VAL B 1 20 ? -4.228 21.959 36.275 1 76.51 20 VAL B N 1
ATOM 2777 C CA . VAL B 1 20 ? -4.925 20.677 36.299 1 76.51 20 VAL B CA 1
ATOM 2778 C C . VAL B 1 20 ? -5.042 20.125 34.88 1 76.51 20 VAL B C 1
ATOM 2780 O O . VAL B 1 20 ? -4.784 18.943 34.644 1 76.51 20 VAL B O 1
ATOM 2783 N N . LEU B 1 21 ? -5.376 21.045 33.933 1 71.46 21 LEU B N 1
ATOM 2784 C CA . LEU B 1 21 ? -5.553 20.634 32.545 1 71.46 21 LEU B CA 1
ATOM 2785 C C . LEU B 1 21 ? -4.222 20.226 31.924 1 71.46 21 LEU B C 1
ATOM 2787 O O . LEU B 1 21 ? -4.181 19.37 31.037 1 71.46 21 LEU B O 1
ATOM 2791 N N . ASN B 1 22 ? -3.087 20.683 32.592 1 67.14 22 ASN B N 1
ATOM 2792 C CA . ASN B 1 22 ? -1.74 20.38 32.12 1 67.14 22 ASN B CA 1
ATOM 2793 C C . ASN B 1 22 ? -1.048 19.357 33.017 1 67.14 22 ASN B C 1
ATOM 2795 O O . ASN B 1 22 ? 0.172 19.198 32.957 1 67.14 22 ASN B O 1
ATOM 2799 N N . ASN B 1 23 ? -1.722 18.743 33.715 1 66.76 23 ASN B N 1
ATOM 2800 C CA . ASN B 1 23 ? -1.283 17.706 34.642 1 66.76 23 ASN B CA 1
ATOM 2801 C C . ASN B 1 23 ? -0.08 18.161 35.463 1 66.76 23 ASN B C 1
ATOM 2803 O O . ASN B 1 23 ? 0.86 17.392 35.673 1 66.76 23 ASN B O 1
ATOM 2807 N N . HIS B 1 24 ? -0.063 19.327 35.904 1 70.58 24 HIS B N 1
ATOM 2808 C CA . HIS B 1 24 ? 1.001 19.85 36.754 1 70.58 24 HIS B CA 1
ATOM 2809 C C . HIS B 1 24 ? 0.994 19.177 38.122 1 70.58 24 HIS B C 1
ATOM 2811 O O . HIS B 1 24 ? -0.061 19.035 38.744 1 70.58 24 HIS B O 1
ATOM 2817 N N . PRO B 1 25 ? 2.121 18.669 38.452 1 72.15 25 PRO B N 1
ATOM 2818 C CA . PRO B 1 25 ? 2.212 17.878 39.682 1 72.15 25 PRO B CA 1
ATOM 2819 C C . PRO B 1 25 ? 1.848 18.682 40.928 1 72.15 25 PRO B C 1
ATOM 2821 O O . PRO B 1 25 ? 1.448 18.106 41.944 1 72.15 25 PRO B O 1
ATOM 2824 N N . ASN B 1 26 ? 1.929 19.944 40.986 1 71.93 26 ASN B N 1
ATOM 2825 C CA . ASN B 1 26 ? 1.762 20.699 42.223 1 71.93 26 ASN B CA 1
ATOM 2826 C C . ASN B 1 26 ? 0.306 21.098 42.445 1 71.93 26 ASN B C 1
ATOM 2828 O O . ASN B 1 26 ? 0.026 22.18 42.963 1 71.93 26 ASN B O 1
ATOM 2832 N N . VAL B 1 27 ? -0.605 20.307 41.97 1 76.65 27 VAL B N 1
ATOM 2833 C CA . VAL B 1 27 ? -2.014 20.539 42.268 1 76.65 27 VAL B CA 1
ATOM 2834 C C . VAL B 1 27 ? -2.538 19.435 43.185 1 76.65 27 VAL B C 1
ATOM 2836 O O . VAL B 1 27 ? -2.281 18.252 42.951 1 76.65 27 VAL B O 1
ATOM 2839 N N . LYS B 1 28 ? -3.106 19.794 44.364 1 80.55 28 LYS B N 1
ATOM 2840 C CA . LYS B 1 28 ? -3.657 18.831 45.313 1 80.55 28 LYS B CA 1
ATOM 2841 C C . LYS B 1 28 ? -4.7 17.939 44.648 1 80.55 28 LYS B C 1
ATOM 2843 O O . LYS B 1 28 ? -5.471 18.399 43.803 1 80.55 28 LYS B O 1
ATOM 2848 N N . GLU B 1 29 ? -4.663 16.715 44.959 1 78.36 29 GLU B N 1
ATOM 2849 C CA . GLU B 1 29 ? -5.533 15.713 44.35 1 78.36 29 GLU B CA 1
ATOM 2850 C C . GLU B 1 29 ? -7.003 16.099 44.494 1 78.36 29 GLU B C 1
ATOM 2852 O O . GLU B 1 29 ? -7.802 15.87 43.583 1 78.36 29 GLU B O 1
ATOM 2857 N N . SER B 1 30 ? -7.395 16.695 45.631 1 81.41 30 SER B N 1
ATOM 2858 C CA . SER B 1 30 ? -8.775 17.106 45.867 1 81.41 30 SER B CA 1
ATOM 2859 C C . SER B 1 30 ? -9.2 18.199 44.892 1 81.41 30 SER B C 1
ATOM 2861 O O . SER B 1 30 ? -10.317 18.173 44.372 1 81.41 30 SER B O 1
ATOM 2863 N N . THR B 1 31 ? -8.314 19.063 44.509 1 80.85 31 THR B N 1
ATOM 2864 C CA . THR B 1 31 ? -8.573 20.161 43.584 1 80.85 31 THR B CA 1
ATOM 2865 C C . THR B 1 31 ? -8.614 19.656 42.144 1 80.85 31 THR B C 1
ATOM 2867 O O . THR B 1 31 ? -9.459 20.084 41.355 1 80.85 31 THR B O 1
ATOM 2870 N N . ARG B 1 32 ? -7.759 18.783 41.879 1 81.43 32 ARG B N 1
ATOM 2871 C CA . ARG B 1 32 ? -7.728 18.155 40.562 1 81.43 32 ARG B CA 1
ATOM 2872 C C . ARG B 1 32 ? -9.046 17.45 40.261 1 81.43 32 ARG B C 1
ATOM 2874 O O . ARG B 1 32 ? -9.596 17.592 39.166 1 81.43 32 ARG B O 1
ATOM 2881 N N . LYS B 1 33 ? -9.45 16.726 41.209 1 81.61 33 LYS B N 1
ATOM 2882 C CA . LYS B 1 33 ? -10.707 16.003 41.041 1 81.61 33 LYS B CA 1
ATOM 2883 C C . LYS B 1 33 ? -11.871 16.966 40.824 1 81.61 33 LYS B C 1
ATOM 2885 O O . LYS B 1 33 ? -12.723 16.735 39.964 1 81.61 33 LYS B O 1
ATOM 2890 N N . LYS B 1 34 ? -11.944 18.019 41.582 1 80.93 34 LYS B N 1
ATOM 2891 C CA . LYS B 1 34 ? -13.006 19.016 41.476 1 80.93 34 LYS B CA 1
ATOM 2892 C C . LYS B 1 34 ? -13.029 19.649 40.088 1 80.93 34 LYS B C 1
ATOM 2894 O O . LYS B 1 34 ? -14.096 19.818 39.495 1 80.93 34 LYS B O 1
ATOM 2899 N N . VAL B 1 35 ? -11.844 19.992 39.576 1 80.59 35 VAL B N 1
ATOM 2900 C CA . VAL B 1 35 ? -11.721 20.619 38.264 1 80.59 35 VAL B CA 1
ATOM 2901 C C . VAL B 1 35 ? -12.093 19.615 37.175 1 80.59 35 VAL B C 1
ATOM 2903 O O . VAL B 1 35 ? -12.832 19.945 36.244 1 80.59 35 VAL B O 1
ATOM 2906 N N . MET B 1 36 ? -11.621 18.408 37.368 1 79.1 36 MET B N 1
ATOM 2907 C CA . MET B 1 36 ? -11.904 17.378 36.372 1 79.1 36 MET B CA 1
ATOM 2908 C C . MET B 1 36 ? -13.387 17.021 36.365 1 79.1 36 MET B C 1
ATOM 2910 O O . MET B 1 36 ? -13.955 16.732 35.31 1 79.1 36 MET B O 1
ATOM 2914 N N . ASP B 1 37 ? -14.022 17.038 37.474 1 77.71 37 ASP B N 1
ATOM 2915 C CA . ASP B 1 37 ? -15.456 16.788 37.581 1 77.71 37 ASP B CA 1
ATOM 2916 C C . ASP B 1 37 ? -16.255 17.832 36.805 1 77.71 37 ASP B C 1
ATOM 2918 O O . ASP B 1 37 ? -17.219 17.496 36.114 1 77.71 37 ASP B O 1
ATOM 2922 N N . VAL B 1 38 ? -15.846 19.112 36.9 1 77.01 38 VAL B N 1
ATOM 2923 C CA . VAL B 1 38 ? -16.521 20.186 36.178 1 77.01 38 VAL B CA 1
ATOM 2924 C C . VAL B 1 38 ? -16.282 20.03 34.678 1 77.01 38 VAL B C 1
ATOM 2926 O O . VAL B 1 38 ? -17.21 20.172 33.878 1 77.01 38 VAL B O 1
ATOM 2929 N N . ILE B 1 39 ? -15.066 19.694 34.399 1 71.39 39 ILE B N 1
ATOM 2930 C CA . ILE B 1 39 ? -14.689 19.519 33.001 1 71.39 39 ILE B CA 1
ATOM 2931 C C . ILE B 1 39 ? -15.516 18.395 32.38 1 71.39 39 ILE B C 1
ATOM 2933 O O . ILE B 1 39 ? -16.019 18.531 31.263 1 71.39 39 ILE B O 1
ATOM 2937 N N . ASN B 1 40 ? -15.669 17.431 33.152 1 69.86 40 ASN B N 1
ATOM 2938 C CA . ASN B 1 40 ? -16.452 16.284 32.706 1 69.86 40 ASN B CA 1
ATOM 2939 C C . ASN B 1 40 ? -17.939 16.617 32.627 1 69.86 40 ASN B C 1
ATOM 2941 O O . ASN B 1 40 ? -18.633 16.166 31.715 1 69.86 40 ASN B O 1
ATOM 2945 N N . GLU B 1 41 ? -18.364 17.345 33.592 1 66.23 41 GLU B N 1
ATOM 2946 C CA . GLU B 1 41 ? -19.774 17.714 33.673 1 66.23 41 GLU B CA 1
ATOM 2947 C C . GLU B 1 41 ? -20.171 18.632 32.52 1 66.23 41 GLU B C 1
ATOM 2949 O O . GLU B 1 41 ? -21.277 18.524 31.986 1 66.23 41 GLU B O 1
ATOM 2954 N N . ILE B 1 42 ? -19.23 19.573 32.195 1 60.96 42 ILE B N 1
ATOM 2955 C CA . ILE B 1 42 ? -19.616 20.541 31.174 1 60.96 42 ILE B CA 1
ATOM 2956 C C . ILE B 1 42 ? -19.007 20.144 29.831 1 60.96 42 ILE B C 1
ATOM 2958 O O . ILE B 1 42 ? -19.113 20.886 28.851 1 60.96 42 ILE B O 1
ATOM 2962 N N . ASN B 1 43 ? -18.526 19.016 29.78 1 54.21 43 ASN B N 1
ATOM 2963 C CA . ASN B 1 43 ? -17.86 18.514 28.583 1 54.21 43 ASN B CA 1
ATOM 2964 C C . ASN B 1 43 ? -16.945 19.568 27.966 1 54.21 43 ASN B C 1
ATOM 2966 O O . ASN B 1 43 ? -17.019 19.834 26.765 1 54.21 43 ASN B O 1
ATOM 2970 N N . TYR B 1 44 ? -16.259 20.265 28.837 1 48.1 44 TYR B N 1
ATOM 2971 C CA . TYR B 1 44 ? -15.331 21.308 28.413 1 48.1 44 TYR B CA 1
ATOM 2972 C C . TYR B 1 44 ? -14.134 20.709 27.684 1 48.1 44 TYR B C 1
ATOM 2974 O O . TYR B 1 44 ? -13.505 19.77 28.177 1 48.1 44 TYR B O 1
ATOM 2982 N N . ILE B 1 45 ? -14.053 21.039 26.518 1 45.48 45 ILE B N 1
ATOM 2983 C CA . ILE B 1 45 ? -12.829 20.788 25.765 1 45.48 45 ILE B CA 1
ATOM 2984 C C . ILE B 1 45 ? -11.927 22.019 25.821 1 45.48 45 ILE B C 1
ATOM 2986 O O . ILE B 1 45 ? -12.331 23.111 25.415 1 45.48 45 ILE B O 1
ATOM 2990 N N . PRO B 1 46 ? -10.881 22.076 26.706 1 41.83 46 PRO B N 1
ATOM 2991 C CA . PRO B 1 46 ? -10.012 23.253 26.777 1 41.83 46 PRO B CA 1
ATOM 2992 C C . PRO B 1 46 ? -9.731 23.863 25.406 1 41.83 46 PRO B C 1
ATOM 2994 O O . PRO B 1 46 ? -9.514 23.134 24.434 1 41.83 46 PRO B O 1
ATOM 2997 N N . ASN B 1 47 ? -10.394 24.912 25.086 1 36.09 47 ASN B N 1
ATOM 2998 C CA . ASN B 1 47 ? -10.006 25.669 23.901 1 36.09 47 ASN B CA 1
ATOM 2999 C C . ASN B 1 47 ? -8.548 26.112 23.971 1 36.09 47 ASN B C 1
ATOM 3001 O O . ASN B 1 47 ? -8.19 26.956 24.795 1 36.09 47 ASN B O 1
ATOM 3005 N N . ASN B 1 48 ? -7.587 25.272 23.944 1 33.92 48 ASN B N 1
ATOM 30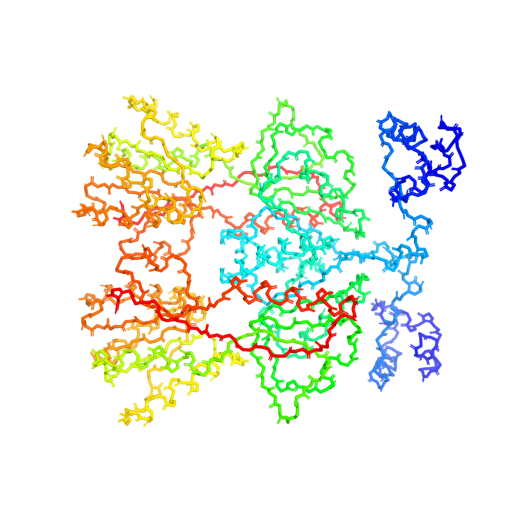06 C CA . ASN B 1 48 ? -6.192 25.698 23.921 1 33.92 48 ASN B CA 1
ATOM 3007 C C . ASN B 1 48 ? -5.978 26.862 22.957 1 33.92 48 ASN B C 1
ATOM 3009 O O . ASN B 1 48 ? -4.841 27.171 22.594 1 33.92 48 ASN B O 1
ATOM 3013 N N . SER B 1 49 ? -6.892 27.614 22.507 1 30.99 49 SER B N 1
ATOM 3014 C CA . SER B 1 49 ? -6.573 28.631 21.511 1 30.99 49 SER B CA 1
ATOM 3015 C C . SER B 1 49 ? -5.739 29.755 22.117 1 30.99 49 SER B C 1
ATOM 3017 O O . SER B 1 49 ? -4.809 30.257 21.482 1 30.99 49 SER B O 1
ATOM 3019 N N . ALA B 1 50 ? -6.181 30.666 23.12 1 32.29 50 ALA B N 1
ATOM 3020 C CA . ALA B 1 50 ? -5.575 31.94 23.496 1 32.29 50 ALA B CA 1
ATOM 3021 C C . ALA B 1 50 ? -4.282 31.723 24.277 1 32.29 50 ALA B C 1
ATOM 3023 O O . ALA B 1 50 ? -3.309 32.458 24.095 1 32.29 50 ALA B O 1
ATOM 3024 N N . ARG B 1 51 ? -4.329 31.223 25.463 1 31.61 51 ARG B N 1
ATOM 3025 C CA . ARG B 1 51 ? -3.13 31.177 26.293 1 31.61 51 ARG B CA 1
ATOM 3026 C C . ARG B 1 51 ? -2.047 30.323 25.644 1 31.61 51 ARG B C 1
ATOM 3028 O O . ARG B 1 51 ? -0.859 30.635 25.746 1 31.61 51 ARG B O 1
ATOM 3035 N N . ASN B 1 52 ? -2.418 29.035 25.192 1 32.15 52 ASN B N 1
ATOM 3036 C CA . ASN B 1 52 ? -1.385 28.204 24.582 1 32.15 52 ASN B CA 1
ATOM 3037 C C . ASN B 1 52 ? -1.012 28.707 23.19 1 32.15 52 ASN B C 1
ATOM 3039 O O . ASN B 1 52 ? -0.304 28.023 22.448 1 32.15 52 ASN B O 1
ATOM 3043 N N . LEU B 1 53 ? -1.418 29.768 22.712 1 30.57 53 LEU B N 1
ATOM 3044 C CA . LEU B 1 53 ? -0.956 30.459 21.514 1 30.57 53 LEU B CA 1
ATOM 3045 C C . LEU B 1 53 ? 0.484 30.935 21.681 1 30.57 53 LEU B C 1
ATOM 3047 O O . LEU B 1 53 ? 1.277 30.872 20.739 1 30.57 53 LEU B O 1
ATOM 3051 N N . LYS B 1 54 ? 0.773 31.794 22.673 1 33.09 54 LYS B N 1
ATOM 3052 C CA . LYS B 1 54 ? 2.156 32.219 22.87 1 33.09 54 LYS B CA 1
ATOM 3053 C C . LYS B 1 54 ? 3.046 31.037 23.244 1 33.09 54 LYS B C 1
ATOM 3055 O O . LYS B 1 54 ? 4.185 30.941 22.781 1 33.09 54 LYS B O 1
ATOM 3060 N N . GLN B 1 55 ? 2.953 30.429 24.366 1 33.53 55 GLN B N 1
ATOM 3061 C CA . GLN B 1 55 ? 3.722 29.263 24.787 1 33.53 55 GLN B CA 1
ATOM 3062 C C . GLN B 1 55 ? 3.3 28.018 24.012 1 33.53 55 GLN B C 1
ATOM 3064 O O . GLN B 1 55 ? 4.08 27.073 23.874 1 33.53 55 GLN B O 1
ATOM 3069 N N . THR B 1 56 ? 1.997 27.774 23.612 1 34.63 56 THR B N 1
ATOM 3070 C CA . THR B 1 56 ? 1.376 26.645 22.929 1 34.63 56 THR B CA 1
ATOM 3071 C C . THR B 1 56 ? 1.584 26.745 21.42 1 34.63 56 THR B C 1
ATOM 3073 O O . THR B 1 56 ? 1.137 25.877 20.668 1 34.63 56 THR B O 1
ATOM 3076 N N . LYS B 1 57 ? 1.585 27.78 20.893 1 40.75 57 LYS B N 1
ATOM 3077 C CA . LYS B 1 57 ? 2.113 28.063 19.562 1 40.75 57 LYS B CA 1
ATOM 3078 C C . LYS B 1 57 ? 3.297 27.158 19.236 1 40.75 57 LYS B C 1
ATOM 3080 O O . LYS B 1 57 ? 3.46 26.728 18.092 1 40.75 57 LYS B O 1
ATOM 3085 N N . ASN B 1 58 ? 4.261 27.206 20.153 1 40.72 58 ASN B N 1
ATOM 3086 C CA . ASN B 1 58 ? 5.551 26.527 20.108 1 40.72 58 ASN B CA 1
ATOM 3087 C C . ASN B 1 58 ? 5.391 25.013 20.214 1 40.72 58 ASN B C 1
ATOM 3089 O O . ASN B 1 58 ? 6.363 24.269 20.067 1 40.72 58 ASN B O 1
ATOM 3093 N N . ASN B 1 59 ? 4.455 24.493 20.933 1 49.3 59 ASN B N 1
ATOM 3094 C CA . ASN B 1 59 ? 4.653 23.09 21.283 1 49.3 59 ASN B CA 1
ATOM 3095 C C . ASN B 1 59 ? 3.926 22.163 20.313 1 49.3 59 ASN B C 1
ATOM 3097 O O . ASN B 1 59 ? 2.994 21.457 20.703 1 49.3 59 ASN B O 1
ATOM 3101 N N . SER B 1 60 ? 3.676 22.494 19.287 1 64.68 60 SER B N 1
ATOM 3102 C CA . SER B 1 60 ? 3.154 21.461 18.398 1 64.68 60 SER B CA 1
ATOM 3103 C C . SER B 1 60 ? 3.908 20.147 18.574 1 64.68 60 SER B C 1
ATOM 3105 O O . SER B 1 60 ? 5.131 20.143 18.729 1 64.68 60 SER B O 1
ATOM 3107 N N . ARG B 1 61 ? 3.29 19.201 19.241 1 80.93 61 ARG B N 1
ATOM 3108 C CA . ARG B 1 61 ? 3.904 17.88 19.33 1 80.93 61 ARG B CA 1
ATOM 3109 C C . ARG B 1 61 ? 3.766 17.123 18.013 1 80.93 61 ARG B C 1
ATOM 3111 O O . ARG B 1 61 ? 3.478 15.925 18.006 1 80.93 61 ARG B O 1
ATOM 3118 N N . ALA B 1 62 ? 3.886 18.015 16.907 1 83.48 62 ALA B N 1
ATOM 3119 C CA . ALA B 1 62 ? 3.681 17.387 15.605 1 83.48 62 ALA B CA 1
ATOM 3120 C C . ALA B 1 62 ? 5.014 17.074 14.931 1 83.48 62 ALA B C 1
ATOM 3122 O O . ALA B 1 62 ? 5.955 17.868 15.004 1 83.48 62 ALA B O 1
ATOM 3123 N N . ILE B 1 63 ? 5.087 15.934 14.403 1 90.66 63 ILE B N 1
ATOM 3124 C CA . ILE B 1 63 ? 6.187 15.524 13.537 1 90.66 63 ILE B CA 1
ATOM 3125 C C . ILE B 1 63 ? 5.694 15.406 12.097 1 90.66 63 ILE B C 1
ATOM 3127 O O . ILE B 1 63 ? 4.663 14.782 11.837 1 90.66 63 ILE B O 1
ATOM 3131 N N . GLY B 1 64 ? 6.401 16.095 11.168 1 89.05 64 GLY B N 1
ATOM 3132 C CA . GLY B 1 64 ? 6.06 16.005 9.757 1 89.05 64 GLY B CA 1
ATOM 3133 C C . GLY B 1 64 ? 6.758 14.86 9.047 1 89.05 64 GLY B C 1
ATOM 3134 O O . GLY B 1 64 ? 7.958 14.647 9.232 1 89.05 64 GLY B O 1
ATOM 3135 N N . VAL B 1 65 ? 5.951 14.14 8.306 1 89.23 65 VAL B N 1
ATOM 3136 C CA . VAL B 1 65 ? 6.49 13.072 7.469 1 89.23 65 VAL B CA 1
ATOM 3137 C C . VAL B 1 65 ? 6.174 13.356 6.002 1 89.23 65 VAL B C 1
ATOM 3139 O O . VAL B 1 65 ? 5.006 13.466 5.622 1 89.23 65 VAL B O 1
ATOM 3142 N N . LEU B 1 66 ? 7.209 13.55 5.266 1 86.71 66 LEU B N 1
ATOM 3143 C CA . LEU B 1 66 ? 7.083 13.663 3.817 1 86.71 66 LEU B CA 1
ATOM 3144 C C . LEU B 1 66 ? 7.418 12.339 3.138 1 86.71 66 LEU B C 1
ATOM 3146 O O . LEU B 1 66 ? 8.453 11.734 3.425 1 86.71 66 LEU B O 1
ATOM 3150 N N . ILE B 1 67 ? 6.486 11.919 2.265 1 83.41 67 ILE B N 1
ATOM 3151 C CA . ILE B 1 67 ? 6.688 10.612 1.649 1 83.41 67 ILE B CA 1
ATOM 3152 C C . ILE B 1 67 ? 6.618 10.742 0.129 1 83.41 67 ILE B C 1
ATOM 3154 O O . ILE B 1 67 ? 5.755 11.446 -0.401 1 83.41 67 ILE B O 1
ATOM 3158 N N . ARG B 1 68 ? 7.456 10.255 -0.767 1 72.56 68 ARG B N 1
ATOM 3159 C CA . ARG B 1 68 ? 7.499 10.296 -2.225 1 72.56 68 ARG B CA 1
ATOM 3160 C C . ARG B 1 68 ? 6.551 9.266 -2.83 1 72.56 68 ARG B C 1
ATOM 3162 O O . ARG B 1 68 ? 6.006 9.478 -3.915 1 72.56 68 ARG B O 1
ATOM 3169 N N . GLY B 1 69 ? 6.051 8.392 -2.239 1 64.91 69 GLY B N 1
ATOM 3170 C CA . GLY B 1 69 ? 5.262 7.335 -2.852 1 64.91 69 GLY B CA 1
ATOM 3171 C C . GLY B 1 69 ? 4.432 6.553 -1.852 1 64.91 69 GLY B C 1
ATOM 3172 O O . GLY B 1 69 ? 4.634 5.349 -1.676 1 64.91 69 GLY B O 1
ATOM 3173 N N . VAL B 1 70 ? 3.527 7.265 -1.454 1 56.93 70 VAL B N 1
ATOM 3174 C CA . VAL B 1 70 ? 2.7 6.609 -0.447 1 56.93 70 VAL B CA 1
ATOM 3175 C C . VAL B 1 70 ? 2.051 5.362 -1.045 1 56.93 70 VAL B C 1
ATOM 3177 O O . VAL B 1 70 ? 1.676 4.44 -0.316 1 56.93 70 VAL B O 1
ATOM 3180 N N . PHE B 1 71 ? 2.274 5.203 -2.405 1 62.36 71 PHE B N 1
ATOM 3181 C CA . PHE B 1 71 ? 1.557 4.153 -3.119 1 62.36 71 PHE B CA 1
ATOM 3182 C C . PHE B 1 71 ? 2.398 2.885 -3.205 1 62.36 71 PHE B C 1
ATOM 3184 O O . PHE B 1 71 ? 1.915 1.842 -3.651 1 62.36 71 PHE B O 1
ATOM 3191 N N . ASN B 1 72 ? 3.495 3.119 -2.779 1 71.4 72 ASN B N 1
ATOM 3192 C CA . ASN B 1 72 ? 4.345 1.934 -2.722 1 71.4 72 ASN B CA 1
ATOM 3193 C C . ASN B 1 72 ? 4.108 1.136 -1.443 1 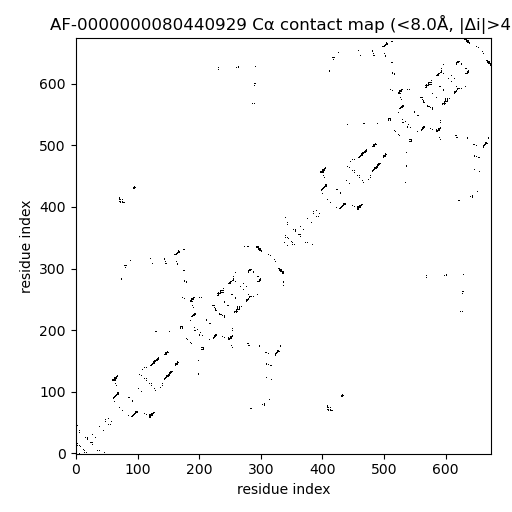71.4 72 ASN B C 1
ATOM 3195 O O . ASN B 1 72 ? 4.308 1.649 -0.34 1 71.4 72 ASN B O 1
ATOM 3199 N N . PRO B 1 73 ? 3.629 -0.105 -1.614 1 74.76 73 PRO B N 1
ATOM 3200 C CA . PRO B 1 73 ? 3.32 -0.898 -0.422 1 74.76 73 PRO B CA 1
ATOM 3201 C C . PRO B 1 73 ? 4.497 -0.995 0.545 1 74.76 73 PRO B C 1
ATOM 3203 O O . PRO B 1 73 ? 4.298 -1.139 1.754 1 74.76 73 PRO B O 1
ATOM 3206 N N . PHE B 1 74 ? 5.638 -0.914 0.018 1 79.12 74 PHE B N 1
ATOM 3207 C CA . PHE B 1 74 ? 6.819 -0.935 0.873 1 79.12 74 PHE B CA 1
ATOM 3208 C C . PHE B 1 74 ? 6.804 0.238 1.846 1 79.12 74 PHE B C 1
ATOM 3210 O O . PHE B 1 74 ? 7.035 0.06 3.044 1 79.12 74 PHE B O 1
ATOM 3217 N N . PHE B 1 75 ? 6.466 1.383 1.461 1 80.61 75 PHE B N 1
ATOM 3218 C CA . PHE B 1 75 ? 6.459 2.584 2.288 1 80.61 75 PHE B CA 1
ATOM 3219 C C . PHE B 1 75 ? 5.239 2.606 3.201 1 80.61 75 PHE B C 1
ATOM 3221 O O . PHE B 1 75 ? 5.31 3.099 4.329 1 80.61 75 PHE B O 1
ATOM 3228 N N . SER B 1 76 ? 4.151 2.106 2.615 1 76.69 76 SER B N 1
ATOM 3229 C CA . SER B 1 76 ? 2.94 2.111 3.429 1 76.69 76 SER B CA 1
ATOM 3230 C C . SER B 1 76 ? 3.146 1.343 4.731 1 76.69 76 SER B C 1
ATOM 3232 O O . SER B 1 76 ? 2.668 1.761 5.787 1 76.69 76 SER B O 1
ATOM 3234 N N . GLN B 1 77 ? 3.834 0.27 4.663 1 77.85 77 GLN B N 1
ATOM 3235 C CA . GLN B 1 77 ? 4.108 -0.528 5.853 1 77.85 77 GLN B CA 1
ATOM 3236 C C . GLN B 1 77 ? 5.043 0.209 6.807 1 77.85 77 GLN B C 1
ATOM 3238 O O . GLN B 1 77 ? 4.924 0.078 8.026 1 77.85 77 GLN B O 1
ATOM 3243 N N . MET B 1 78 ? 5.909 0.984 6.267 1 85.88 78 MET B N 1
ATOM 3244 C CA . MET B 1 78 ? 6.829 1.752 7.1 1 85.88 78 MET B CA 1
ATOM 3245 C C . MET B 1 78 ? 6.097 2.877 7.825 1 85.88 78 MET B C 1
ATOM 3247 O O . MET B 1 78 ? 6.405 3.182 8.978 1 85.88 78 MET B O 1
ATOM 3251 N N . VAL B 1 79 ? 5.188 3.466 7.127 1 83.26 79 VAL B N 1
ATOM 3252 C CA . VAL B 1 79 ? 4.436 4.585 7.685 1 83.26 79 VAL B CA 1
ATOM 3253 C C . VAL B 1 79 ? 3.691 4.132 8.939 1 83.26 79 VAL B C 1
ATOM 3255 O O . VAL B 1 79 ? 3.586 4.884 9.911 1 83.26 79 VAL B O 1
ATOM 3258 N N . ASP B 1 80 ? 3.25 2.933 8.885 1 79.59 80 ASP B N 1
ATOM 3259 C CA . ASP B 1 80 ? 2.551 2.393 10.047 1 79.59 80 ASP B CA 1
ATOM 3260 C C . ASP B 1 80 ? 3.473 2.329 11.262 1 79.59 80 ASP B C 1
ATOM 3262 O O . ASP B 1 80 ? 3.096 2.751 12.357 1 79.59 80 ASP B O 1
ATOM 3266 N N . THR B 1 81 ? 4.594 1.815 11.065 1 86.49 81 THR B N 1
ATOM 3267 C CA . THR B 1 81 ? 5.581 1.708 12.134 1 86.49 81 THR B CA 1
ATOM 3268 C C . THR B 1 81 ? 5.994 3.091 12.629 1 86.49 81 THR B C 1
ATOM 3270 O O . THR B 1 81 ? 6.089 3.32 13.837 1 86.49 81 THR B O 1
ATOM 3273 N N . ILE B 1 82 ? 6.169 3.982 11.729 1 91.1 82 ILE B N 1
ATOM 3274 C CA . ILE B 1 82 ? 6.572 5.345 12.059 1 91.1 82 ILE B CA 1
ATOM 3275 C C . ILE B 1 82 ? 5.486 6.016 12.896 1 91.1 82 ILE B C 1
ATOM 3277 O O . ILE B 1 82 ? 5.777 6.631 13.925 1 91.1 82 ILE B O 1
ATOM 3281 N N . ASN B 1 83 ? 4.323 5.851 12.473 1 84.98 83 ASN B N 1
ATOM 3282 C CA . ASN B 1 83 ? 3.208 6.448 13.201 1 84.98 83 ASN B CA 1
ATOM 3283 C C . ASN B 1 83 ? 3.114 5.906 14.624 1 84.98 83 ASN B C 1
ATOM 3285 O O . ASN B 1 83 ? 2.935 6.67 15.574 1 84.98 83 ASN B O 1
ATOM 3289 N N . LYS B 1 84 ? 3.171 4.621 14.737 1 85.2 84 LYS B N 1
ATOM 3290 C CA . LYS B 1 84 ? 3.094 3.989 16.05 1 85.2 84 LYS B CA 1
ATOM 3291 C C . LYS B 1 84 ? 4.19 4.509 16.976 1 85.2 84 LYS B C 1
ATOM 3293 O O . LYS B 1 84 ? 3.922 4.861 18.127 1 85.2 84 LYS B O 1
ATOM 3298 N N . LYS B 1 85 ? 5.358 4.618 16.439 1 92.01 85 LYS B N 1
ATOM 3299 C CA . LYS B 1 85 ? 6.503 5.054 17.233 1 92.01 85 LYS B CA 1
ATOM 3300 C C . LYS B 1 85 ? 6.38 6.527 17.611 1 92.01 85 LYS B C 1
ATOM 3302 O O . LYS B 1 85 ? 6.703 6.914 18.737 1 92.01 85 LYS B O 1
ATOM 3307 N N . ILE B 1 86 ? 5.937 7.326 16.718 1 90.97 86 ILE B N 1
ATOM 3308 C CA . ILE B 1 86 ? 5.749 8.751 16.971 1 90.97 86 ILE B CA 1
ATOM 3309 C C . ILE B 1 86 ? 4.697 8.947 18.061 1 90.97 86 ILE B C 1
ATOM 3311 O O . ILE B 1 86 ? 4.899 9.727 18.994 1 90.97 86 ILE B O 1
ATOM 3315 N N . THR B 1 87 ? 3.67 8.205 17.954 1 84.33 87 THR B N 1
ATOM 3316 C CA . THR B 1 87 ? 2.582 8.297 18.921 1 84.33 87 THR B CA 1
ATOM 3317 C C . THR B 1 87 ? 3.041 7.823 20.297 1 84.33 87 THR B C 1
ATOM 3319 O O . THR B 1 87 ? 2.743 8.459 21.31 1 84.33 87 THR B O 1
ATOM 3322 N N . GLU B 1 88 ? 3.736 6.773 20.303 1 89.4 88 GLU B N 1
ATOM 3323 C CA . GLU B 1 88 ? 4.264 6.233 21.552 1 89.4 88 GLU B CA 1
ATOM 3324 C C . GLU B 1 88 ? 5.188 7.235 22.239 1 89.4 88 GLU B C 1
ATOM 3326 O O . GLU B 1 88 ? 5.288 7.254 23.467 1 89.4 88 GLU B O 1
ATOM 3331 N N . ALA B 1 89 ? 5.809 8.059 21.438 1 92.61 89 ALA B N 1
ATOM 3332 C CA . ALA B 1 89 ? 6.739 9.05 21.974 1 92.61 89 ALA B CA 1
ATOM 3333 C C . ALA B 1 89 ? 6.003 10.313 22.411 1 92.61 89 ALA B C 1
ATOM 3335 O O . ALA B 1 89 ? 6.62 11.259 22.905 1 92.61 89 ALA B O 1
ATOM 3336 N N . GLY B 1 90 ? 4.685 10.329 22.18 1 87.27 90 GLY B N 1
ATOM 3337 C CA . GLY B 1 90 ? 3.883 11.442 22.662 1 87.27 90 GLY B CA 1
ATOM 3338 C C . GLY B 1 90 ? 3.703 12.539 21.63 1 87.27 90 GLY B C 1
ATOM 3339 O O . GLY B 1 90 ? 3.361 13.672 21.974 1 87.27 90 GLY B O 1
ATOM 3340 N N . TYR B 1 91 ? 4.034 12.2 20.362 1 87.9 91 TYR B N 1
ATOM 3341 C CA . TYR B 1 91 ? 3.887 13.175 19.287 1 87.9 91 TYR B CA 1
ATOM 3342 C C . TYR B 1 91 ? 2.745 12.791 18.355 1 87.9 91 TYR B C 1
ATOM 3344 O O . TYR B 1 91 ? 2.223 11.676 18.428 1 87.9 91 TYR B O 1
ATOM 3352 N N . THR B 1 92 ? 2.351 13.771 17.547 1 80.18 92 THR B N 1
ATOM 3353 C CA . THR B 1 92 ? 1.387 13.533 16.478 1 80.18 92 THR B CA 1
ATOM 3354 C C . THR B 1 92 ? 2.07 13.578 15.114 1 80.18 92 THR B C 1
ATOM 3356 O O . THR B 1 92 ? 2.963 14.398 14.888 1 80.18 92 THR B O 1
ATOM 3359 N N . MET B 1 93 ? 1.613 12.697 14.269 1 84.84 93 MET B N 1
ATOM 3360 C CA . MET B 1 93 ? 2.204 12.647 12.935 1 84.84 93 MET B CA 1
ATOM 3361 C C . MET B 1 93 ? 1.348 13.413 11.931 1 84.84 93 MET B C 1
ATOM 3363 O O . MET B 1 93 ? 0.127 13.248 11.897 1 84.84 93 MET B O 1
ATOM 3367 N N . ILE B 1 94 ? 2.031 14.205 11.139 1 79.01 94 ILE B N 1
ATOM 3368 C CA . ILE B 1 94 ? 1.424 14.848 9.979 1 79.01 94 ILE B CA 1
ATOM 3369 C C . ILE B 1 94 ? 2.077 14.329 8.701 1 79.01 94 ILE B C 1
ATOM 3371 O O . ILE B 1 94 ? 3.287 14.476 8.511 1 79.01 94 ILE B O 1
ATOM 3375 N N . LEU B 1 95 ? 1.221 13.741 7.896 1 80.28 95 LEU B N 1
ATOM 3376 C CA . LEU B 1 95 ? 1.749 13.106 6.694 1 80.28 95 LEU B CA 1
ATOM 3377 C C . LEU B 1 95 ? 1.439 13.942 5.457 1 80.28 95 LEU B C 1
ATOM 3379 O O . LEU B 1 95 ? 0.323 14.443 5.305 1 80.28 95 LEU B O 1
ATOM 3383 N N . ARG B 1 96 ? 2.495 14.147 4.68 1 77.41 96 ARG B N 1
ATOM 3384 C CA . ARG B 1 96 ? 2.343 14.818 3.393 1 77.41 96 ARG B CA 1
ATOM 3385 C C . ARG B 1 96 ? 2.978 14.002 2.272 1 77.41 96 ARG B C 1
ATOM 3387 O O . ARG B 1 96 ? 4.047 13.415 2.453 1 77.41 96 ARG B O 1
ATOM 3394 N N . GLN B 1 97 ? 2.289 13.923 1.17 1 75.36 97 GLN B N 1
ATOM 3395 C CA . GLN B 1 97 ? 2.811 13.165 0.037 1 75.36 97 GLN B CA 1
ATOM 3396 C C . GLN B 1 97 ? 3.416 14.093 -1.013 1 75.36 97 GLN B C 1
ATOM 3398 O O . GLN B 1 97 ? 2.882 15.172 -1.277 1 75.36 97 GLN B O 1
ATOM 3403 N N . ASN B 1 98 ? 4.549 13.638 -1.47 1 67.13 98 ASN B N 1
ATOM 3404 C CA . ASN B 1 98 ? 5.172 14.286 -2.62 1 67.13 98 ASN B CA 1
ATOM 3405 C C . ASN B 1 98 ? 4.92 13.505 -3.907 1 67.13 98 ASN B C 1
ATOM 3407 O O . ASN B 1 98 ? 4.89 12.273 -3.895 1 67.13 98 ASN B O 1
ATOM 3411 N N . ASP B 1 99 ? 4.503 14.177 -4.927 1 59.05 99 ASP B N 1
ATOM 3412 C CA . ASP B 1 99 ? 4.328 13.514 -6.215 1 59.05 99 ASP B CA 1
ATOM 3413 C C . ASP B 1 99 ? 5.646 12.926 -6.714 1 59.05 99 ASP B C 1
ATOM 3415 O O . ASP B 1 99 ? 6.715 13.488 -6.467 1 59.05 99 ASP B O 1
ATOM 3419 N N . TYR B 1 100 ? 5.637 11.704 -7.238 1 53.23 100 TYR B N 1
ATOM 3420 C CA . TYR B 1 100 ? 6.813 11.045 -7.796 1 53.23 100 TYR B CA 1
ATOM 3421 C C . TYR B 1 100 ? 7.495 11.931 -8.832 1 53.23 100 TYR B C 1
ATOM 3423 O O . TYR B 1 100 ? 8.706 11.832 -9.041 1 53.23 100 TYR B O 1
ATOM 3431 N N . ALA B 1 101 ? 6.674 12.664 -9.411 1 50.18 101 ALA B N 1
ATOM 3432 C CA . ALA B 1 101 ? 7.237 13.423 -10.524 1 50.18 101 ALA B CA 1
ATOM 3433 C C . ALA B 1 101 ? 8.164 14.527 -10.022 1 50.18 101 ALA B C 1
ATOM 3435 O O . ALA B 1 101 ? 8.956 15.078 -10.79 1 50.18 101 ALA B O 1
ATOM 3436 N N . ARG B 1 102 ? 8.154 14.691 -8.672 1 54.08 102 ARG B N 1
ATOM 3437 C CA . ARG B 1 102 ? 8.967 15.792 -8.166 1 54.08 102 ARG B CA 1
ATOM 3438 C C . ARG B 1 102 ? 10.306 15.287 -7.638 1 54.08 102 ARG B C 1
ATOM 3440 O O . ARG B 1 102 ? 10.375 14.219 -7.026 1 54.08 102 ARG B O 1
ATOM 3447 N N . SER B 1 103 ? 11.424 15.719 -8.263 1 57.11 103 SER B N 1
ATOM 3448 C CA . SER B 1 103 ? 12.746 15.31 -7.801 1 57.11 103 SER B CA 1
ATOM 3449 C C . SER B 1 103 ? 13.614 16.52 -7.468 1 57.11 103 SER B C 1
ATOM 3451 O O . SER B 1 103 ? 13.244 17.657 -7.768 1 57.11 103 SER B O 1
ATOM 3453 N N . GLY B 1 104 ? 14.581 16.268 -6.641 1 60.89 104 GLY B N 1
ATOM 3454 C CA . GLY B 1 104 ? 15.627 17.237 -6.356 1 60.89 104 GLY B CA 1
ATOM 3455 C C . GLY B 1 104 ? 15.144 18.41 -5.525 1 60.89 104 GLY B C 1
ATOM 3456 O O . GLY B 1 104 ? 14.556 18.221 -4.458 1 60.89 104 GLY B O 1
ATOM 3457 N N . ASP B 1 105 ? 15.286 19.538 -6.049 1 63.3 105 ASP B N 1
ATOM 3458 C CA . ASP B 1 105 ? 15.067 20.805 -5.358 1 63.3 105 ASP B CA 1
ATOM 3459 C C . ASP B 1 105 ? 13.605 20.96 -4.945 1 63.3 105 ASP B C 1
ATOM 3461 O O . ASP B 1 105 ? 13.308 21.553 -3.906 1 63.3 105 ASP B O 1
ATOM 3465 N N . ASP B 1 106 ? 12.862 20.321 -5.699 1 70.69 106 ASP B N 1
ATOM 3466 C CA . ASP B 1 106 ? 11.436 20.445 -5.408 1 70.69 106 ASP B CA 1
ATOM 3467 C C . ASP B 1 106 ? 11.071 19.704 -4.123 1 70.69 106 ASP B C 1
ATOM 3469 O O . ASP B 1 106 ? 10.228 20.166 -3.353 1 70.69 106 ASP B O 1
ATOM 3473 N N . GLU B 1 107 ? 11.787 18.68 -3.894 1 74.01 107 GLU B N 1
ATOM 3474 C CA . GLU B 1 107 ? 11.534 17.906 -2.682 1 74.01 107 GLU B CA 1
ATOM 3475 C C . GLU B 1 107 ? 11.954 18.68 -1.436 1 74.01 107 GLU B C 1
ATOM 3477 O O . GLU B 1 107 ? 11.238 18.686 -0.432 1 74.01 107 GLU B O 1
ATOM 3482 N N . VAL B 1 108 ? 13.091 19.352 -1.57 1 76.13 108 VAL B N 1
ATOM 3483 C CA . VAL B 1 108 ? 13.604 20.13 -0.447 1 76.13 108 VAL B CA 1
ATOM 3484 C C . VAL B 1 108 ? 12.67 21.303 -0.161 1 76.13 108 VAL B C 1
ATOM 3486 O O . VAL B 1 108 ? 12.378 21.603 0.999 1 76.13 108 VAL B O 1
ATOM 3489 N N . ARG B 1 109 ? 12.191 21.857 -1.158 1 74.86 109 ARG B N 1
ATOM 3490 C CA . ARG B 1 109 ? 11.265 22.976 -1.011 1 74.86 109 ARG B CA 1
ATOM 3491 C C . ARG B 1 109 ? 9.986 22.538 -0.306 1 74.86 109 ARG B C 1
ATOM 3493 O O . ARG B 1 109 ? 9.446 23.272 0.525 1 74.86 109 ARG B O 1
ATOM 3500 N N . ASN B 1 110 ? 9.573 21.392 -0.639 1 75.17 110 ASN B N 1
ATOM 3501 C CA . ASN B 1 110 ? 8.365 20.866 -0.011 1 75.17 110 ASN B CA 1
ATOM 3502 C C . ASN B 1 110 ? 8.58 20.594 1.475 1 75.17 110 ASN B C 1
ATOM 3504 O O . ASN B 1 110 ? 7.676 20.806 2.286 1 75.17 110 ASN B O 1
ATOM 3508 N N . LEU B 1 111 ? 9.714 20.136 1.754 1 76.49 111 LEU B N 1
ATOM 3509 C CA . LEU B 1 111 ? 10.064 19.905 3.151 1 76.49 111 LEU B CA 1
ATOM 3510 C C . LEU B 1 111 ? 10.061 21.213 3.936 1 76.49 111 LEU B C 1
ATOM 3512 O O . LEU B 1 111 ? 9.532 21.273 5.048 1 76.49 111 LEU B O 1
ATOM 3516 N N . ILE B 1 112 ? 10.649 22.192 3.31 1 73.73 112 ILE B N 1
ATOM 3517 C CA . ILE B 1 112 ? 10.717 23.51 3.932 1 73.73 112 ILE B CA 1
ATOM 3518 C C . ILE B 1 112 ? 9.305 24.054 4.143 1 73.73 112 ILE B C 1
ATOM 3520 O O . ILE B 1 112 ? 8.986 24.566 5.218 1 73.73 112 ILE B O 1
ATOM 3524 N N . ALA B 1 113 ? 8.526 23.891 3.174 1 71.66 113 ALA B N 1
ATOM 3525 C CA . ALA B 1 113 ? 7.151 24.381 3.232 1 71.66 113 ALA B CA 1
ATOM 3526 C C . ALA B 1 113 ? 6.369 23.689 4.345 1 71.66 113 ALA B C 1
ATOM 3528 O O . ALA B 1 113 ? 5.598 24.332 5.062 1 71.66 113 ALA B O 1
ATOM 3529 N N . LEU B 1 114 ? 6.54 22.439 4.433 1 71.8 114 LEU B N 1
ATOM 3530 C CA . LEU B 1 114 ? 5.867 21.667 5.471 1 71.8 114 LEU B CA 1
ATOM 3531 C C . LEU B 1 114 ? 6.274 22.15 6.859 1 71.8 114 LEU B C 1
ATOM 3533 O O . LEU B 1 114 ? 5.432 22.265 7.753 1 71.8 114 LEU B O 1
ATOM 3537 N N . GLY B 1 115 ? 7.459 22.445 7.023 1 68.85 115 GLY B N 1
ATOM 3538 C CA . GLY B 1 115 ? 7.964 22.935 8.296 1 68.85 115 GLY B CA 1
ATOM 3539 C C . GLY B 1 115 ? 7.443 24.314 8.654 1 68.85 115 GLY B C 1
ATOM 3540 O O . GLY B 1 115 ? 7.155 24.591 9.82 1 68.85 115 GLY B O 1
ATOM 3541 N N . LYS B 1 116 ? 7.332 25.097 7.691 1 66.06 116 LYS B N 1
ATOM 3542 C CA . LYS B 1 116 ? 6.926 26.482 7.914 1 66.06 116 LYS B CA 1
ATOM 3543 C C . LYS B 1 116 ? 5.424 26.58 8.167 1 66.06 116 LYS B C 1
ATOM 3545 O O . LYS B 1 116 ? 4.973 27.433 8.935 1 66.06 116 LYS B O 1
ATOM 3550 N N . GLU B 1 117 ? 4.707 25.755 7.495 1 64.21 117 GLU B N 1
ATOM 3551 C CA . GLU B 1 117 ? 3.251 25.828 7.569 1 64.21 117 GLU B CA 1
ATOM 3552 C C . GLU B 1 117 ? 2.744 25.354 8.928 1 64.21 117 GLU B C 1
ATOM 3554 O O . GLU B 1 117 ? 1.735 25.855 9.429 1 64.21 117 GLU B O 1
ATOM 3559 N N . ILE B 1 118 ? 3.443 24.346 9.384 1 63.84 118 ILE B N 1
ATOM 3560 C CA . ILE B 1 118 ? 3.064 23.737 10.654 1 63.84 118 ILE B CA 1
ATOM 3561 C C . ILE B 1 118 ? 4.246 23.781 11.62 1 63.84 118 ILE B C 1
ATOM 3563 O O . ILE B 1 118 ? 5.4 23.641 11.207 1 63.84 118 ILE B O 1
ATOM 3567 N N . ARG B 1 119 ? 4.127 24.417 12.719 1 74.61 119 ARG B N 1
ATOM 3568 C CA . ARG B 1 119 ? 5.2 24.385 13.708 1 74.61 119 ARG B CA 1
ATOM 3569 C C . ARG B 1 119 ? 5.561 22.951 14.079 1 74.61 119 ARG B C 1
ATOM 3571 O O . ARG B 1 119 ? 5.014 22.395 15.034 1 74.61 119 ARG B O 1
ATOM 3578 N N . LEU B 1 120 ? 6.469 22.332 13.343 1 83.99 120 LEU B N 1
ATOM 3579 C CA . LEU B 1 120 ? 6.854 20.938 13.538 1 83.99 120 LEU B CA 1
ATOM 3580 C C . LEU B 1 120 ? 8.047 20.831 14.482 1 83.99 120 LEU B C 1
ATOM 3582 O O . LEU B 1 120 ? 8.919 21.703 14.489 1 83.99 120 LEU B O 1
ATOM 3586 N N . GLN B 1 121 ? 8.02 19.822 15.252 1 91.22 121 GLN B N 1
ATOM 3587 C CA . GLN B 1 121 ? 9.143 19.568 16.148 1 91.22 121 GLN B CA 1
ATOM 3588 C C . GLN B 1 121 ? 10.237 18.769 15.445 1 91.22 121 GLN B C 1
ATOM 3590 O O . GLN B 1 121 ? 11.374 18.715 15.918 1 91.22 121 GLN B O 1
ATOM 3595 N N . GLY B 1 122 ? 9.894 18.139 14.407 1 94.03 122 GLY B N 1
ATOM 3596 C CA . GLY B 1 122 ? 10.809 17.32 13.627 1 94.03 122 GLY B CA 1
ATOM 3597 C C . GLY B 1 122 ? 10.237 16.899 12.287 1 94.03 122 GLY B C 1
ATOM 3598 O O . GLY B 1 122 ? 9.035 17.033 12.049 1 94.03 122 GLY B O 1
ATOM 3599 N N . LEU B 1 123 ? 11.191 16.396 11.426 1 93.76 123 LEU B N 1
ATOM 3600 C CA . LEU B 1 123 ? 10.817 16.012 10.069 1 93.76 123 LEU B CA 1
ATOM 3601 C C . LEU B 1 123 ? 11.43 14.666 9.697 1 93.76 123 LEU B C 1
ATOM 3603 O O . LEU B 1 123 ? 12.585 14.392 10.03 1 93.76 123 LEU B O 1
ATOM 3607 N N . ILE B 1 124 ? 10.577 13.913 9.066 1 93.97 124 ILE B N 1
ATOM 3608 C CA . ILE B 1 124 ? 11.041 12.669 8.461 1 93.97 124 ILE B CA 1
ATOM 3609 C C . ILE B 1 124 ? 10.776 12.696 6.957 1 93.97 124 ILE B C 1
ATOM 3611 O O . ILE B 1 124 ? 9.677 13.047 6.521 1 93.97 124 ILE B O 1
ATOM 3615 N N . TYR B 1 125 ? 11.731 12.437 6.218 1 91.27 125 TYR B N 1
ATOM 3616 C CA . TYR B 1 125 ? 11.562 12.243 4.782 1 91.27 125 TYR B CA 1
ATOM 3617 C C . TYR B 1 125 ? 11.743 10.777 4.405 1 91.27 125 TYR B C 1
ATOM 3619 O O . TYR B 1 125 ? 12.856 10.249 4.459 1 91.27 125 TYR B O 1
ATOM 3627 N N . LEU B 1 126 ? 10.664 10.202 4.023 1 89.51 126 LEU B N 1
ATOM 3628 C CA . LEU B 1 126 ? 10.639 8.785 3.677 1 89.51 126 LEU B CA 1
ATOM 3629 C C . LEU B 1 126 ? 10.767 8.591 2.17 1 89.51 126 LEU B C 1
ATOM 3631 O O . LEU B 1 126 ? 9.87 8.969 1.413 1 89.51 126 LEU B O 1
ATOM 3635 N N . GLY B 1 127 ? 11.851 7.984 1.705 1 86.7 127 GLY B N 1
ATOM 3636 C CA . GLY B 1 127 ? 12.054 7.706 0.292 1 86.7 127 GLY B CA 1
ATOM 3637 C C . GLY B 1 127 ? 12.633 8.883 -0.47 1 86.7 127 GLY B C 1
ATOM 3638 O O . GLY B 1 127 ? 12.288 9.108 -1.631 1 86.7 127 GLY B O 1
ATOM 3639 N N . CYS B 1 128 ? 13.476 9.614 0.125 1 80.62 128 CYS B N 1
ATOM 3640 C CA . CYS B 1 128 ? 14.092 10.79 -0.478 1 80.62 128 CYS B CA 1
ATOM 3641 C C . CYS B 1 128 ? 14.894 10.411 -1.717 1 80.62 128 CYS B C 1
ATOM 3643 O O . CYS B 1 128 ? 15.556 9.372 -1.739 1 80.62 128 CYS B O 1
ATOM 3645 N N . ASN B 1 129 ? 14.714 11.2 -2.749 1 80.32 129 ASN B N 1
ATOM 3646 C CA . ASN B 1 129 ? 15.454 11.048 -3.998 1 80.32 129 ASN B CA 1
ATOM 3647 C C . ASN B 1 129 ? 16.233 12.314 -4.345 1 80.32 129 ASN B C 1
ATOM 3649 O O . ASN B 1 129 ? 15.932 12.981 -5.336 1 80.32 129 ASN B O 1
ATOM 3653 N N . ILE B 1 130 ? 17.239 12.636 -3.541 1 77.76 130 ILE B N 1
ATOM 3654 C CA . ILE B 1 130 ? 18.042 13.838 -3.741 1 77.76 130 ILE B CA 1
ATOM 3655 C C . ILE B 1 130 ? 19.48 13.447 -4.077 1 77.76 130 ILE B C 1
ATOM 3657 O O . ILE B 1 130 ? 20.108 12.677 -3.347 1 77.76 130 ILE B O 1
ATOM 3661 N N . ASP B 1 131 ? 19.788 13.95 -5.125 1 73.84 131 ASP B N 1
ATOM 3662 C CA . ASP B 1 131 ? 21.157 13.697 -5.563 1 73.84 131 ASP B CA 1
ATOM 3663 C C . ASP B 1 131 ? 22.119 14.733 -4.986 1 73.84 131 ASP B C 1
ATOM 3665 O O . ASP B 1 131 ? 21.771 15.909 -4.862 1 73.84 131 ASP B O 1
ATOM 3669 N N . GLU B 1 132 ? 23.293 14.333 -4.538 1 76.53 132 GLU B N 1
ATOM 3670 C CA . GLU B 1 132 ? 24.412 15.188 -4.154 1 76.53 132 GLU B CA 1
ATOM 3671 C C . GLU B 1 132 ? 24.039 16.092 -2.982 1 76.53 132 GLU B C 1
ATOM 3673 O O . GLU B 1 132 ? 24.182 17.314 -3.064 1 76.53 132 GLU B O 1
ATOM 3678 N N . ILE B 1 133 ? 23.63 15.499 -1.983 1 80.51 133 ILE B N 1
ATOM 3679 C CA . ILE B 1 133 ? 23.299 16.253 -0.779 1 80.51 133 ILE B CA 1
ATOM 3680 C C . ILE B 1 133 ? 24.561 16.903 -0.214 1 80.51 133 ILE B C 1
ATOM 3682 O O . ILE B 1 133 ? 25.608 16.258 -0.116 1 80.51 133 ILE B O 1
ATOM 3686 N N . ASN B 1 134 ? 24.455 18.196 0.058 1 79.63 134 ASN B N 1
ATOM 3687 C CA . ASN B 1 134 ? 25.527 18.937 0.714 1 79.63 134 ASN B CA 1
ATOM 3688 C C . ASN B 1 134 ? 24.998 19.786 1.866 1 79.63 134 ASN B C 1
ATOM 3690 O O . ASN B 1 134 ? 23.83 19.672 2.241 1 79.63 134 ASN B O 1
ATOM 3694 N N . GLU B 1 135 ? 25.865 20.548 2.508 1 77.14 135 GLU B N 1
ATOM 3695 C CA . GLU B 1 135 ? 25.523 21.314 3.703 1 77.14 135 GLU B CA 1
ATOM 3696 C C . GLU B 1 135 ? 24.434 22.341 3.408 1 77.14 135 GLU B C 1
ATOM 3698 O O . GLU B 1 135 ? 23.688 22.738 4.305 1 77.14 135 GLU B O 1
ATOM 3703 N N . GLU B 1 136 ? 24.311 22.612 2.122 1 82.43 136 GLU B N 1
ATOM 3704 C CA . GLU B 1 136 ? 23.382 23.674 1.748 1 82.43 136 GLU B CA 1
ATOM 3705 C C . GLU B 1 136 ? 21.992 23.115 1.458 1 82.43 136 GLU B C 1
ATOM 3707 O O . GLU B 1 136 ? 21.01 23.86 1.433 1 82.43 136 GLU B O 1
ATOM 3712 N N . THR B 1 137 ? 21.979 21.888 1.245 1 83.04 137 THR B N 1
ATOM 3713 C CA . THR B 1 137 ? 20.745 21.281 0.758 1 83.04 137 THR B CA 1
ATOM 3714 C C . THR B 1 137 ? 19.602 21.513 1.741 1 83.04 137 THR B C 1
ATOM 3716 O O . THR B 1 137 ? 18.498 21.887 1.34 1 83.04 137 THR B O 1
ATOM 3719 N N . PHE B 1 138 ? 19.953 21.346 3.099 1 87.5 138 PHE B N 1
ATOM 3720 C CA . PHE B 1 138 ? 18.894 21.434 4.098 1 87.5 138 PHE B CA 1
ATOM 3721 C C . PHE B 1 138 ? 19.133 22.611 5.038 1 87.5 138 PHE B C 1
ATOM 3723 O O . PHE B 1 138 ? 18.652 22.613 6.173 1 87.5 138 PHE B O 1
ATOM 3730 N N . LYS B 1 139 ? 19.82 23.588 4.642 1 85.63 139 LYS B N 1
ATOM 3731 C CA . LYS B 1 139 ? 20.248 24.7 5.486 1 85.63 139 LYS B CA 1
ATOM 3732 C C . LYS B 1 139 ? 19.05 25.491 6.003 1 85.63 139 LYS B C 1
ATOM 3734 O O . LYS B 1 139 ? 19.1 26.062 7.094 1 85.63 139 LYS B O 1
ATOM 3739 N N . ASP B 1 140 ? 17.973 25.476 5.228 1 85.54 140 ASP B N 1
ATOM 3740 C CA . ASP B 1 140 ? 16.822 26.303 5.577 1 85.54 140 ASP B CA 1
ATOM 3741 C C . ASP B 1 140 ? 15.819 25.521 6.422 1 85.54 140 ASP B C 1
ATOM 3743 O O . ASP B 1 140 ? 14.726 26.012 6.711 1 85.54 140 ASP B O 1
ATOM 3747 N N . ILE B 1 141 ? 16.198 24.342 6.773 1 87.17 141 ILE B N 1
ATOM 3748 C CA . ILE B 1 141 ? 15.366 23.535 7.66 1 87.17 141 ILE B CA 1
ATOM 3749 C C . ILE B 1 141 ? 15.903 23.619 9.088 1 87.17 141 ILE B C 1
ATOM 3751 O O . ILE B 1 141 ? 17.015 23.165 9.367 1 87.17 141 ILE B O 1
ATOM 3755 N N . ASN B 1 142 ? 15.125 24.112 9.934 1 85.95 142 ASN B N 1
ATOM 3756 C CA . ASN B 1 142 ? 15.573 24.355 11.301 1 85.95 142 ASN B CA 1
ATOM 3757 C C . ASN B 1 142 ? 15.218 23.191 12.223 1 85.95 142 ASN B C 1
ATOM 3759 O O . ASN B 1 142 ? 15.78 23.062 13.311 1 85.95 142 ASN B O 1
ATOM 3763 N N . GLU B 1 143 ? 14.313 22.419 11.782 1 90.35 143 GLU B N 1
ATOM 3764 C CA . GLU B 1 143 ? 13.876 21.277 12.578 1 90.35 143 GLU B CA 1
ATOM 3765 C C . GLU B 1 143 ? 14.79 20.073 12.365 1 90.35 143 GLU B C 1
ATOM 3767 O O . GLU B 1 143 ? 15.353 19.899 11.282 1 90.35 143 GLU B O 1
ATOM 3772 N N . PRO B 1 144 ? 14.969 19.264 13.42 1 94.76 144 PRO B N 1
ATOM 3773 C CA . PRO B 1 144 ? 15.671 17.998 13.194 1 94.76 144 PRO B CA 1
ATOM 3774 C C . PRO B 1 144 ? 15.102 17.21 12.016 1 94.76 144 PRO B C 1
ATOM 3776 O O . PRO B 1 144 ? 13.881 17.112 11.866 1 94.76 144 PRO B O 1
ATOM 3779 N N . LEU B 1 145 ? 16.008 16.683 11.175 1 94.47 145 LEU B N 1
ATOM 3780 C CA . LEU B 1 145 ? 15.617 16.007 9.942 1 94.47 145 LEU B CA 1
ATOM 3781 C C . LEU B 1 145 ? 16.254 14.624 9.855 1 94.47 145 LEU B C 1
ATOM 3783 O O . LEU B 1 145 ? 17.461 14.477 10.06 1 94.47 145 LEU B O 1
ATOM 3787 N N . VAL B 1 146 ? 15.4 13.655 9.599 1 95.5 146 VAL B N 1
ATOM 3788 C CA . VAL B 1 146 ? 15.899 12.302 9.38 1 95.5 146 VAL B CA 1
ATOM 3789 C C . VAL B 1 146 ? 15.411 11.784 8.028 1 95.5 146 VAL B C 1
ATOM 3791 O O . VAL B 1 146 ? 14.214 11.822 7.737 1 95.5 146 VAL B O 1
ATOM 3794 N N . LEU B 1 147 ? 16.307 11.373 7.2 1 93.2 147 LEU B N 1
ATOM 3795 C CA . LEU B 1 147 ? 15.994 10.691 5.949 1 93.2 147 LEU B CA 1
ATOM 3796 C C . LEU B 1 147 ? 15.937 9.181 6.153 1 93.2 147 LEU B C 1
ATOM 3798 O O . LEU B 1 147 ? 16.891 8.581 6.652 1 93.2 147 LEU B O 1
ATOM 3802 N N . ILE B 1 148 ? 14.764 8.601 5.818 1 93.44 148 ILE B N 1
ATOM 3803 C CA . ILE B 1 148 ? 14.61 7.157 5.955 1 93.44 148 ILE B CA 1
ATOM 3804 C C . ILE B 1 148 ? 14.446 6.522 4.576 1 93.44 148 ILE B C 1
ATOM 3806 O O . ILE B 1 148 ? 13.621 6.967 3.775 1 93.44 148 ILE B O 1
ATOM 3810 N N . SER B 1 149 ? 15.178 5.418 4.328 1 88.79 149 SER B N 1
ATOM 3811 C CA . SER B 1 149 ? 15.098 4.647 3.091 1 88.79 149 SER B CA 1
ATOM 3812 C C . SER B 1 149 ? 15.363 5.527 1.874 1 88.79 149 SER B C 1
ATOM 3814 O O . SER B 1 149 ? 14.679 5.407 0.855 1 88.79 149 SER B O 1
ATOM 3816 N N . GLY B 1 150 ? 16.119 6.525 2.085 1 79.36 150 GLY B N 1
ATOM 3817 C CA . GLY B 1 150 ? 16.514 7.389 0.984 1 79.36 150 GLY B CA 1
ATOM 3818 C C . GLY B 1 150 ? 17.854 7.013 0.381 1 79.36 150 GLY B C 1
ATOM 3819 O O . GLY B 1 150 ? 18.553 6.142 0.904 1 79.36 150 GLY B O 1
ATOM 3820 N N . SER B 1 151 ? 17.93 7.359 -0.87 1 66.93 151 SER B N 1
ATOM 3821 C CA . SER B 1 151 ? 19.251 7.255 -1.482 1 66.93 151 SER B CA 1
ATOM 3822 C C . SER B 1 151 ? 19.956 8.607 -1.509 1 66.93 151 SER B C 1
ATOM 3824 O O . SER B 1 151 ? 19.329 9.635 -1.774 1 66.93 151 SER B O 1
ATOM 3826 N N . LYS B 1 152 ? 21.142 8.576 -0.818 1 63.92 152 LYS B N 1
ATOM 3827 C CA . LYS B 1 152 ? 21.915 9.814 -0.789 1 63.92 152 LYS B CA 1
ATOM 3828 C C . LYS B 1 152 ? 23.298 9.614 -1.402 1 63.92 152 LYS B C 1
ATOM 3830 O O . LYS B 1 152 ? 23.872 8.526 -1.311 1 63.92 152 LYS B O 1
ATOM 3835 N N . SER B 1 153 ? 23.519 10.408 -2.324 1 61.46 153 SER B N 1
ATOM 3836 C CA . SER B 1 153 ? 24.917 10.507 -2.731 1 61.46 153 SER B CA 1
ATOM 3837 C C . SER B 1 153 ? 25.561 11.779 -2.189 1 61.46 153 SER B C 1
ATOM 3839 O O . SER B 1 153 ? 24.9 12.812 -2.067 1 61.46 153 SER B O 1
ATOM 3841 N N . TYR B 1 154 ? 26.638 11.484 -1.359 1 57.57 154 TYR B N 1
ATOM 3842 C CA . TYR B 1 154 ? 27.368 12.633 -0.834 1 57.57 154 TYR B CA 1
ATOM 3843 C C . TYR B 1 154 ? 28.388 13.14 -1.847 1 57.57 154 TYR B C 1
ATOM 3845 O O . TYR B 1 154 ? 29.032 12.348 -2.538 1 57.57 154 TYR B O 1
ATOM 3853 N N . LYS B 1 155 ? 28.261 14.31 -2.291 1 54.97 155 LYS B N 1
ATOM 3854 C CA . LYS B 1 155 ? 29.357 14.832 -3.102 1 54.97 155 LYS B CA 1
ATOM 3855 C C . LYS B 1 155 ? 30.683 14.753 -2.351 1 54.97 155 LYS B C 1
ATOM 3857 O O . LYS B 1 155 ? 31.723 14.464 -2.946 1 54.97 155 LYS B O 1
ATOM 3862 N N . LYS B 1 156 ? 30.838 15.457 -1.274 1 57.81 156 LYS B N 1
ATOM 3863 C CA . LYS B 1 156 ? 32.131 15.457 -0.595 1 57.81 156 LYS B CA 1
ATOM 3864 C C . LYS B 1 156 ? 32.011 14.887 0.815 1 57.81 156 LYS B C 1
ATOM 3866 O O . LYS B 1 156 ? 32.186 13.685 1.022 1 57.81 156 LYS B O 1
ATOM 3871 N N . ASP B 1 157 ? 31.884 15.751 1.815 1 57.46 157 ASP B N 1
ATOM 3872 C CA . ASP B 1 157 ? 32.025 15.457 3.238 1 57.46 157 ASP B CA 1
ATOM 3873 C C . ASP B 1 157 ? 30.667 15.17 3.876 1 57.46 157 ASP B C 1
ATOM 3875 O O . ASP B 1 157 ? 29.627 15.543 3.33 1 57.46 157 ASP B O 1
ATOM 3879 N N . LYS B 1 158 ? 30.637 14.228 4.788 1 63.98 158 LYS B N 1
ATOM 3880 C CA . LYS B 1 158 ? 29.471 13.994 5.635 1 63.98 158 LYS B CA 1
ATOM 3881 C C . LYS B 1 158 ? 28.818 15.31 6.047 1 63.98 158 LYS B C 1
ATOM 3883 O O . LYS B 1 158 ? 29.509 16.277 6.375 1 63.98 158 LYS B O 1
ATOM 3888 N N . VAL B 1 159 ? 27.553 15.482 5.737 1 73.43 159 VAL B N 1
ATOM 3889 C CA . VAL B 1 159 ? 26.768 16.655 6.106 1 73.43 159 VAL B CA 1
ATOM 3890 C C . VAL B 1 159 ? 26.165 16.457 7.495 1 73.43 159 VAL B C 1
ATOM 3892 O O . VAL B 1 159 ? 25.69 15.367 7.823 1 73.43 159 VAL B O 1
ATOM 3895 N N . ASN B 1 160 ? 26.298 17.404 8.344 1 79.99 160 ASN B N 1
ATOM 3896 C CA . ASN B 1 160 ? 25.93 17.252 9.748 1 79.99 160 ASN B CA 1
ATOM 3897 C C . ASN B 1 160 ? 24.608 17.949 10.059 1 79.99 160 ASN B C 1
ATOM 3899 O O . ASN B 1 160 ? 24.326 18.264 11.216 1 79.99 160 ASN B O 1
ATOM 3903 N N . ASN B 1 161 ? 23.853 18.152 9.06 1 88.3 161 ASN B N 1
ATOM 3904 C CA . ASN B 1 161 ? 22.63 18.881 9.378 1 88.3 161 ASN B CA 1
ATOM 3905 C C . ASN B 1 161 ? 21.389 18.026 9.135 1 88.3 161 ASN B C 1
ATOM 3907 O O . ASN B 1 161 ? 20.275 18.547 9.07 1 88.3 161 ASN B O 1
ATOM 3911 N N . PHE B 1 162 ? 21.705 16.714 8.965 1 91.86 162 PHE B N 1
ATOM 3912 C CA . PHE B 1 162 ? 20.603 15.761 8.91 1 91.86 162 PHE B CA 1
ATOM 3913 C C . PHE B 1 162 ? 21.075 14.363 9.288 1 91.86 162 PHE B C 1
ATOM 3915 O O . PHE B 1 162 ? 22.279 14.098 9.327 1 91.86 162 PHE B O 1
ATOM 3922 N N . SER B 1 163 ? 20.164 13.529 9.679 1 93.82 163 SER B N 1
ATOM 3923 C CA . SER B 1 163 ? 20.422 12.116 9.932 1 93.82 163 SER B CA 1
ATOM 3924 C C . SER B 1 163 ? 19.798 11.238 8.852 1 93.82 163 SER B C 1
ATOM 3926 O O . SER B 1 163 ? 18.949 11.697 8.085 1 93.82 163 SER B O 1
ATOM 3928 N N . SER B 1 164 ? 20.299 10.034 8.739 1 94.16 164 SER B N 1
ATOM 3929 C CA . SER B 1 164 ? 19.727 9.126 7.75 1 94.16 164 SER B CA 1
ATOM 3930 C C . SER B 1 164 ? 19.83 7.675 8.208 1 94.16 164 SER B C 1
ATOM 3932 O O . SER B 1 164 ? 20.765 7.308 8.922 1 94.16 164 SER B O 1
ATOM 3934 N N . VAL B 1 165 ? 18.813 6.911 7.911 1 95.68 165 VAL B N 1
ATOM 3935 C CA . VAL B 1 165 ? 18.786 5.462 8.082 1 95.68 165 VAL B CA 1
ATOM 3936 C C . VAL B 1 165 ? 18.43 4.792 6.756 1 95.68 165 VAL B C 1
ATOM 3938 O O . VAL B 1 165 ? 17.421 5.131 6.134 1 95.68 165 VAL B O 1
ATOM 3941 N N . GLY B 1 166 ? 19.218 3.924 6.294 1 94.67 166 GLY B N 1
ATOM 3942 C CA . GLY B 1 166 ? 18.978 3.246 5.03 1 94.67 166 GLY B CA 1
ATOM 3943 C C . GLY B 1 166 ? 19.825 2 4.851 1 94.67 166 GLY B C 1
ATOM 3944 O O . GLY B 1 166 ? 20.309 1.426 5.829 1 94.67 166 GLY B O 1
ATOM 3945 N N . ILE B 1 167 ? 19.857 1.576 3.633 1 95.24 167 ILE B N 1
ATOM 3946 C CA . ILE B 1 167 ? 20.662 0.412 3.278 1 95.24 167 ILE B CA 1
ATOM 3947 C C . ILE B 1 167 ? 21.668 0.791 2.194 1 95.24 167 ILE B C 1
ATOM 3949 O O . ILE B 1 167 ? 21.585 1.875 1.613 1 95.24 167 ILE B O 1
ATOM 3953 N N . ASN B 1 168 ? 22.67 -0.031 2.019 1 94.42 168 ASN B N 1
ATOM 3954 C CA . ASN B 1 168 ? 23.563 0.118 0.874 1 94.42 168 ASN B CA 1
ATOM 3955 C C . ASN B 1 168 ? 22.963 -0.495 -0.388 1 94.42 168 ASN B C 1
ATOM 3957 O O . ASN B 1 168 ? 22.97 -1.716 -0.554 1 94.42 168 ASN B O 1
ATOM 3961 N N . GLN B 1 169 ? 22.486 0.332 -1.223 1 94.17 169 GLN B N 1
ATOM 3962 C CA . GLN B 1 169 ? 21.751 -0.108 -2.405 1 94.17 169 GLN B CA 1
ATOM 3963 C C . GLN B 1 169 ? 22.638 -0.943 -3.325 1 94.17 169 GLN B C 1
ATOM 3965 O O . GLN B 1 169 ? 22.189 -1.94 -3.893 1 94.17 169 GLN B O 1
ATOM 3970 N N . ILE B 1 170 ? 23.833 -0.533 -3.461 1 95.5 170 ILE B N 1
ATOM 3971 C CA . ILE B 1 170 ? 24.757 -1.204 -4.369 1 95.5 170 ILE B CA 1
ATOM 3972 C C . ILE B 1 170 ? 25.034 -2.62 -3.869 1 95.5 170 ILE B C 1
ATOM 3974 O O . ILE B 1 170 ? 24.863 -3.592 -4.609 1 95.5 170 ILE B O 1
ATOM 3978 N N . ASP B 1 171 ? 25.333 -2.759 -2.622 1 96.69 171 ASP B N 1
ATOM 3979 C CA . ASP B 1 171 ? 25.663 -4.06 -2.049 1 96.69 171 ASP B CA 1
ATOM 3980 C C . ASP B 1 171 ? 24.442 -4.976 -2.026 1 96.69 171 ASP B C 1
ATOM 3982 O O . ASP B 1 171 ? 24.562 -6.185 -2.232 1 96.69 171 ASP B O 1
ATOM 3986 N N . SER B 1 172 ? 23.347 -4.397 -1.772 1 97.49 172 SER B N 1
ATOM 3987 C CA . SER B 1 172 ? 22.119 -5.184 -1.724 1 97.49 172 SER B CA 1
ATOM 3988 C C . SER B 1 172 ? 21.752 -5.72 -3.103 1 97.49 172 SER B C 1
ATOM 3990 O O . SER B 1 172 ? 21.327 -6.87 -3.235 1 97.49 172 SER B O 1
ATOM 3992 N N . ALA B 1 173 ? 21.934 -4.866 -4.077 1 97.78 173 ALA B N 1
ATOM 3993 C CA . ALA B 1 173 ? 21.677 -5.31 -5.445 1 97.78 173 ALA B CA 1
ATOM 3994 C C . ALA B 1 173 ? 22.677 -6.381 -5.871 1 97.78 173 ALA B C 1
ATOM 3996 O O . ALA B 1 173 ? 22.308 -7.355 -6.532 1 97.78 173 ALA B O 1
ATOM 3997 N N . LYS B 1 174 ? 23.905 -6.194 -5.478 1 98.16 174 LYS B N 1
ATOM 3998 C CA . LYS B 1 174 ? 24.93 -7.197 -5.752 1 98.16 174 LYS B CA 1
ATOM 3999 C C . LYS B 1 174 ? 24.541 -8.554 -5.174 1 98.16 174 LYS B C 1
ATOM 4001 O O . LYS B 1 174 ? 24.696 -9.583 -5.833 1 98.16 174 LYS B O 1
ATOM 4006 N N . MET B 1 175 ? 24.046 -8.521 -3.996 1 98.3 175 MET B N 1
ATOM 4007 C CA . MET B 1 175 ? 23.639 -9.747 -3.315 1 98.3 175 MET B CA 1
ATOM 4008 C C . MET B 1 175 ? 22.56 -10.476 -4.108 1 98.3 175 MET B C 1
ATOM 4010 O O . MET B 1 175 ? 22.609 -11.699 -4.253 1 98.3 175 MET B O 1
ATOM 4014 N N . ALA B 1 176 ? 21.639 -9.76 -4.615 1 98.53 176 ALA B N 1
ATOM 4015 C CA . ALA B 1 176 ? 20.537 -10.33 -5.386 1 98.53 176 ALA B CA 1
ATOM 4016 C C . ALA B 1 176 ? 21.048 -11.016 -6.649 1 98.53 176 ALA B C 1
ATOM 4018 O O . ALA B 1 176 ? 20.707 -12.171 -6.918 1 98.53 176 ALA B O 1
ATOM 4019 N N . VAL B 1 177 ? 21.868 -10.347 -7.376 1 98.69 177 VAL B N 1
ATOM 4020 C CA . VAL B 1 177 ? 22.36 -10.851 -8.654 1 98.69 177 VAL B CA 1
ATOM 4021 C C . VAL B 1 177 ? 23.368 -11.973 -8.414 1 98.69 177 VAL B C 1
ATOM 4023 O O . VAL B 1 177 ? 23.402 -12.955 -9.159 1 98.69 177 VAL B O 1
ATOM 4026 N N . ASP B 1 178 ? 24.165 -11.825 -7.378 1 98.57 178 ASP B N 1
ATOM 4027 C CA . ASP B 1 178 ? 25.114 -12.874 -7.015 1 98.57 178 ASP B CA 1
ATOM 4028 C C . ASP B 1 178 ? 24.396 -14.194 -6.744 1 98.57 178 ASP B C 1
ATOM 4030 O O . ASP B 1 178 ? 24.902 -15.264 -7.086 1 98.57 178 ASP B O 1
ATOM 4034 N N . HIS B 1 179 ? 23.276 -14.116 -6.13 1 98.65 179 HIS B N 1
ATOM 4035 C CA . HIS B 1 179 ? 22.471 -15.306 -5.884 1 98.65 179 HIS B CA 1
ATOM 4036 C C . HIS B 1 179 ? 22.121 -16.015 -7.188 1 98.65 179 HIS B C 1
ATOM 4038 O O . HIS B 1 179 ? 22.221 -17.24 -7.28 1 98.65 179 HIS B O 1
ATOM 4044 N N . LEU B 1 180 ? 21.712 -15.237 -8.188 1 98.68 180 LEU B N 1
ATOM 4045 C CA . LEU B 1 180 ? 21.387 -15.804 -9.493 1 98.68 180 LEU B CA 1
ATOM 4046 C C . LEU B 1 180 ? 22.606 -16.482 -10.11 1 98.68 180 LEU B C 1
ATOM 4048 O O . LEU B 1 180 ? 22.506 -17.596 -10.628 1 98.68 180 LEU B O 1
ATOM 4052 N N . ILE B 1 181 ? 23.75 -15.874 -10.037 1 98.48 181 ILE B N 1
ATOM 4053 C CA . ILE B 1 181 ? 24.988 -16.386 -10.614 1 98.48 181 ILE B CA 1
ATOM 4054 C C . ILE B 1 181 ? 25.383 -17.686 -9.917 1 98.48 181 ILE B C 1
ATOM 4056 O O . ILE B 1 181 ? 25.728 -18.671 -10.575 1 98.48 181 ILE B O 1
ATOM 4060 N N . LYS B 1 182 ? 25.267 -17.644 -8.611 1 97.95 182 LYS B N 1
ATOM 4061 C CA . LYS B 1 182 ? 25.626 -18.819 -7.823 1 97.95 182 LYS B CA 1
ATOM 4062 C C . LYS B 1 182 ? 24.697 -19.99 -8.127 1 97.95 182 LYS B C 1
ATOM 4064 O O . LYS B 1 182 ? 25.08 -21.151 -7.969 1 97.95 182 LYS B O 1
ATOM 4069 N N . LYS B 1 183 ? 23.507 -19.683 -8.578 1 97.3 183 LYS B N 1
ATOM 4070 C CA . LYS B 1 183 ? 22.548 -20.72 -8.946 1 97.3 183 LYS B CA 1
ATOM 4071 C C . LYS B 1 183 ? 22.754 -21.171 -10.389 1 97.3 183 LYS B C 1
ATOM 4073 O O . LYS B 1 183 ? 22.006 -22.01 -10.896 1 97.3 183 LYS B O 1
ATOM 4078 N N . GLY B 1 184 ? 23.701 -20.48 -11.106 1 96.94 184 GLY B N 1
ATOM 4079 C CA . GLY B 1 184 ? 24.113 -20.981 -12.408 1 96.94 184 GLY B CA 1
ATOM 4080 C C . GLY B 1 184 ? 23.66 -20.101 -13.557 1 96.94 184 GLY B C 1
ATOM 4081 O O . GLY B 1 184 ? 23.913 -20.413 -14.722 1 96.94 184 GLY B O 1
ATOM 4082 N N . CYS B 1 185 ? 22.984 -19.002 -13.259 1 97.98 185 CYS B N 1
ATOM 4083 C CA . CYS B 1 185 ? 22.536 -18.107 -14.32 1 97.98 185 CYS B CA 1
ATOM 4084 C C . CYS B 1 185 ? 23.721 -17.435 -15.004 1 97.98 185 CYS B C 1
ATOM 4086 O O . CYS B 1 185 ? 24.691 -17.058 -14.345 1 97.98 185 CYS B O 1
ATOM 4088 N N . LYS B 1 186 ? 23.606 -17.238 -16.289 1 96.27 186 LYS B N 1
ATOM 4089 C CA . LYS B 1 186 ? 24.713 -16.694 -17.07 1 96.27 186 LYS B CA 1
ATOM 4090 C C . LYS B 1 186 ? 24.283 -15.451 -17.842 1 96.27 186 LYS B C 1
ATOM 4092 O O . LYS B 1 186 ? 25.118 -14.623 -18.211 1 96.27 186 LYS B O 1
ATOM 4097 N N . LYS B 1 187 ? 23.07 -15.423 -18.22 1 98.03 187 LYS B N 1
ATOM 4098 C CA . LYS B 1 187 ? 22.509 -14.263 -18.907 1 98.03 187 LYS B CA 1
ATOM 4099 C C . LYS B 1 187 ? 21.366 -13.648 -18.103 1 98.03 187 LYS B C 1
ATOM 4101 O O . LYS B 1 187 ? 20.23 -14.122 -18.166 1 98.03 187 LYS B O 1
ATOM 4106 N N . ILE B 1 188 ? 21.724 -12.604 -17.466 1 98.58 188 ILE B N 1
ATOM 4107 C CA . ILE B 1 188 ? 20.83 -12.076 -16.441 1 98.58 188 ILE B CA 1
ATOM 4108 C C . ILE B 1 188 ? 20.297 -10.712 -16.874 1 98.58 188 ILE B C 1
ATOM 4110 O O . ILE B 1 188 ? 21.073 -9.785 -17.119 1 98.58 188 ILE B O 1
ATOM 4114 N N . ALA B 1 189 ? 18.984 -10.579 -16.988 1 98.77 189 ALA B N 1
ATOM 4115 C CA . ALA B 1 189 ? 18.324 -9.309 -17.283 1 98.77 189 ALA B CA 1
ATOM 4116 C C . ALA B 1 189 ? 18.006 -8.546 -16 1 98.77 189 ALA B C 1
ATOM 4118 O O . ALA B 1 189 ? 17.964 -9.132 -14.916 1 98.77 189 ALA B O 1
ATOM 4119 N N . ILE B 1 190 ? 17.8 -7.248 -16.162 1 98.66 190 ILE B N 1
ATOM 4120 C CA . ILE B 1 190 ? 17.4 -6.404 -15.042 1 98.66 190 ILE B CA 1
ATOM 4121 C C . ILE B 1 190 ? 16.176 -5.578 -15.43 1 98.66 190 ILE B C 1
ATOM 4123 O O . ILE B 1 190 ? 16.102 -5.05 -16.542 1 98.66 190 ILE B O 1
ATOM 4127 N N . ILE B 1 191 ? 15.205 -5.581 -14.526 1 98.26 191 ILE B N 1
ATOM 4128 C CA . ILE B 1 191 ? 14.037 -4.72 -14.679 1 98.26 191 ILE B CA 1
ATOM 4129 C C . ILE B 1 191 ? 14.092 -3.59 -13.654 1 98.26 191 ILE B C 1
ATOM 4131 O O . ILE B 1 191 ? 13.961 -3.827 -12.45 1 98.26 191 ILE B O 1
ATOM 4135 N N . LEU B 1 192 ? 14.234 -2.387 -14.112 1 96.64 192 LEU B N 1
ATOM 4136 C CA . LEU B 1 192 ? 14.313 -1.182 -13.294 1 96.64 192 LEU B CA 1
ATOM 4137 C C . LEU B 1 192 ? 12.958 -0.485 -13.221 1 96.64 192 LEU B C 1
ATOM 4139 O O . LEU B 1 192 ? 12.029 -0.848 -13.946 1 96.64 192 LEU B O 1
ATOM 4143 N N . GLY B 1 193 ? 12.844 0.401 -12.291 1 91.94 193 GLY B N 1
ATOM 4144 C CA . GLY B 1 193 ? 11.605 1.147 -12.134 1 91.94 193 GLY B CA 1
ATOM 4145 C C . GLY B 1 193 ? 11.372 2.155 -13.244 1 91.94 193 GLY B C 1
ATOM 4146 O O . GLY B 1 193 ? 10.585 1.906 -14.16 1 91.94 193 GLY B O 1
ATOM 4147 N N . THR B 1 194 ? 12.008 3.242 -13.182 1 85.26 194 THR B N 1
ATOM 4148 C CA . THR B 1 194 ? 11.824 4.278 -14.192 1 85.26 194 THR B CA 1
ATOM 4149 C C . THR B 1 194 ? 13.163 4.691 -14.794 1 85.26 194 THR B C 1
ATOM 4151 O O . THR B 1 194 ? 14.215 4.475 -14.188 1 85.26 194 THR B O 1
ATOM 4154 N N . LYS B 1 195 ? 13.013 5.155 -15.967 1 77.76 195 LYS B N 1
ATOM 4155 C CA . LYS B 1 195 ? 14.21 5.622 -16.661 1 77.76 195 LYS B CA 1
ATOM 4156 C C . LYS B 1 195 ? 14.716 6.931 -16.062 1 77.76 195 LYS B C 1
ATOM 4158 O O . LYS B 1 195 ? 15.916 7.212 -16.094 1 77.76 195 LYS B O 1
ATOM 4163 N N . ASP B 1 196 ? 13.759 7.541 -15.526 1 69.86 196 ASP B N 1
ATOM 4164 C CA . ASP B 1 196 ? 14.111 8.879 -15.061 1 69.86 196 ASP B CA 1
ATOM 4165 C C . ASP B 1 196 ? 15.082 8.815 -13.885 1 69.86 196 ASP B C 1
ATOM 4167 O O . ASP B 1 196 ? 15.483 7.728 -13.463 1 69.86 196 ASP B O 1
ATOM 4171 N N . GLU B 1 197 ? 15.555 9.851 -13.383 1 64.11 197 GLU B N 1
ATOM 4172 C CA . GLU B 1 197 ? 16.659 10.181 -12.487 1 64.11 197 GLU B CA 1
ATOM 4173 C C . GLU B 1 197 ? 16.41 9.642 -11.082 1 64.11 197 GLU B C 1
ATOM 4175 O O . GLU B 1 197 ? 16.755 10.291 -10.092 1 64.11 197 GLU B O 1
ATOM 4180 N N . SER B 1 198 ? 15.877 8.353 -11.039 1 78.02 198 SER B N 1
ATOM 4181 C CA . SER B 1 198 ? 15.823 7.753 -9.71 1 78.02 198 SER B CA 1
ATOM 4182 C C . SER B 1 198 ? 17.213 7.35 -9.228 1 78.02 198 SER B C 1
ATOM 4184 O O . SER B 1 198 ? 17.897 6.56 -9.881 1 78.02 198 SER B O 1
ATOM 4186 N N . ILE B 1 199 ? 17.611 7.831 -8.165 1 81.63 199 ILE B N 1
ATOM 4187 C CA . ILE B 1 199 ? 18.921 7.541 -7.591 1 81.63 199 ILE B CA 1
ATOM 4188 C C . ILE B 1 199 ? 18.962 6.093 -7.107 1 81.63 199 ILE B C 1
ATOM 4190 O O . ILE B 1 199 ? 19.992 5.424 -7.221 1 81.63 199 ILE B O 1
ATOM 4194 N N . ILE B 1 200 ? 17.901 5.63 -6.639 1 86.14 200 ILE B N 1
ATOM 4195 C CA . ILE B 1 200 ? 17.82 4.258 -6.149 1 86.14 200 ILE B CA 1
ATOM 4196 C C . ILE B 1 200 ? 18.046 3.285 -7.304 1 86.14 200 ILE B C 1
ATOM 4198 O O . ILE B 1 200 ? 18.839 2.347 -7.188 1 86.14 200 ILE B O 1
ATOM 4202 N N . ASP B 1 201 ? 17.401 3.533 -8.392 1 89.6 201 ASP B N 1
ATOM 4203 C CA . ASP B 1 201 ? 17.566 2.669 -9.557 1 89.6 201 ASP B CA 1
ATOM 4204 C C . ASP B 1 201 ? 19.003 2.709 -10.072 1 89.6 201 ASP B C 1
ATOM 4206 O O . ASP B 1 201 ? 19.553 1.682 -10.473 1 89.6 201 ASP B O 1
ATOM 4210 N N . LYS B 1 202 ? 19.573 3.871 -10.004 1 90.91 202 LYS B N 1
ATOM 4211 C CA . LYS B 1 202 ? 20.951 4.015 -10.463 1 90.91 202 LYS B CA 1
ATOM 4212 C C . LYS B 1 202 ? 21.907 3.202 -9.596 1 90.91 202 LYS B C 1
ATOM 4214 O O . LYS B 1 202 ? 22.81 2.54 -10.112 1 90.91 202 LYS B O 1
ATOM 4219 N N . GLN B 1 203 ? 21.691 3.257 -8.357 1 92.38 203 GLN B N 1
ATOM 4220 C CA . GLN B 1 203 ? 22.564 2.546 -7.429 1 92.38 203 GLN B CA 1
ATOM 4221 C C . GLN B 1 203 ? 22.387 1.036 -7.555 1 92.38 203 GLN B C 1
ATOM 4223 O O . GLN B 1 203 ? 23.367 0.288 -7.548 1 92.38 203 GLN B O 1
ATOM 4228 N N . ARG B 1 204 ? 21.187 0.594 -7.682 1 94.86 204 ARG B N 1
ATOM 4229 C CA . ARG B 1 204 ? 20.944 -0.835 -7.855 1 94.86 204 ARG B CA 1
ATOM 4230 C C . ARG B 1 204 ? 21.498 -1.327 -9.187 1 94.86 204 ARG B C 1
ATOM 4232 O O . ARG B 1 204 ? 22.051 -2.427 -9.267 1 94.86 204 ARG B O 1
ATOM 4239 N N . PHE B 1 205 ? 21.358 -0.478 -10.183 1 96.37 205 PHE B N 1
ATOM 4240 C CA . PHE B 1 205 ? 21.935 -0.794 -11.484 1 96.37 205 PHE B CA 1
ATOM 4241 C C . PHE B 1 205 ? 23.453 -0.903 -11.391 1 96.37 205 PHE B C 1
ATOM 4243 O O . PHE B 1 205 ? 24.055 -1.788 -12.003 1 96.37 205 PHE B O 1
ATOM 4250 N N . LYS B 1 206 ? 24.055 -0 -10.636 1 95.62 206 LYS B N 1
ATOM 4251 C CA . LYS B 1 206 ? 25.498 -0.06 -10.417 1 95.62 206 LYS B CA 1
ATOM 4252 C C . LYS B 1 206 ? 25.9 -1.38 -9.765 1 95.62 206 LYS B C 1
ATOM 4254 O O . LYS B 1 206 ? 26.907 -1.983 -10.142 1 95.62 206 LYS B O 1
ATOM 4259 N N . GLY B 1 207 ? 25.107 -1.802 -8.777 1 97.76 207 GLY B N 1
ATOM 4260 C CA . GLY B 1 207 ? 25.366 -3.087 -8.147 1 97.76 207 GLY B CA 1
ATOM 4261 C C . GLY B 1 207 ? 25.279 -4.253 -9.114 1 97.76 207 GLY B C 1
ATOM 4262 O O . GLY B 1 207 ? 26.129 -5.147 -9.095 1 97.76 207 GLY B O 1
ATOM 4263 N N . TYR B 1 208 ? 24.286 -4.187 -10.019 1 98.29 208 TYR B N 1
ATOM 4264 C CA . TYR B 1 208 ? 24.085 -5.174 -11.074 1 98.29 208 TYR B CA 1
ATOM 4265 C C . TYR B 1 208 ? 25.295 -5.238 -11.999 1 98.29 208 TYR B C 1
ATOM 4267 O O . TYR B 1 208 ? 25.858 -6.312 -12.22 1 98.29 208 TYR B O 1
ATOM 4275 N N . LYS B 1 209 ? 25.732 -4.132 -12.436 1 98.1 209 LYS B N 1
ATOM 4276 C CA . LYS B 1 209 ? 26.863 -4.072 -13.357 1 98.1 209 LYS B CA 1
ATOM 4277 C C . LYS B 1 209 ? 28.145 -4.557 -12.685 1 98.1 209 LYS B C 1
ATOM 4279 O O . LYS B 1 209 ? 28.928 -5.292 -13.289 1 98.1 209 LYS B O 1
ATOM 4284 N N . LYS B 1 210 ? 28.355 -4.138 -11.479 1 97.94 210 LYS B N 1
ATOM 4285 C CA . LYS B 1 210 ? 29.572 -4.475 -10.745 1 97.94 210 LYS B CA 1
ATOM 4286 C C . LYS B 1 210 ? 29.71 -5.985 -10.573 1 97.94 210 LYS B C 1
ATOM 4288 O O . LYS B 1 210 ? 30.777 -6.548 -10.826 1 97.94 210 LYS B O 1
ATOM 4293 N N . ILE B 1 211 ? 28.631 -6.634 -10.174 1 98.22 211 ILE B N 1
ATOM 4294 C CA . ILE B 1 211 ? 28.707 -8.06 -9.874 1 98.22 211 ILE B CA 1
ATOM 4295 C C . ILE B 1 211 ? 28.861 -8.853 -11.17 1 98.22 211 ILE B C 1
ATOM 4297 O O . ILE B 1 211 ? 29.52 -9.895 -11.192 1 98.22 211 ILE B O 1
ATOM 4301 N N . LEU B 1 212 ? 28.274 -8.38 -12.293 1 98.17 212 LEU B N 1
ATOM 4302 C CA . LEU B 1 212 ? 28.515 -9.011 -13.585 1 98.17 212 LEU B CA 1
ATOM 4303 C C . LEU B 1 212 ? 29.996 -8.958 -13.948 1 98.17 212 LEU B C 1
ATOM 4305 O O . LEU B 1 212 ? 30.583 -9.975 -14.326 1 98.17 212 LEU B O 1
ATOM 4309 N N . SER B 1 213 ? 30.541 -7.803 -13.752 1 97.7 213 SER B N 1
ATOM 4310 C CA . SER B 1 213 ? 31.951 -7.601 -14.068 1 97.7 213 SER B CA 1
ATOM 4311 C C . SER B 1 213 ? 32.844 -8.48 -13.198 1 97.7 213 SER B C 1
ATOM 4313 O O . SER B 1 213 ? 33.784 -9.103 -13.696 1 97.7 213 SER B O 1
ATOM 4315 N N . GLU B 1 214 ? 32.568 -8.564 -11.951 1 97.68 214 GLU B N 1
ATOM 4316 C CA . GLU B 1 214 ? 33.352 -9.35 -11.003 1 97.68 214 GLU B CA 1
ATOM 4317 C C . GLU B 1 214 ? 33.317 -10.834 -11.355 1 97.68 214 GLU B C 1
ATOM 4319 O O . GLU B 1 214 ? 34.226 -11.585 -10.994 1 97.68 214 GLU B O 1
ATOM 4324 N N . ASN B 1 215 ? 32.311 -11.226 -12.04 1 97.54 215 ASN B N 1
ATOM 4325 C CA . ASN B 1 215 ? 32.166 -12.634 -12.394 1 97.54 215 ASN B CA 1
ATOM 4326 C C . ASN B 1 215 ? 32.432 -12.868 -13.879 1 97.54 215 ASN B C 1
ATOM 4328 O O . ASN B 1 215 ? 32.131 -13.941 -14.405 1 97.54 215 ASN B O 1
ATOM 4332 N N . LYS B 1 216 ? 32.834 -11.822 -14.577 1 97.04 216 LYS B N 1
ATOM 4333 C CA . LYS B 1 216 ? 33.232 -11.871 -15.98 1 97.04 216 LYS B CA 1
ATOM 4334 C C . LYS B 1 216 ? 32.049 -12.231 -16.875 1 97.04 216 LYS B C 1
ATOM 4336 O O . LYS B 1 216 ? 32.194 -13.006 -17.822 1 97.04 216 LYS B O 1
ATOM 4341 N N . ILE B 1 217 ? 30.899 -11.818 -16.475 1 96.98 217 ILE B N 1
ATOM 4342 C CA . ILE B 1 217 ? 29.71 -11.931 -17.312 1 96.98 217 ILE B CA 1
ATOM 4343 C C . ILE B 1 217 ? 29.536 -10.657 -18.136 1 96.98 217 ILE B C 1
ATOM 4345 O O . ILE B 1 217 ? 29.612 -9.549 -17.6 1 96.98 217 ILE B O 1
ATOM 4349 N N . GLU B 1 218 ? 29.34 -10.819 -19.358 1 93.82 218 GLU B N 1
ATOM 4350 C CA . GLU B 1 218 ? 29.273 -9.675 -20.262 1 93.82 218 GLU B CA 1
ATOM 4351 C C . GLU B 1 218 ? 28 -8.864 -20.033 1 93.82 218 GLU B C 1
ATOM 4353 O O . GLU B 1 218 ? 26.906 -9.427 -19.95 1 93.82 218 GLU B O 1
ATOM 4358 N N . PHE B 1 219 ? 28.219 -7.644 -19.887 1 95.49 219 PHE B N 1
ATOM 4359 C CA . PHE B 1 219 ? 27.105 -6.708 -19.791 1 95.49 219 PHE B CA 1
ATOM 4360 C C . PHE B 1 219 ? 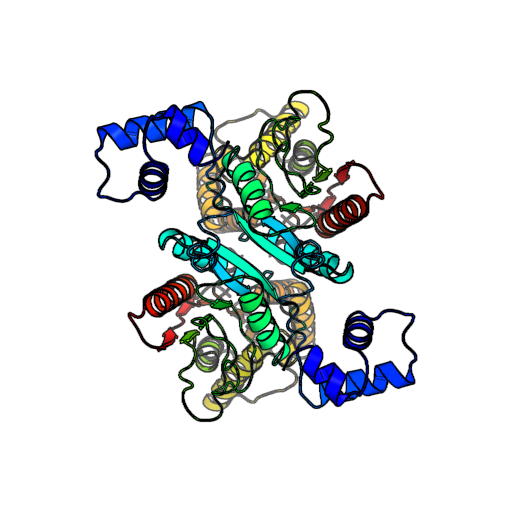26.452 -6.503 -21.153 1 95.49 219 PHE B C 1
ATOM 4362 O O . PHE B 1 219 ? 27.143 -6.366 -22.164 1 95.49 219 PHE B O 1
ATOM 4369 N N . ASN B 1 220 ? 25.148 -6.562 -21.217 1 96.34 220 ASN B N 1
ATOM 4370 C CA . ASN B 1 220 ? 24.375 -6.377 -22.441 1 96.34 220 ASN B CA 1
ATOM 4371 C C . ASN B 1 220 ? 23.247 -5.369 -22.244 1 96.34 220 ASN B C 1
ATOM 4373 O O . ASN B 1 220 ? 22.309 -5.62 -21.485 1 96.34 220 ASN B O 1
ATOM 4377 N N . GLU B 1 221 ? 23.247 -4.31 -22.948 1 95.73 221 GLU B N 1
ATOM 4378 C CA . GLU B 1 221 ? 22.285 -3.221 -22.811 1 95.73 221 GLU B CA 1
ATOM 4379 C C . GLU B 1 221 ? 20.881 -3.671 -23.205 1 95.73 221 GLU B C 1
ATOM 4381 O O . GLU B 1 221 ? 19.889 -3.099 -22.749 1 95.73 221 GLU B O 1
ATOM 4386 N N . ASP B 1 222 ? 20.795 -4.726 -23.985 1 96.35 222 ASP B N 1
ATOM 4387 C CA . ASP B 1 222 ? 19.505 -5.221 -24.455 1 96.35 222 ASP B CA 1
ATOM 4388 C C . ASP B 1 222 ? 18.752 -5.941 -23.339 1 96.35 222 ASP B C 1
ATOM 4390 O O . ASP B 1 222 ? 17.563 -6.235 -23.474 1 96.35 222 ASP B O 1
ATOM 4394 N N . LEU B 1 223 ? 19.471 -6.145 -22.215 1 97.91 223 LEU B N 1
ATOM 4395 C CA . LEU B 1 223 ? 18.881 -6.887 -21.107 1 97.91 223 LEU B CA 1
ATOM 4396 C C . LEU B 1 223 ? 18.402 -5.94 -20.012 1 97.91 223 LEU B C 1
ATOM 4398 O O . LEU B 1 223 ? 18.126 -6.371 -18.889 1 97.91 223 LEU B O 1
ATOM 4402 N N . ILE B 1 224 ? 18.3 -4.627 -20.371 1 97.34 224 ILE B N 1
ATOM 4403 C CA . ILE B 1 224 ? 17.796 -3.609 -19.456 1 97.34 224 ILE B CA 1
ATOM 4404 C C . ILE B 1 224 ? 16.371 -3.224 -19.847 1 97.34 224 ILE B C 1
ATOM 4406 O O . ILE B 1 224 ? 16.093 -2.953 -21.017 1 97.34 224 ILE B O 1
ATOM 4410 N N . ALA B 1 225 ? 15.477 -3.224 -18.893 1 97.36 225 ALA B N 1
ATOM 4411 C CA . ALA B 1 225 ? 14.112 -2.77 -19.142 1 97.36 225 ALA B CA 1
ATOM 4412 C C . ALA B 1 225 ? 13.575 -1.971 -17.958 1 97.36 225 ALA B C 1
ATOM 4414 O O . ALA B 1 225 ? 14.176 -1.966 -16.881 1 97.36 225 ALA B O 1
ATOM 4415 N N . TYR B 1 226 ? 12.474 -1.307 -18.215 1 96.25 226 TYR B N 1
ATOM 4416 C CA . TYR B 1 226 ? 11.852 -0.442 -17.219 1 96.25 226 TYR B CA 1
ATOM 4417 C C . TYR B 1 226 ? 10.392 -0.821 -17.003 1 96.25 226 TYR B C 1
ATOM 4419 O O . TYR B 1 226 ? 9.564 -0.666 -17.904 1 96.25 226 TYR B O 1
ATOM 4427 N N . GLY B 1 227 ? 10.122 -1.283 -15.808 1 94.8 227 GLY B N 1
ATOM 4428 C CA . GLY B 1 227 ? 8.801 -1.809 -15.503 1 94.8 227 GLY B CA 1
ATOM 4429 C C . GLY B 1 227 ? 7.89 -0.791 -14.845 1 94.8 227 GLY B C 1
ATOM 4430 O O . GLY B 1 227 ? 6.739 -1.095 -14.526 1 94.8 227 GLY B O 1
ATOM 4431 N N . GLU B 1 228 ? 8.417 0.338 -14.495 1 89.3 228 GLU B N 1
ATOM 4432 C CA . GLU B 1 228 ? 7.666 1.475 -13.971 1 89.3 228 GLU B CA 1
ATOM 4433 C C . GLU B 1 228 ? 7.078 1.163 -12.598 1 89.3 228 GLU B C 1
ATOM 4435 O O . GLU B 1 228 ? 5.984 1.625 -12.266 1 89.3 228 GLU B O 1
ATOM 4440 N N . TYR B 1 229 ? 7.608 0.275 -11.948 1 88.03 229 TYR B N 1
ATOM 4441 C CA . TYR B 1 229 ? 7.203 -0.122 -10.604 1 88.03 229 TYR B CA 1
ATOM 4442 C C . TYR B 1 229 ? 5.791 -0.695 -10.607 1 88.03 229 TYR B C 1
ATOM 4444 O O . TYR B 1 229 ? 5.047 -0.535 -9.636 1 88.03 229 TYR B O 1
ATOM 4452 N N . THR B 1 230 ? 5.399 -1.283 -11.691 1 89.8 230 THR B N 1
ATOM 4453 C CA . THR B 1 230 ? 4.099 -1.939 -11.783 1 89.8 230 THR B CA 1
ATOM 4454 C C . THR B 1 230 ? 4.257 -3.394 -12.217 1 89.8 230 THR B C 1
ATOM 4456 O O . THR B 1 230 ? 5.21 -3.737 -12.921 1 89.8 230 THR B O 1
ATOM 4459 N N . SER B 1 231 ? 3.314 -4.162 -11.851 1 94.76 231 SER B N 1
ATOM 4460 C CA . SER B 1 231 ? 3.299 -5.54 -12.33 1 94.76 231 SER B CA 1
ATOM 4461 C C . SER B 1 231 ? 3.089 -5.599 -13.839 1 94.76 231 SER B C 1
ATOM 4463 O O . SER B 1 231 ? 3.762 -6.361 -14.536 1 94.76 231 SER B O 1
ATOM 4465 N N . LEU B 1 232 ? 2.199 -4.765 -14.342 1 95.62 232 LEU B N 1
ATOM 4466 C CA . LEU B 1 232 ? 1.903 -4.751 -15.77 1 95.62 232 LEU B CA 1
ATOM 4467 C C . LEU B 1 232 ? 3.136 -4.36 -16.577 1 95.62 232 LEU B C 1
ATOM 4469 O O . LEU B 1 232 ? 3.479 -5.027 -17.557 1 95.62 232 LEU B O 1
ATOM 4473 N N . GLY B 1 233 ? 3.754 -3.287 -16.154 1 96.18 233 GLY B N 1
ATOM 4474 C CA . GLY B 1 233 ? 4.954 -2.859 -16.853 1 96.18 233 GLY B CA 1
ATOM 4475 C C . GLY B 1 233 ? 6.038 -3.92 -16.885 1 96.18 233 GLY B C 1
ATOM 4476 O O . GLY B 1 233 ? 6.637 -4.172 -17.933 1 96.18 233 GLY B O 1
ATOM 4477 N N . ALA B 1 234 ? 6.267 -4.554 -15.784 1 97.82 234 ALA B N 1
ATOM 4478 C CA . ALA B 1 234 ? 7.292 -5.591 -15.705 1 97.82 234 ALA B CA 1
ATOM 4479 C C . ALA B 1 234 ? 6.887 -6.824 -16.507 1 97.82 234 ALA B C 1
ATOM 4481 O O . ALA B 1 234 ? 7.737 -7.495 -17.099 1 97.82 234 ALA B O 1
ATOM 4482 N N . TYR B 1 235 ? 5.6 -7.132 -16.472 1 98.28 235 TYR B N 1
ATOM 4483 C CA . TYR B 1 235 ? 5.066 -8.234 -17.265 1 98.28 235 TYR B CA 1
ATOM 4484 C C . TYR B 1 235 ? 5.383 -8.045 -18.744 1 98.28 235 TYR B C 1
ATOM 4486 O O . TYR B 1 235 ? 5.951 -8.934 -19.382 1 98.28 235 TYR B O 1
ATOM 4494 N N . GLU B 1 236 ? 5.095 -6.911 -19.234 1 98.44 236 GLU B N 1
ATOM 4495 C CA . GLU B 1 236 ? 5.292 -6.606 -20.648 1 98.44 236 GLU B CA 1
ATOM 4496 C C . GLU B 1 236 ? 6.774 -6.607 -21.012 1 98.44 236 GLU B C 1
ATOM 4498 O O . GLU B 1 236 ? 7.165 -7.161 -22.041 1 98.44 236 GLU B O 1
ATOM 4503 N N . GLN B 1 237 ? 7.533 -6.023 -20.156 1 98.27 237 GLN B N 1
ATOM 4504 C CA . GLN B 1 237 ? 8.96 -5.904 -20.435 1 98.27 237 GLN B CA 1
ATOM 4505 C C . GLN B 1 237 ? 9.649 -7.264 -20.37 1 98.27 237 GLN B C 1
ATOM 4507 O O . GLN B 1 237 ? 10.567 -7.538 -21.145 1 98.27 237 GLN B O 1
ATOM 4512 N N . THR B 1 238 ? 9.296 -8.071 -19.459 1 98.54 238 THR B N 1
ATOM 4513 C CA . THR B 1 238 ? 9.862 -9.411 -19.354 1 98.54 238 THR B CA 1
ATOM 4514 C C . THR B 1 238 ? 9.511 -10.244 -20.583 1 98.54 238 THR B C 1
ATOM 4516 O O . THR B 1 238 ? 10.367 -10.942 -21.132 1 98.54 238 THR B O 1
ATOM 4519 N N . LYS B 1 239 ? 8.288 -10.168 -21.011 1 98.31 239 LYS B N 1
ATOM 4520 C CA . LYS B 1 239 ? 7.897 -10.866 -22.233 1 98.31 239 LYS B CA 1
ATOM 4521 C C . LYS B 1 239 ? 8.759 -10.431 -23.415 1 98.31 239 LYS B C 1
ATOM 4523 O O . LYS B 1 239 ? 9.223 -11.267 -24.193 1 98.31 239 LYS B O 1
ATOM 4528 N N . ARG B 1 240 ? 8.938 -9.157 -23.49 1 98.1 240 ARG B N 1
ATOM 4529 C CA . ARG B 1 240 ? 9.751 -8.613 -24.573 1 98.1 240 ARG B CA 1
ATOM 4530 C C . ARG B 1 240 ? 11.177 -9.151 -24.512 1 98.1 240 ARG B C 1
ATOM 4532 O O . ARG B 1 240 ? 11.704 -9.642 -25.512 1 98.1 240 ARG B O 1
ATOM 4539 N N . ILE B 1 241 ? 11.799 -9.124 -23.368 1 98.13 241 ILE B N 1
ATOM 4540 C CA . ILE B 1 241 ? 13.19 -9.524 -23.188 1 98.13 241 ILE B CA 1
ATOM 4541 C C . ILE B 1 241 ? 13.348 -11.007 -23.52 1 98.13 241 ILE B C 1
ATOM 4543 O O . ILE B 1 241 ? 14.261 -11.391 -24.254 1 98.13 241 ILE B O 1
ATOM 4547 N N . LEU B 1 242 ? 12.481 -11.827 -23.047 1 97.69 242 LEU B N 1
ATOM 4548 C CA . LEU B 1 242 ? 12.603 -13.271 -23.215 1 97.69 242 LEU B CA 1
ATOM 4549 C C . LEU B 1 242 ? 12.31 -13.679 -24.655 1 97.69 242 LEU B C 1
ATOM 4551 O O . LEU B 1 242 ? 12.829 -14.688 -25.137 1 97.69 242 LEU B O 1
ATOM 4555 N N . SER B 1 243 ? 11.485 -12.881 -25.304 1 96.17 243 SER B N 1
ATOM 4556 C CA . SER B 1 243 ? 11.169 -13.176 -26.698 1 96.17 243 SER B CA 1
ATOM 4557 C C . SER B 1 243 ? 12.323 -12.794 -27.619 1 96.17 243 SER B C 1
ATOM 4559 O O . SER B 1 243 ? 12.52 -13.414 -28.666 1 96.17 243 SER B O 1
ATOM 4561 N N . THR B 1 244 ? 13.049 -11.785 -27.226 1 95.93 244 THR B N 1
ATOM 4562 C CA . THR B 1 244 ? 14.138 -11.297 -28.065 1 95.93 244 THR B CA 1
ATOM 4563 C C . THR B 1 244 ? 15.463 -11.934 -27.656 1 95.93 244 THR B C 1
ATOM 4565 O O . THR B 1 244 ? 16.426 -11.926 -28.426 1 95.93 244 THR B O 1
ATOM 4568 N N . ASN B 1 245 ? 15.55 -12.416 -26.45 1 95.16 245 ASN B N 1
ATOM 4569 C CA . ASN B 1 245 ? 16.725 -13.078 -25.893 1 95.16 245 ASN B CA 1
ATOM 4570 C C . ASN B 1 245 ? 16.363 -14.41 -25.243 1 95.16 245 ASN B C 1
ATOM 4572 O O . ASN B 1 245 ? 16.277 -14.506 -24.018 1 95.16 245 ASN B O 1
ATOM 4576 N N . ASN B 1 246 ? 16.294 -15.46 -25.992 1 91.95 246 ASN B N 1
ATOM 4577 C CA . ASN B 1 246 ? 15.747 -16.734 -25.537 1 91.95 246 ASN B CA 1
ATOM 4578 C C . ASN B 1 246 ? 16.728 -17.474 -24.632 1 91.95 246 ASN B C 1
ATOM 4580 O O . ASN B 1 246 ? 16.379 -18.492 -24.033 1 91.95 246 ASN B O 1
ATOM 4584 N N . ASP B 1 247 ? 17.906 -16.892 -24.45 1 95.79 247 ASP B N 1
ATOM 4585 C CA . ASP B 1 247 ? 18.9 -17.564 -23.619 1 95.79 247 ASP B CA 1
ATOM 4586 C C . ASP B 1 247 ? 19.023 -16.888 -22.255 1 95.79 247 ASP B C 1
ATOM 4588 O O . ASP B 1 247 ? 19.879 -17.257 -21.448 1 95.79 247 ASP B O 1
ATOM 4592 N N . VAL B 1 248 ? 18.15 -15.918 -22.006 1 98.05 248 VAL B N 1
ATOM 4593 C CA . VAL B 1 248 ? 18.078 -15.33 -20.672 1 98.05 248 VAL B CA 1
ATOM 4594 C C . VAL B 1 248 ? 17.611 -16.382 -19.669 1 98.05 248 VAL B C 1
ATOM 4596 O O . VAL B 1 248 ? 16.604 -17.059 -19.892 1 98.05 248 VAL B O 1
ATOM 4599 N N . ASP B 1 249 ? 18.347 -16.475 -18.631 1 98.42 249 ASP B N 1
ATOM 4600 C CA . ASP B 1 249 ? 18.005 -17.517 -17.668 1 98.42 249 ASP B CA 1
ATOM 4601 C C . ASP B 1 249 ? 17.878 -16.941 -16.259 1 98.42 249 ASP B C 1
ATOM 4603 O O . ASP B 1 249 ? 17.584 -17.67 -15.309 1 98.42 249 ASP B O 1
ATOM 4607 N N . GLY B 1 250 ? 18.095 -15.626 -16.052 1 98.55 250 GLY B N 1
ATOM 4608 C CA . GLY B 1 250 ? 17.912 -14.921 -14.794 1 98.55 250 GLY B CA 1
ATOM 4609 C C . GLY B 1 250 ? 17.341 -13.527 -14.968 1 98.55 250 GLY B C 1
ATOM 4610 O O . GLY B 1 250 ? 17.667 -12.833 -15.934 1 98.55 250 GLY B O 1
ATOM 4611 N N . VAL B 1 251 ? 16.504 -13.119 -14.094 1 98.83 251 VAL B N 1
ATOM 4612 C CA . VAL B 1 251 ? 15.946 -11.771 -14.097 1 98.83 251 VAL B CA 1
ATOM 4613 C C . VAL B 1 251 ? 16.017 -11.18 -12.691 1 98.83 251 VAL B C 1
ATOM 4615 O O . VAL B 1 251 ? 15.533 -11.785 -11.731 1 98.83 251 VAL B O 1
ATOM 4618 N N . PHE B 1 252 ? 16.627 -10.04 -12.554 1 98.86 252 PHE B N 1
ATOM 4619 C CA . PHE B 1 252 ? 16.625 -9.25 -11.329 1 98.86 252 PHE B CA 1
ATOM 4620 C C . PHE B 1 252 ? 15.643 -8.09 -11.435 1 98.86 252 PHE B C 1
ATOM 4622 O O . PHE B 1 252 ? 15.826 -7.187 -12.254 1 98.86 252 PHE B O 1
ATOM 4629 N N . CYS B 1 253 ? 14.602 -8.188 -10.629 1 98.59 253 CYS B N 1
ATOM 4630 C CA . CYS B 1 253 ? 13.645 -7.09 -10.549 1 98.59 253 CYS B CA 1
ATOM 4631 C C . CYS B 1 253 ? 13.932 -6.204 -9.343 1 98.59 253 CYS B C 1
ATOM 4633 O O . CYS B 1 253 ? 13.992 -6.688 -8.211 1 98.59 253 CYS B O 1
ATOM 4635 N N . THR B 1 254 ? 13.963 -4.951 -9.52 1 96.65 254 THR B N 1
ATOM 4636 C CA . THR B 1 254 ? 14.395 -4.051 -8.456 1 96.65 254 THR B CA 1
ATOM 4637 C C . THR B 1 254 ? 13.238 -3.733 -7.514 1 96.65 254 THR B C 1
ATOM 4639 O O . THR B 1 254 ? 13.343 -2.837 -6.673 1 96.65 254 THR B O 1
ATOM 4642 N N . SER B 1 255 ? 12.134 -4.44 -7.655 1 94.51 255 SER B N 1
ATOM 4643 C CA . SER B 1 255 ? 10.994 -4.376 -6.745 1 94.51 255 SER B CA 1
ATOM 4644 C C . SER B 1 255 ? 10.184 -5.667 -6.782 1 94.51 255 SER B C 1
ATOM 4646 O O . SER B 1 255 ? 10.078 -6.31 -7.829 1 94.51 255 SER B O 1
ATOM 4648 N N . ASP B 1 256 ? 9.553 -5.918 -5.695 1 95.31 256 ASP B N 1
ATOM 4649 C CA . ASP B 1 256 ? 8.757 -7.138 -5.604 1 95.31 256 ASP B CA 1
ATOM 4650 C C . ASP B 1 256 ? 7.502 -7.041 -6.468 1 95.31 256 ASP B C 1
ATOM 4652 O O . ASP B 1 256 ? 7.052 -8.041 -7.032 1 95.31 256 ASP B O 1
ATOM 4656 N N . ILE B 1 257 ? 6.93 -5.899 -6.57 1 92.66 257 ILE B N 1
ATOM 4657 C CA . ILE B 1 257 ? 5.748 -5.703 -7.403 1 92.66 257 ILE B CA 1
ATOM 4658 C C . ILE B 1 257 ? 6.08 -6.033 -8.856 1 92.66 257 ILE B C 1
ATOM 4660 O O . ILE B 1 257 ? 5.299 -6.696 -9.542 1 92.66 257 ILE B O 1
ATOM 4664 N N . MET B 1 258 ? 7.199 -5.62 -9.306 1 95.75 258 MET B N 1
ATOM 4665 C CA . MET B 1 258 ? 7.645 -5.919 -10.664 1 95.75 258 MET B CA 1
ATOM 4666 C C . MET B 1 258 ? 8 -7.395 -10.807 1 95.75 258 MET B C 1
ATOM 4668 O O . MET B 1 258 ? 7.749 -8 -11.851 1 95.75 258 MET B O 1
ATOM 4672 N N . ALA B 1 259 ? 8.57 -7.986 -9.735 1 98.01 259 ALA B N 1
ATOM 4673 C CA . ALA B 1 259 ? 8.908 -9.406 -9.774 1 98.01 259 ALA B CA 1
ATOM 4674 C C . ALA B 1 259 ? 7.662 -10.261 -9.982 1 98.01 259 ALA B C 1
ATOM 4676 O O . ALA B 1 259 ? 7.711 -11.285 -10.669 1 98.01 259 ALA B O 1
ATOM 4677 N N . ILE B 1 260 ? 6.566 -9.821 -9.423 1 96.96 260 ILE B N 1
ATOM 4678 C CA . ILE B 1 260 ? 5.3 -10.526 -9.591 1 96.96 260 ILE B CA 1
ATOM 4679 C C . ILE B 1 260 ? 4.899 -10.522 -11.064 1 96.96 260 ILE B C 1
ATOM 4681 O O . ILE B 1 260 ? 4.575 -11.569 -11.629 1 96.96 260 ILE B O 1
ATOM 4685 N N . GLY B 1 261 ? 4.957 -9.356 -11.674 1 97.9 261 GLY B N 1
ATOM 4686 C CA . GLY B 1 261 ? 4.647 -9.248 -13.091 1 97.9 261 GLY B CA 1
ATOM 4687 C C . GLY B 1 261 ? 5.589 -10.049 -13.97 1 97.9 261 GLY B C 1
ATOM 4688 O O . GLY B 1 261 ? 5.153 -10.715 -14.911 1 97.9 261 GLY B O 1
ATOM 4689 N N . ALA B 1 262 ? 6.836 -9.999 -13.635 1 98.6 262 ALA B N 1
ATOM 4690 C CA . ALA B 1 262 ? 7.846 -10.734 -14.392 1 98.6 262 ALA B CA 1
ATOM 4691 C C . ALA B 1 262 ? 7.622 -12.239 -14.288 1 98.6 262 ALA B C 1
ATOM 4693 O O . ALA B 1 262 ? 7.746 -12.962 -15.28 1 98.6 262 ALA B O 1
ATOM 4694 N N . THR B 1 263 ? 7.32 -12.731 -13.102 1 98.36 263 THR B N 1
ATOM 4695 C CA . THR B 1 263 ? 7.072 -14.151 -12.876 1 98.36 263 THR B CA 1
ATOM 4696 C C . THR B 1 263 ? 5.888 -14.632 -13.709 1 98.36 263 THR B C 1
ATOM 4698 O O . THR B 1 263 ? 5.958 -15.684 -14.348 1 98.36 263 THR B O 1
ATOM 4701 N N . LYS B 1 264 ? 4.84 -13.824 -13.703 1 98.07 264 LYS B N 1
ATOM 4702 C CA . LYS B 1 264 ? 3.664 -14.168 -14.497 1 98.07 264 LYS B CA 1
ATOM 4703 C C . LYS B 1 264 ? 4.009 -14.256 -15.981 1 98.07 264 LYS B C 1
ATOM 4705 O O . LYS B 1 264 ? 3.499 -15.124 -16.692 1 98.07 264 LYS B O 1
ATOM 4710 N N . ALA B 1 265 ? 4.806 -13.334 -16.45 1 98.24 265 ALA B N 1
ATOM 4711 C CA . ALA B 1 265 ? 5.226 -13.336 -17.849 1 98.24 265 ALA B CA 1
ATOM 4712 C C . ALA B 1 265 ? 5.929 -14.642 -18.209 1 98.24 265 ALA B C 1
ATOM 4714 O O . ALA B 1 265 ? 5.678 -15.217 -19.27 1 98.24 265 ALA B O 1
ATOM 4715 N N . ILE B 1 266 ? 6.8 -15.154 -17.349 1 98.15 266 ILE B N 1
ATOM 4716 C CA . ILE B 1 266 ? 7.535 -16.393 -17.58 1 98.15 266 ILE B CA 1
ATOM 4717 C C . ILE B 1 266 ? 6.556 -17.557 -17.706 1 98.15 266 ILE B C 1
ATOM 4719 O O . ILE B 1 266 ? 6.657 -18.363 -18.635 1 98.15 266 ILE B O 1
ATOM 4723 N N . PHE B 1 267 ? 5.585 -17.58 -16.834 1 97.03 267 PHE B N 1
ATOM 4724 C CA . PHE B 1 267 ? 4.561 -18.617 -16.888 1 97.03 267 PHE B CA 1
ATOM 4725 C C . PHE B 1 267 ? 3.796 -18.554 -18.205 1 97.03 267 PHE B C 1
ATOM 4727 O O . PHE B 1 267 ? 3.586 -19.579 -18.857 1 97.03 267 PHE B O 1
ATOM 4734 N N . ASP B 1 268 ? 3.449 -17.387 -18.539 1 96.96 268 ASP B N 1
ATOM 4735 C CA . ASP B 1 268 ? 2.594 -17.224 -19.71 1 96.96 268 ASP B CA 1
ATOM 4736 C C . ASP B 1 268 ? 3.346 -17.572 -20.993 1 96.96 268 ASP B C 1
ATOM 4738 O O . ASP B 1 268 ? 2.73 -17.849 -22.024 1 96.96 268 ASP B O 1
ATOM 4742 N N . LEU B 1 269 ? 4.604 -17.568 -20.924 1 97.47 269 LEU B N 1
ATOM 4743 C CA . LEU B 1 269 ? 5.429 -17.946 -22.066 1 97.47 269 LEU B CA 1
ATOM 4744 C C . LEU B 1 269 ? 5.69 -19.449 -22.075 1 97.47 269 LEU B C 1
ATOM 4746 O O . LEU B 1 269 ? 6.405 -19.954 -22.944 1 97.47 269 LEU B O 1
ATOM 4750 N N . GLY B 1 270 ? 5.136 -20.151 -21.073 1 96.59 270 GLY B N 1
ATOM 4751 C CA . GLY B 1 270 ? 5.254 -21.6 -21.018 1 96.59 270 GLY B CA 1
ATOM 4752 C C . GLY B 1 270 ? 6.564 -22.069 -20.412 1 96.59 270 GLY B C 1
ATOM 4753 O O . GLY B 1 270 ? 6.958 -23.223 -20.591 1 96.59 270 GLY B O 1
ATOM 4754 N N . LEU B 1 271 ? 7.261 -21.172 -19.719 1 97.58 271 LEU B N 1
ATOM 4755 C CA . LEU B 1 271 ? 8.541 -21.492 -19.099 1 97.58 271 LEU B CA 1
ATOM 4756 C C . LEU B 1 271 ? 8.365 -21.801 -17.615 1 97.58 271 LEU B C 1
ATOM 4758 O O . LEU B 1 271 ? 7.37 -21.4 -17.008 1 97.58 271 LEU B O 1
ATOM 4762 N N . LYS B 1 272 ? 9.319 -22.488 -17.049 1 97.15 272 LYS B N 1
ATOM 4763 C CA . LYS B 1 272 ? 9.284 -22.838 -15.632 1 97.15 272 LYS B CA 1
ATOM 4764 C C . LYS B 1 272 ? 10.153 -21.891 -14.81 1 97.15 272 LYS B C 1
ATOM 4766 O O . LYS B 1 272 ? 11.355 -21.769 -15.059 1 97.15 272 LYS B O 1
ATOM 4771 N N . VAL B 1 273 ? 9.564 -21.332 -13.859 1 97.68 273 VAL B N 1
ATOM 4772 C CA . VAL B 1 273 ? 10.279 -20.425 -12.968 1 97.68 273 VAL B CA 1
ATOM 4773 C C . VAL B 1 273 ? 11.207 -21.222 -12.055 1 97.68 273 VAL B C 1
ATOM 4775 O O . VAL B 1 273 ? 10.793 -22.216 -11.453 1 97.68 273 VAL B O 1
ATOM 4778 N N . GLY B 1 274 ? 12.421 -20.778 -11.901 1 96.83 274 GLY B N 1
ATOM 4779 C CA . GLY B 1 274 ? 13.399 -21.453 -11.063 1 96.83 274 GLY B CA 1
ATOM 4780 C C . GLY B 1 274 ? 14.145 -22.558 -11.787 1 96.83 274 GLY B C 1
ATOM 4781 O O . GLY B 1 274 ? 15.125 -23.096 -11.268 1 96.83 274 GLY B O 1
ATOM 4782 N N . LYS B 1 275 ? 13.734 -22.864 -12.974 1 96.93 275 LYS B N 1
ATOM 4783 C CA . LYS B 1 275 ? 14.385 -23.892 -13.781 1 96.93 275 LYS B CA 1
ATOM 4784 C C . LYS B 1 275 ? 14.826 -23.333 -15.131 1 96.93 275 LYS B C 1
ATOM 4786 O O . LYS B 1 275 ? 16.019 -23.316 -15.441 1 96.93 275 LYS B O 1
ATOM 4791 N N . ASP B 1 276 ? 13.87 -22.846 -15.914 1 97.79 276 ASP B N 1
ATOM 4792 C CA . ASP B 1 276 ? 14.206 -22.239 -17.198 1 97.79 276 ASP B CA 1
ATOM 4793 C C . ASP B 1 276 ? 14.719 -20.813 -17.014 1 97.79 276 ASP B C 1
ATOM 4795 O O . ASP B 1 276 ? 15.675 -20.4 -17.675 1 97.79 276 ASP B O 1
ATOM 4799 N N . VAL B 1 277 ? 14.001 -20.062 -16.162 1 98.46 277 VAL B N 1
ATOM 4800 C CA . VAL B 1 277 ? 14.365 -18.69 -15.823 1 98.46 277 VAL B CA 1
ATOM 4801 C C . VAL B 1 277 ? 14.226 -18.476 -14.317 1 98.46 277 VAL B C 1
ATOM 4803 O O . VAL B 1 277 ? 13.183 -18.782 -13.734 1 98.46 277 VAL B O 1
ATOM 4806 N N . SER B 1 278 ? 15.264 -18.024 -13.695 1 98.67 278 SER B N 1
ATOM 4807 C CA . SER B 1 278 ? 15.234 -17.697 -12.273 1 98.67 278 SER B CA 1
ATOM 4808 C C . SER B 1 278 ? 14.942 -16.217 -12.052 1 98.67 278 SER B C 1
ATOM 4810 O O . SER B 1 278 ? 15.306 -15.377 -12.878 1 98.67 278 SER B O 1
ATOM 4812 N N . ILE B 1 279 ? 14.281 -15.94 -10.917 1 98.56 279 ILE B N 1
ATOM 4813 C CA . ILE B 1 279 ? 13.884 -14.561 -10.654 1 98.56 279 ILE B CA 1
ATOM 4814 C C . ILE B 1 279 ? 14.237 -14.187 -9.217 1 98.56 279 ILE B C 1
ATOM 4816 O O . ILE B 1 279 ? 14.06 -14.991 -8.298 1 98.56 279 ILE B O 1
ATOM 4820 N N . VAL B 1 280 ? 14.725 -12.983 -9.018 1 98.78 280 VAL B N 1
ATOM 4821 C CA . VAL B 1 280 ? 14.937 -12.387 -7.703 1 98.78 280 VAL B CA 1
ATOM 4822 C C . VAL B 1 280 ? 14.302 -10.999 -7.656 1 98.78 280 VAL B C 1
ATOM 4824 O O . VAL B 1 280 ? 14.416 -10.225 -8.609 1 98.78 280 VAL B O 1
ATOM 4827 N N . GLY B 1 281 ? 13.571 -10.763 -6.621 1 98.32 281 GLY B N 1
ATOM 4828 C CA . GLY B 1 281 ? 12.98 -9.454 -6.391 1 98.32 281 GLY B CA 1
ATOM 4829 C C . GLY B 1 281 ? 13.728 -8.635 -5.356 1 98.32 281 GLY B C 1
ATOM 4830 O O . GLY B 1 281 ? 14.863 -8.96 -5.001 1 98.32 281 GLY B O 1
ATOM 4831 N N . PHE B 1 282 ? 13.1 -7.506 -4.924 1 97.09 282 PHE B N 1
ATOM 4832 C CA . PHE B 1 282 ? 13.679 -6.564 -3.973 1 97.09 282 PHE B CA 1
ATOM 4833 C C . PHE B 1 282 ? 12.59 -5.889 -3.148 1 97.09 282 PHE B C 1
ATOM 4835 O O . PHE B 1 282 ? 11.542 -5.517 -3.679 1 97.09 282 PHE B O 1
ATOM 4842 N N . ASP B 1 283 ? 12.855 -5.706 -1.827 1 93.86 283 ASP B N 1
ATOM 4843 C CA . ASP B 1 283 ? 12.014 -5.023 -0.849 1 93.86 283 ASP B CA 1
ATOM 4844 C C . ASP B 1 283 ? 11.647 -5.953 0.305 1 93.86 283 ASP B C 1
ATOM 4846 O O . ASP B 1 283 ? 11.501 -5.508 1.446 1 93.86 283 ASP B O 1
ATOM 4850 N N . GLY B 1 284 ? 11.41 -7.199 -0.009 1 94.49 284 GLY B N 1
ATOM 4851 C CA . GLY B 1 284 ? 11.066 -8.155 1.032 1 94.49 284 GLY B CA 1
ATOM 4852 C C . GLY B 1 284 ? 9.619 -8.057 1.477 1 94.49 284 GLY B C 1
ATOM 4853 O O . GLY B 1 284 ? 9.323 -8.164 2.669 1 94.49 284 GLY B O 1
ATOM 4854 N N . MET B 1 285 ? 8.701 -7.893 0.542 1 90.16 285 MET B N 1
ATOM 4855 C CA . MET B 1 285 ? 7.282 -7.813 0.874 1 90.16 285 MET B CA 1
ATOM 4856 C C . MET B 1 285 ? 6.729 -9.188 1.234 1 90.16 285 MET B C 1
ATOM 4858 O O . MET B 1 285 ? 7.116 -10.193 0.635 1 90.16 285 MET B O 1
ATOM 4862 N N . ASP B 1 286 ? 5.709 -9.224 2.042 1 87.36 286 ASP B N 1
ATOM 4863 C CA . ASP B 1 286 ? 5.145 -10.484 2.516 1 87.36 286 ASP B CA 1
ATOM 4864 C C . ASP B 1 286 ? 4.455 -11.239 1.382 1 87.36 286 ASP B C 1
ATOM 4866 O O . ASP B 1 286 ? 4.537 -12.467 1.306 1 87.36 286 ASP B O 1
ATOM 4870 N N . MET B 1 287 ? 3.851 -10.529 0.516 1 89.1 287 MET B N 1
ATOM 4871 C CA . MET B 1 287 ? 3.014 -11.138 -0.513 1 89.1 287 MET B CA 1
ATOM 4872 C C . MET B 1 287 ? 3.836 -12.062 -1.406 1 89.1 287 MET B C 1
ATOM 4874 O O . MET B 1 287 ? 3.324 -13.063 -1.909 1 89.1 287 MET B O 1
ATOM 4878 N N . VAL B 1 288 ? 5.103 -11.773 -1.619 1 94.42 288 VAL B N 1
ATOM 4879 C CA . VAL B 1 288 ? 5.902 -12.561 -2.552 1 94.42 288 VAL B CA 1
ATOM 4880 C C . VAL B 1 288 ? 6.24 -13.913 -1.928 1 94.42 288 VAL B C 1
ATOM 4882 O O . VAL B 1 288 ? 6.522 -14.879 -2.64 1 94.42 288 VAL B O 1
ATOM 4885 N N . LYS B 1 289 ? 6.214 -13.971 -0.564 1 95.11 289 LYS B N 1
ATOM 4886 C CA . LYS B 1 289 ? 6.415 -15.239 0.132 1 95.11 289 LYS B CA 1
ATOM 4887 C C . LYS B 1 289 ? 5.235 -16.181 -0.09 1 95.11 289 LYS B C 1
ATOM 4889 O O . LYS B 1 289 ? 5.382 -17.401 0.002 1 95.11 289 LYS B O 1
ATOM 4894 N N . PHE B 1 290 ? 4.11 -15.559 -0.474 1 96.48 290 PHE B N 1
ATOM 4895 C CA . PHE B 1 290 ? 2.888 -16.34 -0.627 1 96.48 290 PHE B CA 1
ATOM 4896 C C . PHE B 1 290 ? 2.495 -16.447 -2.096 1 96.48 290 PHE B C 1
ATOM 4898 O O . PHE B 1 290 ? 1.404 -16.924 -2.418 1 96.48 290 PHE B O 1
ATOM 4905 N N . TYR B 1 291 ? 3.333 -15.928 -2.932 1 96.16 291 TYR B N 1
ATOM 4906 C CA . TYR B 1 291 ? 3.187 -16.199 -4.358 1 96.16 291 TYR B CA 1
ATOM 4907 C C . TYR B 1 291 ? 3.551 -17.644 -4.679 1 96.16 291 TYR B C 1
ATOM 4909 O O . TYR B 1 291 ? 4.336 -18.267 -3.96 1 96.16 291 TYR B O 1
ATOM 4917 N N . ASN B 1 292 ? 2.921 -18.271 -5.743 1 93.46 292 ASN B N 1
ATOM 4918 C CA . ASN B 1 292 ? 3.284 -19.623 -6.153 1 93.46 292 ASN B CA 1
ATOM 4919 C C . ASN B 1 292 ? 3.919 -19.637 -7.541 1 93.46 292 ASN B C 1
ATOM 4921 O O . ASN B 1 292 ? 3.235 -19.429 -8.544 1 93.46 292 ASN B O 1
ATOM 4925 N N . PRO B 1 293 ? 5.201 -19.997 -7.623 1 95.13 293 PRO B N 1
ATOM 4926 C CA . PRO B 1 293 ? 6.145 -20.3 -6.545 1 95.13 293 PRO B CA 1
ATOM 4927 C C . PRO B 1 293 ? 6.559 -19.06 -5.757 1 95.13 293 PRO B C 1
ATOM 4929 O O . PRO B 1 293 ? 6.51 -17.945 -6.282 1 95.13 293 PRO B O 1
ATOM 4932 N N . SER B 1 294 ? 6.94 -19.249 -4.483 1 97.1 294 SER B N 1
ATOM 4933 C CA . SER B 1 294 ? 7.417 -18.119 -3.692 1 97.1 294 SER B CA 1
ATOM 4934 C C . SER B 1 294 ? 8.588 -17.422 -4.376 1 97.1 294 SER B C 1
ATOM 4936 O O . SER B 1 294 ? 9.471 -18.079 -4.93 1 97.1 294 SER B O 1
ATOM 4938 N N . ILE B 1 295 ? 8.652 -16.169 -4.304 1 98.15 295 ILE B N 1
ATOM 4939 C CA . ILE B 1 295 ? 9.637 -15.392 -5.049 1 98.15 295 ILE B CA 1
ATOM 4940 C C . ILE B 1 295 ? 10.811 -15.039 -4.139 1 98.15 295 ILE B C 1
ATOM 4942 O O . ILE B 1 295 ? 10.618 -14.503 -3.045 1 98.15 295 ILE B O 1
ATOM 4946 N N . THR B 1 296 ? 12.043 -15.375 -4.549 1 98.69 296 THR B N 1
ATOM 4947 C CA . THR B 1 296 ? 13.266 -14.954 -3.874 1 98.69 296 THR B CA 1
ATOM 4948 C C . THR B 1 296 ? 13.399 -13.434 -3.893 1 98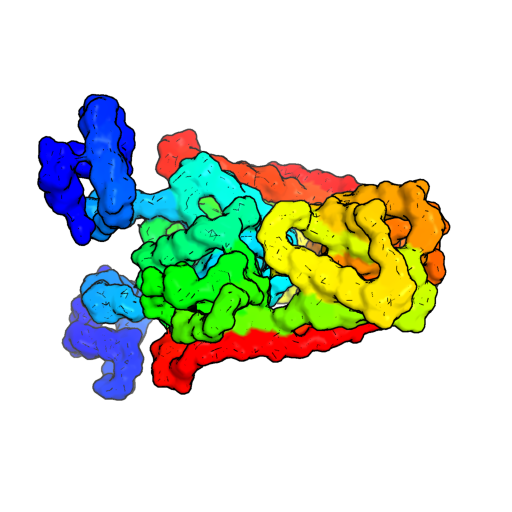.69 296 THR B C 1
ATOM 4950 O O . THR B 1 296 ? 13.133 -12.795 -4.914 1 98.69 296 THR B O 1
ATOM 4953 N N . THR B 1 297 ? 13.776 -12.829 -2.736 1 98.55 297 THR B N 1
ATOM 4954 C CA . THR B 1 297 ? 13.805 -11.372 -2.692 1 98.55 297 THR B CA 1
ATOM 4955 C C . THR B 1 297 ? 14.799 -10.882 -1.643 1 98.55 297 THR B C 1
ATOM 4957 O O . THR B 1 297 ? 15.064 -11.576 -0.66 1 98.55 297 THR B O 1
ATOM 4960 N N . VAL B 1 298 ? 15.382 -9.725 -1.894 1 98.42 298 VAL B N 1
ATOM 4961 C CA . VAL B 1 298 ? 16.169 -9.024 -0.884 1 98.42 298 VAL B CA 1
ATOM 4962 C C . VAL B 1 298 ? 15.239 -8.391 0.148 1 98.42 298 VAL B C 1
ATOM 4964 O O . VAL B 1 298 ? 14.357 -7.603 -0.202 1 98.42 298 VAL B O 1
ATOM 4967 N N . VAL B 1 299 ? 15.433 -8.736 1.368 1 97.46 299 VAL B N 1
ATOM 4968 C CA . VAL B 1 299 ? 14.589 -8.24 2.45 1 97.46 299 VAL B CA 1
ATOM 4969 C C . VAL B 1 299 ? 15.242 -7.021 3.097 1 97.46 299 VAL B C 1
ATOM 4971 O O . VAL B 1 299 ? 16.342 -7.116 3.645 1 97.46 299 VAL B O 1
ATOM 4974 N N . GLN B 1 300 ? 14.606 -5.908 2.974 1 95.99 300 GLN B N 1
ATOM 4975 C CA . GLN B 1 300 ? 15.036 -4.713 3.694 1 95.99 300 GLN B CA 1
ATOM 4976 C C . GLN B 1 300 ? 14.524 -4.723 5.131 1 95.99 300 GLN B C 1
ATOM 4978 O O . GLN B 1 300 ? 13.416 -5.192 5.398 1 95.99 300 GLN B O 1
ATOM 4983 N N . PRO B 1 301 ? 15.327 -4.248 6.008 1 95.69 301 PRO B N 1
ATOM 4984 C CA . PRO B 1 301 ? 14.87 -4.171 7.398 1 95.69 301 PRO B CA 1
ATOM 4985 C C . PRO B 1 301 ? 13.938 -2.987 7.648 1 95.69 301 PRO B C 1
ATOM 4987 O O . PRO B 1 301 ? 14.278 -2.08 8.412 1 95.69 301 PRO B O 1
ATOM 4990 N N . ARG B 1 302 ? 12.82 -3.015 7.129 1 92.45 302 ARG B N 1
ATOM 4991 C CA . ARG B 1 302 ? 11.878 -1.902 7.065 1 92.45 302 ARG B CA 1
ATOM 4992 C C . ARG B 1 302 ? 11.483 -1.439 8.463 1 92.45 302 ARG B C 1
ATOM 4994 O O . ARG B 1 302 ? 11.501 -0.241 8.754 1 92.45 302 ARG B O 1
ATOM 5001 N N . ASP B 1 303 ? 11.086 -2.387 9.323 1 92.42 303 ASP B N 1
ATOM 5002 C CA . ASP B 1 303 ? 10.627 -2.034 10.663 1 92.42 303 ASP B CA 1
ATOM 5003 C C . ASP B 1 303 ? 11.757 -1.418 11.486 1 92.42 303 ASP B C 1
ATOM 5005 O O . ASP B 1 303 ? 11.543 -0.445 12.213 1 92.42 303 ASP B O 1
ATOM 5009 N N . GLU B 1 304 ? 12.887 -1.985 11.32 1 96.28 304 GLU B N 1
ATOM 5010 C CA . GLU B 1 304 ? 14.051 -1.459 12.026 1 96.28 304 GLU B CA 1
ATOM 5011 C C . GLU B 1 304 ? 14.418 -0.066 11.524 1 96.28 304 GLU B C 1
ATOM 5013 O O . GLU B 1 304 ? 14.743 0.82 12.318 1 96.28 304 GLU B O 1
ATOM 5018 N N . MET B 1 305 ? 14.394 0.089 10.248 1 95.98 305 MET B N 1
ATOM 5019 C CA . MET B 1 305 ? 14.695 1.384 9.646 1 95.98 305 MET B CA 1
ATOM 5020 C C . MET B 1 305 ? 13.734 2.456 10.151 1 95.98 305 MET B C 1
ATOM 5022 O O . MET B 1 305 ? 14.161 3.545 10.538 1 95.98 305 MET B O 1
ATOM 5026 N N . ALA B 1 306 ? 12.5 2.096 10.148 1 94.64 306 ALA B N 1
ATOM 5027 C CA . ALA B 1 306 ? 11.467 3.028 10.594 1 94.64 306 ALA B CA 1
ATOM 5028 C C . ALA B 1 306 ? 11.633 3.364 12.074 1 94.64 306 ALA B C 1
ATOM 5030 O O . ALA B 1 306 ? 11.631 4.538 12.454 1 94.64 306 ALA B O 1
ATOM 5031 N N . SER B 1 307 ? 11.818 2.355 12.875 1 96.46 307 SER B N 1
ATOM 5032 C CA . SER B 1 307 ? 11.938 2.53 14.319 1 96.46 307 SER B CA 1
ATOM 5033 C C . SER B 1 307 ? 13.173 3.351 14.675 1 96.46 307 SER B C 1
ATOM 5035 O O . SER B 1 307 ? 13.091 4.294 15.464 1 96.46 307 SER B O 1
ATOM 5037 N N . LEU B 1 308 ? 14.268 3.005 14.064 1 96.88 308 LEU B N 1
ATOM 5038 C CA . LEU B 1 308 ? 15.518 3.708 14.33 1 96.88 308 LEU B CA 1
ATOM 5039 C C . LEU B 1 308 ? 15.433 5.16 13.872 1 96.88 308 LEU B C 1
ATOM 5041 O O . LEU B 1 308 ? 15.951 6.057 14.54 1 96.88 308 LEU B O 1
ATOM 5045 N N . GLY B 1 309 ? 14.827 5.334 12.704 1 97.07 309 GLY B N 1
ATOM 5046 C CA . GLY B 1 309 ? 14.658 6.691 12.21 1 97.07 309 GLY B CA 1
ATOM 5047 C C . GLY B 1 309 ? 13.902 7.587 13.173 1 97.07 309 GLY B C 1
ATOM 5048 O O . GLY B 1 309 ? 14.313 8.721 13.426 1 97.07 309 GLY B O 1
ATOM 5049 N N . VAL B 1 310 ? 12.835 7.101 13.753 1 97.01 310 VAL B N 1
ATOM 5050 C CA . VAL B 1 310 ? 12.032 7.872 14.696 1 97.01 310 VAL B CA 1
ATOM 5051 C C . VAL B 1 310 ? 12.81 8.074 15.994 1 97.01 310 VAL B C 1
ATOM 5053 O O . VAL B 1 310 ? 12.795 9.164 16.571 1 97.01 310 VAL B O 1
ATOM 5056 N N . ASP B 1 311 ? 13.5 7.025 16.455 1 97.61 311 ASP B N 1
ATOM 5057 C CA . ASP B 1 311 ? 14.295 7.131 17.674 1 97.61 311 ASP B CA 1
ATOM 5058 C C . ASP B 1 311 ? 15.335 8.243 17.556 1 97.61 311 ASP B C 1
ATOM 5060 O O . ASP B 1 311 ? 15.493 9.052 18.473 1 97.61 311 ASP B O 1
ATOM 5064 N N . ILE B 1 312 ? 16.005 8.286 16.45 1 97.42 312 ILE B N 1
ATOM 5065 C CA . ILE B 1 312 ? 17.015 9.31 16.208 1 97.42 312 ILE B CA 1
ATOM 5066 C C . ILE B 1 312 ? 16.365 10.692 16.238 1 97.42 312 ILE B C 1
ATOM 5068 O O . ILE B 1 312 ? 16.881 11.614 16.874 1 97.42 312 ILE B O 1
ATOM 5072 N N . LEU B 1 313 ? 15.251 10.805 15.567 1 97.44 313 LEU B N 1
ATOM 5073 C CA . LEU B 1 313 ? 14.561 12.089 15.502 1 97.44 313 LEU B CA 1
ATOM 5074 C C . LEU B 1 313 ? 14.173 12.568 16.897 1 97.44 313 LEU B C 1
ATOM 5076 O O . LEU B 1 313 ? 14.406 13.727 17.246 1 97.44 313 LEU B O 1
ATOM 5080 N N . VAL B 1 314 ? 13.577 11.699 17.677 1 96.8 314 VAL B N 1
ATOM 5081 C CA . VAL B 1 314 ? 13.111 12.049 19.015 1 96.8 314 VAL B CA 1
ATOM 5082 C C . VAL B 1 314 ? 14.298 12.461 19.883 1 96.8 314 VAL B C 1
ATOM 5084 O O . VAL B 1 314 ? 14.214 13.433 20.638 1 96.8 314 VAL B O 1
ATOM 5087 N N . ASP B 1 315 ? 15.377 11.734 19.75 1 97.19 315 ASP B N 1
ATOM 5088 C CA . ASP B 1 315 ? 16.585 12.086 20.49 1 97.19 315 ASP B CA 1
ATOM 5089 C C . ASP B 1 315 ? 17.091 13.469 20.089 1 97.19 315 ASP B C 1
ATOM 5091 O O . ASP B 1 315 ? 17.567 14.23 20.934 1 97.19 315 ASP B O 1
ATOM 5095 N N . LEU B 1 316 ? 17.044 13.792 18.826 1 96.39 316 LEU B N 1
ATOM 5096 C CA . LEU B 1 316 ? 17.469 15.098 18.334 1 96.39 316 LEU B CA 1
ATOM 5097 C C . LEU B 1 316 ? 16.568 16.203 18.878 1 96.39 316 LEU B C 1
ATOM 5099 O O . LEU B 1 316 ? 17.052 17.267 19.27 1 96.39 316 LEU B O 1
ATOM 5103 N N . ILE B 1 317 ? 15.258 15.911 18.872 1 94.54 317 ILE B N 1
ATOM 5104 C CA . ILE B 1 317 ? 14.287 16.875 19.376 1 94.54 317 ILE B CA 1
ATOM 5105 C C . ILE B 1 317 ? 14.569 17.171 20.848 1 94.54 317 ILE B C 1
ATOM 5107 O O . ILE B 1 317 ? 14.467 18.319 21.287 1 94.54 317 ILE B O 1
ATOM 5111 N N . LYS B 1 318 ? 14.987 16.184 21.544 1 94.03 318 LYS B N 1
ATOM 5112 C CA . LYS B 1 318 ? 15.238 16.318 22.976 1 94.03 318 LYS B CA 1
ATOM 5113 C C . LYS B 1 318 ? 16.681 16.737 23.243 1 94.03 318 LYS B C 1
ATOM 5115 O O . LYS B 1 318 ? 17.13 16.737 24.392 1 94.03 318 LYS B O 1
ATOM 5120 N N . ASN B 1 319 ? 17.426 16.937 22.262 1 93.3 319 ASN B N 1
ATOM 5121 C CA . ASN B 1 319 ? 18.821 17.355 22.343 1 93.3 319 ASN B CA 1
ATOM 5122 C C . ASN B 1 319 ? 19.676 16.317 23.063 1 93.3 319 ASN B C 1
ATOM 5124 O O . ASN B 1 319 ? 20.527 16.668 23.883 1 93.3 319 ASN B O 1
ATOM 5128 N N . LYS B 1 320 ? 19.368 15.06 22.786 1 91.95 320 LYS B N 1
ATOM 5129 C CA . LYS B 1 320 ? 20.081 13.966 23.439 1 91.95 320 LYS B CA 1
ATOM 5130 C C . LYS B 1 320 ? 21.094 13.328 22.494 1 91.95 320 LYS B C 1
ATOM 5132 O O . LYS B 1 320 ? 21.831 12.42 22.886 1 91.95 320 LYS B O 1
ATOM 5137 N N . SER B 1 321 ? 21.075 13.709 21.303 1 90.16 321 SER B N 1
ATOM 5138 C CA . SER B 1 321 ? 21.965 13.095 20.323 1 90.16 321 SER B CA 1
ATOM 5139 C C . SER B 1 321 ? 22.324 14.076 19.212 1 90.16 321 SER B C 1
ATOM 5141 O O . SER B 1 321 ? 21.725 15.148 19.106 1 90.16 321 SER B O 1
ATOM 5143 N N . GLU B 1 322 ? 23.332 13.713 18.482 1 92.23 322 GLU B N 1
ATOM 5144 C CA . GLU B 1 322 ? 23.716 14.417 17.262 1 92.23 322 GLU B CA 1
ATOM 5145 C C . GLU B 1 322 ? 23.234 13.673 16.02 1 92.23 322 GLU B C 1
ATOM 5147 O O . GLU B 1 322 ? 22.7 12.566 16.121 1 92.23 322 GLU B O 1
ATOM 5152 N N . HIS B 1 323 ? 23.411 14.294 14.945 1 92.91 323 HIS B N 1
ATOM 5153 C CA . HIS B 1 323 ? 23.035 13.664 13.684 1 92.91 323 HIS B CA 1
ATOM 5154 C C . HIS B 1 323 ? 23.883 12.426 13.412 1 92.91 323 HIS B C 1
ATOM 5156 O O . HIS B 1 323 ? 25.082 12.415 13.699 1 92.91 323 HIS B O 1
ATOM 5162 N N . LYS B 1 324 ? 23.18 11.407 12.93 1 92.42 324 LYS B N 1
ATOM 5163 C CA . LYS B 1 324 ? 23.826 10.134 12.625 1 92.42 324 LYS B CA 1
ATOM 5164 C C . LYS B 1 324 ? 23.373 9.597 11.271 1 92.42 324 LYS B C 1
ATOM 5166 O O . LYS B 1 324 ? 22.28 9.922 10.802 1 92.42 324 LYS B O 1
ATOM 5171 N N . HIS B 1 325 ? 24.291 8.887 10.709 1 92.54 325 HIS B N 1
ATOM 5172 C CA . HIS B 1 325 ? 24.003 8.177 9.468 1 92.54 325 HIS B CA 1
ATOM 5173 C C . HIS B 1 325 ? 24.228 6.677 9.627 1 92.54 325 HIS B C 1
ATOM 5175 O O . HIS B 1 325 ? 25.362 6.232 9.819 1 92.54 325 HIS B O 1
ATOM 5181 N N . ILE B 1 326 ? 23.114 5.913 9.561 1 93.78 326 ILE B N 1
ATOM 5182 C CA . ILE B 1 326 ? 23.182 4.485 9.851 1 93.78 326 ILE B CA 1
ATOM 5183 C C . ILE B 1 326 ? 22.812 3.687 8.603 1 93.78 326 ILE B C 1
ATOM 5185 O O . ILE B 1 326 ? 21.818 3.989 7.938 1 93.78 326 ILE B O 1
ATOM 5189 N N . GLU B 1 327 ? 23.59 2.748 8.265 1 94.57 327 GLU B N 1
ATOM 5190 C CA . GLU B 1 327 ? 23.31 1.778 7.211 1 94.57 327 GLU B CA 1
ATOM 5191 C C . GLU B 1 327 ? 23.027 0.396 7.793 1 94.57 327 GLU B C 1
ATOM 5193 O O . GLU B 1 327 ? 23.844 -0.149 8.537 1 94.57 327 GLU B O 1
ATOM 5198 N N . LEU B 1 328 ? 21.885 -0.122 7.497 1 96.52 328 LEU B N 1
ATOM 5199 C CA . LEU B 1 328 ? 21.48 -1.427 8.008 1 96.52 328 LEU B CA 1
ATOM 5200 C C . LEU B 1 328 ? 21.734 -2.518 6.974 1 96.52 328 LEU B C 1
ATOM 5202 O O . LEU B 1 328 ? 21.85 -2.233 5.78 1 96.52 328 LEU B O 1
ATOM 5206 N N . LYS B 1 329 ? 21.771 -3.711 7.44 1 96.12 329 LYS B N 1
ATOM 5207 C CA . LYS B 1 329 ? 22.049 -4.857 6.579 1 96.12 329 LYS B CA 1
ATOM 5208 C C . LYS B 1 329 ? 20.762 -5.426 5.989 1 96.12 329 LYS B C 1
ATOM 5210 O O . LYS B 1 329 ? 19.732 -5.475 6.665 1 96.12 329 LYS B O 1
ATOM 5215 N N . THR B 1 330 ? 20.843 -5.832 4.78 1 97.47 330 THR B N 1
ATOM 5216 C CA . THR B 1 330 ? 19.759 -6.56 4.129 1 97.47 330 THR B CA 1
ATOM 5217 C C . THR B 1 330 ? 20.022 -8.063 4.162 1 97.47 330 THR B C 1
ATOM 5219 O O . THR B 1 330 ? 21.142 -8.497 4.439 1 97.47 330 THR B O 1
ATOM 5222 N N . GLU B 1 331 ? 18.954 -8.794 4.001 1 97.63 331 GLU B N 1
ATOM 5223 C CA . GLU B 1 331 ? 19.04 -10.249 3.919 1 97.63 331 GLU B CA 1
ATOM 5224 C C . GLU B 1 331 ? 18.323 -10.775 2.678 1 97.63 331 GLU B C 1
ATOM 5226 O O . GLU B 1 331 ? 17.508 -10.07 2.08 1 97.63 331 GLU B O 1
ATOM 5231 N N . LEU B 1 332 ? 18.722 -11.982 2.288 1 98.13 332 LEU B N 1
ATOM 5232 C CA . LEU B 1 332 ? 18.064 -12.629 1.158 1 98.13 332 LEU B CA 1
ATOM 5233 C C . LEU B 1 332 ? 17.079 -13.691 1.638 1 98.13 332 LEU B C 1
ATOM 5235 O O . LEU B 1 332 ? 17.456 -14.606 2.374 1 98.13 332 LEU B O 1
ATOM 5239 N N . PHE B 1 333 ? 15.872 -13.527 1.346 1 98.21 333 PHE B N 1
ATOM 5240 C CA . PHE B 1 333 ? 14.9 -14.607 1.473 1 98.21 333 PHE B CA 1
ATOM 5241 C C . PHE B 1 333 ? 14.912 -15.496 0.235 1 98.21 333 PHE B C 1
ATOM 5243 O O . PHE B 1 333 ? 14.584 -15.043 -0.863 1 98.21 333 PHE B O 1
ATOM 5250 N N . GLU B 1 334 ? 15.22 -16.682 0.405 1 98.11 334 GLU B N 1
ATOM 5251 C CA . GLU B 1 334 ? 15.288 -17.615 -0.716 1 98.11 334 GLU B CA 1
ATOM 5252 C C . GLU B 1 334 ? 13.959 -18.34 -0.911 1 98.11 334 GLU B C 1
ATOM 5254 O O . GLU B 1 334 ? 13.625 -19.251 -0.151 1 98.11 334 GLU B O 1
ATOM 5259 N N . GLY B 1 335 ? 13.248 -17.873 -1.917 1 97.19 335 GLY B N 1
ATOM 5260 C CA . GLY B 1 335 ? 12.034 -18.57 -2.311 1 97.19 335 GLY B CA 1
ATOM 5261 C C . GLY B 1 335 ? 12.274 -19.642 -3.358 1 97.19 335 GLY B C 1
ATOM 5262 O O . GLY B 1 335 ? 13.401 -20.114 -3.523 1 97.19 335 GLY B O 1
ATOM 5263 N N . ASP B 1 336 ? 11.261 -20.006 -4.098 1 96.39 336 ASP B N 1
ATOM 5264 C CA . ASP B 1 336 ? 11.32 -21.119 -5.041 1 96.39 336 ASP B CA 1
ATOM 5265 C C . ASP B 1 336 ? 11.603 -20.624 -6.457 1 96.39 336 ASP B C 1
ATOM 5267 O O . ASP B 1 336 ? 11.692 -21.422 -7.393 1 96.39 336 ASP B O 1
ATOM 5271 N N . SER B 1 337 ? 11.797 -19.402 -6.613 1 97.18 337 SER B N 1
ATOM 5272 C CA . SER B 1 337 ? 11.902 -18.829 -7.952 1 97.18 337 SER B CA 1
ATOM 5273 C C . SER B 1 337 ? 13.352 -18.79 -8.423 1 97.18 337 SER B C 1
ATOM 5275 O O . SER B 1 337 ? 13.617 -18.659 -9.62 1 97.18 337 SER B O 1
#

pLDDT: mean 84.79, std 15.92, range [30.53, 98.87]

Radius of gyration: 27.77 Å; Cα contacts (8 Å, |Δi|>4): 1370; chains: 2; bounding box: 66×83×74 Å

Sequence (674 aa):
MNIKDIAKMANVGVGTVSRVLNNHPNVKESTRKKVMDVINEINYIPNNSARNLKQTKNNSRAIGVLIRGVFNPFFSQMVDTINKKITEAGYTMILRQNDYARSGDDEVRNLIALGKEIRLQGLIYLGCNIDEINEETFKDINEPLVLISGSKSYKKDKVNNFSSVGINQIDSAKMAVDHLIKKGCKKIAIILGTKDESIIDKQRFKGYKKILSENKIEFNEDLIAYGEYTSLGAYEQTKRILSTNNDVDGVFCTSDIMAIGATKAIFDLGLKVGKDVSIVGFDGMDMVKFYNPSITTVVQPRDEMASLGVDILVDLIKNKSEHKHIELKTELFEGDSMNIKDIAKMANVGVGTVSRVLNNHPNVKESTRKKVMDVINEINYIPNNSARNLKQTKNNSRAIGVLIRGVFNPFFSQMVDTINKKITEAGYTMILRQNDYARSGDDEVRNLIALGKEIRLQGLIYLGCNIDEINEETFKDINEPLVLISGSKSYKKDKVNNFSSVGINQIDSAKMAVDHLIKKGCKKIAIILGTKDESIIDKQRFKGYKKILSENKIEFNEDLIAYGEYTSLGAYEQTKRILSTNNDVDGVFCTSDIMAIGATKAIFDLGLKVGKDVSIVGFDGMDMVKFYNPSITTVVQPRDEMASLGVDILVDLIKNKSEHKHIELKTELFEGDS

Solvent-accessible surface area (backbone atoms only — not comparable to full-atom values): 34632 Å² total; per-residue (Å²): 131,52,64,61,50,51,8,61,76,48,71,45,53,52,63,53,46,51,32,50,77,63,65,42,80,91,54,58,67,72,57,41,50,46,44,50,50,48,33,61,71,65,64,58,64,82,72,61,62,72,75,35,38,76,71,43,51,71,55,38,49,30,32,36,34,40,27,39,44,60,58,37,62,74,49,18,53,31,51,52,47,36,49,53,52,40,43,76,72,69,32,43,69,40,36,36,76,41,61,72,87,55,54,41,69,54,47,49,50,49,52,41,49,53,45,69,76,39,61,43,49,27,38,36,32,40,47,42,56,38,74,54,50,46,70,69,67,51,61,85,49,85,45,48,37,27,34,29,62,32,44,73,41,65,71,78,66,91,49,80,76,40,21,36,25,29,58,54,48,33,62,52,30,24,51,49,50,48,51,41,44,75,73,64,38,74,34,68,28,40,35,35,37,62,88,59,91,48,53,57,53,51,34,30,48,49,13,44,53,49,50,31,54,77,67,70,37,82,86,57,78,81,38,58,43,60,14,61,70,26,32,66,39,15,19,54,43,42,44,52,43,47,72,75,36,78,70,49,26,23,38,41,20,73,27,44,56,21,31,39,10,30,52,36,28,40,46,74,70,74,45,46,68,47,72,57,34,29,44,29,21,22,57,49,59,71,65,38,66,34,36,63,66,19,44,16,22,32,26,52,53,48,67,57,40,28,49,50,37,49,52,54,43,54,29,39,62,67,66,70,49,77,67,47,77,47,72,52,74,68,46,76,46,84,45,58,34,130,51,65,61,50,51,10,60,75,48,72,44,53,54,65,53,46,50,34,49,78,61,65,43,81,92,52,58,67,72,56,41,49,46,44,50,50,48,33,62,72,64,64,58,64,84,72,62,62,72,75,34,39,76,71,43,51,71,54,38,48,30,32,37,34,40,28,38,44,58,58,37,61,73,48,17,54,30,50,52,50,36,47,54,52,40,43,74,73,67,32,42,69,40,36,35,78,41,62,71,87,54,56,41,69,54,48,49,49,49,51,43,48,54,44,68,76,38,60,44,50,27,38,35,32,40,47,42,56,41,73,54,49,45,72,68,66,52,62,84,48,86,48,49,37,26,35,30,60,33,43,75,41,66,70,78,66,92,50,78,74,41,23,35,24,28,58,55,48,32,63,52,31,24,52,50,51,48,50,44,43,75,74,63,37,77,35,68,30,38,36,36,37,61,86,59,91,48,51,56,53,51,35,29,48,49,13,45,52,48,49,31,54,76,67,72,36,83,85,57,79,80,38,59,43,61,14,62,69,27,32,67,39,15,19,54,43,42,44,51,43,45,72,77,36,78,72,48,25,24,38,41,20,73,28,44,55,20,31,40,10,30,52,36,29,41,46,75,70,73,44,46,70,47,73,57,33,28,45,31,20,23,58,47,58,70,66,39,67,33,35,62,66,19,43,16,20,32,27,51,52,50,66,57,39,29,49,50,38,51,52,52,43,52,31,39,62,68,67,71,50,76,65,48,78,47,71,49,75,67,47,76,47,81,45,58,34

Foldseek 3Di:
DALCVLCVQLVHDSVLLVCLVVVPPPHDPVSSVSSVVSCVVVVDDHPCPPPCVVVVVQPQLEEEEEEAPCPDPLVVVLVVLLQVLSVVLVGHYDYDYDHNVDAALRSLVVQLVVCVVGVHQAYEYEAHQHEADDLPSNVSPPHAYEYFQYDYDHPDDDHFRYAYEHAQLLVLLLVQVVVVVVLPFQAEAEEAADPPRRNSRVNSVNSVVVNCVVVVRDDDPLRYHHQNLALQSLLVSLLVSCVVPVQGAEYEYAAPRSQNSNCVNCVVVVHDELPRHDYEHEAQDPVLCVDVQRHKYKHDPSSCSSNVRSVQSSCVSVVNDTHYYYHDDIDIDDTRD/DALCVLCVQLVHDSVLLVCLVVVPPPHDPVSSVSSVVSCVVVVDDHPCPPPCVVVVVQPQLEEEEEEAPCPDPLVVVLVVLLQVLSVVLVGHYDYDYDHNVDAALRSLVVQLVVCVVGVHQAYEYEAHQYEADDQPSNVSPPHAYEYFQYDYDHPDDDHFRYAYEHAQLLVLLLVQVVVVVVLPFQAEAEEAADPPRRNSRVSSVNSVVVNCVVVVRDDDPLRYHHQNLALQSLLVSLLVSCVVPVQGAEYEYAAPRSQNSNCVNCVVVVHDELPRHDYEHEAQDPVLCVDVQRHKYKHDPSSCSSNVRSVQSSCVSVVNDTHYYYHDDIDIDDTRD

InterPro domains:
  IPR000843 LacI-type HTH domain [PF00356] (2-47)
  IPR000843 LacI-type HTH domain [PS50932] (1-55)
  IPR000843 LacI-type HTH domain [SM00354] (1-72)
  IPR000843 LacI-type HTH domain [cd01392] (4-55)
  IPR010982 Lambda repressor-like, DNA-binding domain superfamily [G3DSA:1.10.260.40] (1-60)
  IPR010982 Lambda repressor-like, DNA-binding domain superfamily [SSF47413] (2-57)
  IPR028082 Periplasmic binding protein-like I [SSF53822] (62-337)
  IPR046335 Transcriptional regulator LacI/GalR-like, sensor domain [PF13377] (177-337)

Nearest PDB structures (foldseek):
  1rzr-assembly1_G  TM=8.757E-01  e=3.119E-26  Priestia megaterium
  1zvv-assembly2_B  TM=8.780E-01  e=5.293E-25  Bacillus subtilis
  2jcg-assembly1_A-2  TM=7.128E-01  e=4.220E-25  Priestia megaterium
  2fep-assembly1_A-2  TM=8.885E-01  e=1.194E-20  Bacillus subtilis
  2nzu-assembly1_G-2  TM=8.935E-01  e=2.103E-20  Priestia megaterium

Organism: NCBI:txid29372